Protein AF-A0AA35KB90-F1 (afdb_monomer)

Radius of gyration: 32.26 Å; Cα contacts (8 Å, |Δi|>4): 816; chains: 1; bounding box: 100×78×81 Å

Sequence (528 aa):
MRGRAAVLRSALPVPRGVRSSRAPSLPAPRFAGSSMETAAPAPPGPATAAAAAAPFPPLFPPGLHGIYGECRRLYPEQPNPLQVTAIIKYWLGGPDPLDYVSMYRNLGSPSQNVPEHWHYVSFGLSDLYGDNRVHEFTGSDGPSGFGFELTFRLKRETGESAPPTWPAELMQGLARYVFQSENTFCSGDHVSWHSPLDNSESRIQHMLLTEDPQMQPVQTPFGVVTFLQIVGVCTEELHAAQQWNGQGILELLRTVPVAGGPWLITDMRRGETIFEIDPHLQDRVDKGIETDGSNLSGVSAKCAWDDLSRPPEDDEDSRSICIGTHPRRLSGKDTEQIRETLRRGLEINSKPVLPPINHQRQNGLNNDRAPSVVKQRRLTFTVPRSRKDSLESESSATIIPHELIRTRQLESVHLKFNQESGALIPLCLRGRLLHGRHFTYKSITGDTAITFVSTGVEGAFATEEHPYAAHGPWLQILLTEEFVERMLEDLEDLNSSEEFKLPKEYSWPEKKLKVSILPDAVFDNPLH

Organism: NCBI:txid74358

InterPro domains:
  IPR007768 Suppressor of fused [PTHR10928] (53-528)
  IPR016591 Suppressor of fused, eukaryotic [PIRSF011844] (47-528)
  IPR020941 Suppressor of fused-like domain [PF05076] (94-270)
  IPR024314 Suppressor of fused C-terminal [PF12470] (284-517)
  IPR037181 Suppressor of fused, N-terminal [SSF103359] (60-292)
  IPR038489 Suppressor of fused, C-terminal domain superfamily [G3DSA:3.30.1360.230] (397-528)

Secondary structure (DSSP, 8-state):
------------------------PPPPPPP--------PPPP---------PPPPPPSS-HHHHHHHHHHHHH-TT-SS-EEEE-SS-GGGT-S---SEEEEEEE--BGGGTB--EEEEEEESSS-SSSSSSSSPP--SSSEEEEEEEEEEEEEPPTT--S--SHHHHHHHHHHHHHHHH-PPP-TT-EE---S-TTSSS-S--EEEEEE-SSPPPEEETTEEEEEEEEEEE-HHHHHHHHHS-HHHHHHHHHH-TTTTGGGT-B-TT--S-HHHH-THHHHHHHHHHHHH-----EEEESEEEEETTS-GGGHHHHGGG--SSS-----HHHHHHHHHHHHHHHTTS-PPP------------------------------------------------S---PPEE-S-EEEEE-HHHHTTHHHHHHTTGGGT--EEEEESSSS-EEEEEETT-TT-S--SSS-EEEETTEEEEEE-HHHHHHHHHHTGGGGSSS-PPSPEEEEEGGGTEEEEE--GGGTS-S--

Mean predicted aligned error: 15.85 Å

Foldseek 3Di:
DDDDDDDDDDDDDDDDDDDDDDDDDDDDDDDDDDDDDDDDDDDDDDDDPPPPDDPDQPPFQQQRVQVLVLVCVQCVVCNDADKDAQPQAVLNVGLFQFGMKGKDWDCFDVVQLGHTWIKIKTHGQFARHQPPSQADFDFQEAAGRLNEIEMETAHDDPPDPHDDDLVSVLSSLVSSQCSVVVDHDDQQDWAQQQALSSNDPFQQGIWGKHFQPRGDWTRTRRYIYTYIYIATAGPVLRVLCQLFTSVLSVVLLCVDSQRQHVRRHHYSPDPDHSCRVPVVSVVVSVVRLLPVFGLAQEDAFLKAKDFPQDDPVCCVVVCVPVDDDDDDADDPVNVVVVVVSVCVSCVVHDDDGDDDDDPDDDDDDDDDDDDDDDDDDDDDDDDDDDDDDDDDDDDDDDPDDPDDLDKDQGQAMEMEHALVVLLCLLSQLSRAQLVQHKYKYAYPLGGAMEIEGEPPDPPDPQDPVRQWIDRVRYIYGYDYNVVSVVVCVVCVVSPDPDDDDPWDWDDDVVSNYIYTHHHPVVSNDPPD

pLDDT: mean 76.0, std 27.99, range [21.95, 98.94]

Nearest PDB structures (foldseek):
  4km9-assembly1_A  TM=9.616E-01  e=1.410E-70  Homo sapiens
  4kmd-assembly1_A  TM=7.236E-01  e=6.582E-73  Homo sapiens
  4bld-assembly3_B  TM=7.542E-01  e=4.245E-61  Escherichia coli
  1m1l-assembly1_D  TM=9.980E-01  e=7.900E-47  Homo sapiens
  6lph-assembly1_A  TM=9.699E-01  e=6.930E-32  Drosophila melanogaster

Structure (mmCIF, N/CA/C/O backbone):
data_AF-A0AA35KB90-F1
#
_entry.id   AF-A0AA35KB90-F1
#
loop_
_atom_si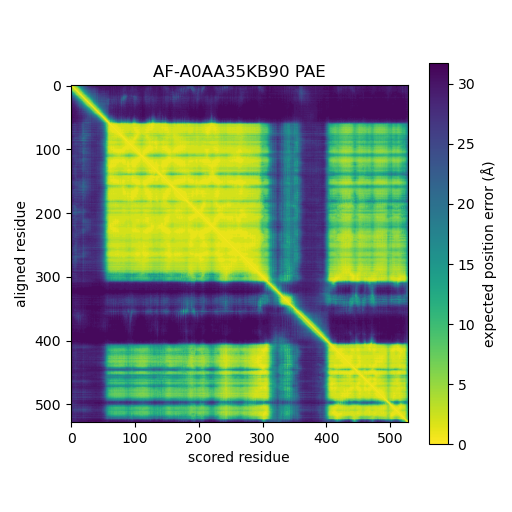te.group_PDB
_atom_site.id
_atom_site.type_symbol
_atom_site.label_atom_id
_atom_site.label_alt_id
_atom_site.label_comp_id
_atom_site.label_asym_id
_atom_site.label_entity_id
_atom_site.label_seq_id
_atom_site.pdbx_PDB_ins_code
_atom_site.Cartn_x
_atom_site.Cartn_y
_atom_site.Cartn_z
_atom_site.occupancy
_atom_site.B_iso_or_equiv
_atom_site.auth_seq_id
_atom_site.auth_comp_id
_atom_site.auth_asym_id
_atom_site.auth_atom_id
_atom_site.pdbx_PDB_model_num
ATOM 1 N N . MET A 1 1 ? -36.901 -23.115 -24.024 1.00 27.47 1 MET A N 1
ATOM 2 C CA . MET A 1 1 ? -36.884 -23.030 -25.503 1.00 27.47 1 MET A CA 1
ATOM 3 C C . MET A 1 1 ? -36.812 -21.561 -25.913 1.00 27.47 1 MET A C 1
ATOM 5 O O . MET A 1 1 ? -37.720 -20.824 -25.579 1.00 27.47 1 MET A O 1
ATOM 9 N N . ARG A 1 2 ? -35.739 -21.201 -26.633 1.00 26.64 2 ARG A N 1
ATOM 10 C CA . ARG A 1 2 ? -35.561 -20.077 -27.582 1.00 26.64 2 ARG A CA 1
ATOM 11 C C . ARG A 1 2 ? -35.824 -18.616 -27.154 1.00 26.64 2 ARG A C 1
ATOM 13 O O . ARG A 1 2 ? -36.961 -18.175 -27.096 1.00 26.64 2 ARG A O 1
ATOM 20 N N . GLY A 1 3 ? -34.732 -17.842 -27.205 1.00 23.08 3 GLY A N 1
ATOM 21 C CA . GLY A 1 3 ? -34.667 -16.503 -27.817 1.00 23.08 3 GLY A CA 1
ATOM 22 C C . GLY A 1 3 ? -33.941 -15.473 -26.944 1.00 23.08 3 GLY A C 1
ATOM 23 O O . GLY A 1 3 ? -34.267 -15.362 -25.779 1.00 23.08 3 GLY A O 1
ATOM 24 N N . ARG A 1 4 ? -32.981 -14.667 -27.406 1.00 24.72 4 ARG A N 1
ATOM 25 C CA . ARG A 1 4 ? -32.299 -14.523 -28.702 1.00 24.72 4 ARG A CA 1
ATOM 26 C C . ARG A 1 4 ? -31.094 -13.597 -28.446 1.00 24.72 4 ARG A C 1
ATOM 28 O O . ARG A 1 4 ? -31.234 -12.603 -27.746 1.00 24.72 4 ARG A O 1
ATOM 35 N N . ALA A 1 5 ? -29.944 -13.936 -29.020 1.00 21.95 5 ALA A N 1
ATOM 36 C CA . ALA A 1 5 ? -28.730 -13.127 -29.017 1.00 21.95 5 ALA A CA 1
ATOM 37 C C . ALA A 1 5 ? -28.871 -11.872 -29.899 1.00 21.95 5 ALA A C 1
ATOM 39 O O . ALA A 1 5 ? -29.528 -11.929 -30.942 1.00 21.95 5 ALA A O 1
ATOM 40 N N . ALA A 1 6 ? -28.180 -10.790 -29.532 1.00 22.48 6 ALA A N 1
ATOM 41 C CA . ALA A 1 6 ? -27.876 -9.673 -30.421 1.00 22.48 6 ALA A CA 1
ATOM 42 C C . ALA A 1 6 ? -26.380 -9.342 -30.325 1.00 22.48 6 ALA A C 1
ATOM 44 O O . ALA A 1 6 ? -25.899 -8.756 -29.362 1.00 22.48 6 ALA A O 1
ATOM 45 N N . VAL A 1 7 ? -25.664 -9.794 -31.351 1.00 23.25 7 VAL A N 1
ATOM 46 C CA . VAL A 1 7 ? -24.280 -9.467 -31.693 1.00 23.25 7 VAL A CA 1
ATOM 47 C C . VAL A 1 7 ? -24.308 -8.183 -32.519 1.00 23.25 7 VAL A C 1
ATOM 49 O O . VAL A 1 7 ? -25.042 -8.126 -33.505 1.00 23.25 7 VAL A O 1
ATOM 52 N N . LEU A 1 8 ? -23.478 -7.194 -32.187 1.00 24.42 8 LEU A N 1
ATOM 53 C CA . LEU A 1 8 ? -23.186 -6.071 -33.079 1.00 24.42 8 LEU A CA 1
ATOM 54 C C . LEU A 1 8 ? -21.714 -6.123 -33.493 1.00 24.42 8 LEU A C 1
ATOM 56 O O . LEU A 1 8 ? -20.807 -5.785 -32.741 1.00 24.42 8 LEU A O 1
ATOM 60 N N . ARG A 1 9 ? -21.513 -6.606 -34.723 1.00 25.06 9 ARG A N 1
ATOM 61 C CA . ARG A 1 9 ? -20.293 -6.446 -35.515 1.00 25.06 9 ARG A CA 1
ATOM 62 C C . ARG A 1 9 ? -20.251 -5.017 -36.055 1.00 25.06 9 ARG A C 1
ATOM 64 O O . ARG A 1 9 ? -21.221 -4.582 -36.671 1.00 25.06 9 ARG A O 1
ATOM 71 N N . SER A 1 10 ? -19.100 -4.365 -35.972 1.00 26.06 10 SER A N 1
ATOM 72 C CA . SER A 1 10 ? -18.693 -3.360 -36.953 1.00 26.06 10 SER A CA 1
ATOM 73 C C . SER A 1 10 ? -17.323 -3.754 -37.498 1.00 26.06 10 SER A C 1
ATOM 75 O O . SER A 1 10 ? -16.433 -4.192 -36.773 1.00 26.06 10 SER A O 1
ATOM 77 N N . ALA A 1 11 ? -17.212 -3.715 -38.819 1.00 25.72 11 ALA A N 1
ATOM 78 C CA . ALA A 1 11 ? -16.062 -4.151 -39.582 1.00 25.72 11 ALA A CA 1
ATOM 79 C C . ALA A 1 11 ? -15.616 -3.015 -40.508 1.00 25.72 11 ALA A C 1
ATOM 81 O O . ALA A 1 11 ? -16.466 -2.294 -41.031 1.00 25.72 11 ALA A O 1
ATOM 82 N N . LEU A 1 12 ? -14.303 -3.023 -40.783 1.00 27.50 12 LEU A N 1
ATOM 83 C CA . LEU A 1 12 ? -13.552 -2.406 -41.893 1.00 27.50 12 LEU A CA 1
ATOM 84 C C . LEU A 1 12 ? -12.998 -0.979 -41.672 1.00 27.50 12 LEU A C 1
ATOM 86 O O . LEU A 1 12 ? -13.668 -0.167 -41.044 1.00 27.50 12 LEU A O 1
ATOM 90 N N . PRO A 1 13 ? -11.870 -0.599 -42.321 1.00 32.81 13 PRO A N 1
ATOM 91 C CA . PRO A 1 13 ? -10.763 -1.407 -42.855 1.00 32.81 13 PRO A CA 1
ATOM 92 C C . PRO A 1 13 ? -9.351 -0.920 -42.438 1.00 32.81 13 PRO A C 1
ATOM 94 O O . PRO A 1 13 ? -9.123 0.209 -42.016 1.00 32.81 13 PRO A O 1
ATOM 97 N N . VAL A 1 14 ? -8.386 -1.819 -42.640 1.00 32.44 14 VAL A N 1
ATOM 98 C CA . VAL A 1 14 ? -6.926 -1.647 -42.537 1.00 32.44 14 VAL A CA 1
ATOM 99 C C . VAL A 1 14 ? -6.379 -0.716 -43.631 1.00 32.44 14 VAL A C 1
ATOM 101 O O . VAL A 1 14 ? -6.761 -0.880 -44.792 1.00 32.44 14 VAL A O 1
ATOM 104 N N . PRO A 1 15 ? -5.343 0.092 -43.338 1.00 31.91 15 PRO A N 1
ATOM 105 C CA . PRO A 1 15 ? -4.309 0.396 -44.315 1.00 31.91 15 PRO A CA 1
ATOM 106 C C . PRO A 1 15 ? -2.955 -0.203 -43.910 1.00 31.91 15 PRO A C 1
ATOM 108 O O . PRO A 1 15 ? -2.429 0.001 -42.818 1.00 31.91 15 PRO A O 1
ATOM 111 N N . ARG A 1 16 ? -2.391 -0.961 -44.854 1.00 32.78 16 ARG A N 1
ATOM 112 C CA . ARG A 1 16 ? -1.008 -1.443 -44.879 1.00 32.78 16 ARG A CA 1
ATOM 113 C C . ARG A 1 16 ? -0.037 -0.261 -44.941 1.00 32.78 16 ARG A C 1
ATOM 115 O O . ARG A 1 16 ? -0.252 0.656 -45.726 1.00 32.78 16 ARG A O 1
ATOM 122 N N . GLY A 1 17 ? 1.086 -0.356 -44.232 1.00 27.77 17 GLY A N 1
ATOM 123 C CA . GLY A 1 17 ? 2.175 0.608 -44.377 1.00 27.77 17 GLY A CA 1
ATOM 124 C C . GLY A 1 17 ? 3.362 0.358 -43.456 1.00 27.77 17 GLY A C 1
ATOM 125 O O . GLY A 1 17 ? 3.717 1.223 -42.670 1.00 27.77 17 GLY A O 1
ATOM 126 N N . VAL A 1 18 ? 3.992 -0.814 -43.554 1.00 29.45 18 VAL A N 1
ATOM 127 C CA . VAL A 1 18 ? 5.323 -1.045 -42.974 1.00 29.45 18 VAL A CA 1
ATOM 128 C C . VAL A 1 18 ? 6.345 -0.241 -43.779 1.00 29.45 18 VAL A C 1
ATOM 130 O O . VAL A 1 18 ? 6.529 -0.496 -44.970 1.00 29.45 18 VAL A O 1
ATOM 133 N N . ARG A 1 19 ? 7.058 0.682 -43.131 1.00 27.34 19 ARG A N 1
ATOM 134 C CA . ARG A 1 19 ? 8.392 1.109 -43.570 1.00 27.34 19 ARG A CA 1
ATOM 135 C C . ARG A 1 19 ? 9.340 1.130 -42.377 1.00 27.34 19 ARG A C 1
ATOM 137 O O . ARG A 1 19 ? 9.367 2.069 -41.595 1.00 27.34 19 ARG A O 1
ATOM 144 N N . SER A 1 20 ? 10.126 0.061 -42.284 1.00 30.50 20 SER A N 1
ATOM 145 C CA . SER A 1 20 ? 11.393 0.024 -41.562 1.00 30.50 20 SER A CA 1
ATOM 146 C C . SER A 1 20 ? 12.375 0.955 -42.276 1.00 30.50 20 SER A C 1
ATOM 148 O O . SER A 1 20 ? 12.700 0.731 -43.443 1.00 30.50 20 SER A O 1
ATOM 150 N N . SER A 1 21 ? 12.830 2.012 -41.606 1.00 30.33 21 SER A N 1
ATOM 151 C CA . SER A 1 21 ? 13.972 2.806 -42.056 1.00 30.33 21 SER A CA 1
ATOM 152 C C . SER A 1 21 ? 15.230 2.310 -41.349 1.00 30.33 21 SER A C 1
ATOM 154 O O . SER A 1 21 ? 15.461 2.591 -40.176 1.00 30.33 21 SER A O 1
ATOM 156 N N . ARG A 1 22 ? 16.035 1.550 -42.091 1.00 31.34 22 ARG A N 1
ATOM 157 C CA . ARG A 1 22 ? 17.412 1.167 -41.769 1.00 31.34 22 ARG A CA 1
ATOM 158 C C . ARG A 1 22 ? 18.345 2.135 -42.501 1.00 31.34 22 ARG A C 1
ATOM 160 O O . ARG A 1 22 ? 18.177 2.259 -43.711 1.00 31.34 22 ARG A O 1
ATOM 167 N N . ALA A 1 23 ? 19.303 2.759 -41.808 1.00 29.23 23 ALA A N 1
ATOM 168 C CA . ALA A 1 23 ? 20.624 3.202 -42.308 1.00 29.23 23 ALA A CA 1
ATOM 169 C C . ALA A 1 23 ? 21.283 4.199 -41.324 1.00 29.23 23 ALA A C 1
ATOM 171 O O . ALA A 1 23 ? 20.556 4.907 -40.633 1.00 29.23 23 ALA A O 1
ATOM 172 N N . PRO A 1 24 ? 22.614 4.413 -41.368 1.00 34.41 24 PRO A N 1
ATOM 173 C CA . PRO A 1 24 ? 23.690 3.456 -41.630 1.00 34.41 24 PRO A CA 1
ATOM 174 C C . PRO A 1 24 ? 24.837 3.551 -40.595 1.00 34.41 24 PRO A C 1
ATOM 176 O O . PRO A 1 24 ? 25.061 4.567 -39.944 1.00 34.41 24 PRO A O 1
ATOM 179 N N . SER A 1 25 ? 25.609 2.472 -40.493 1.00 30.95 25 SER A N 1
ATOM 180 C CA . SER A 1 25 ? 26.893 2.391 -39.793 1.00 30.95 25 SER A CA 1
ATOM 181 C C . SER A 1 25 ? 27.959 3.276 -40.454 1.00 30.95 25 SER A C 1
ATOM 183 O O . SER A 1 25 ? 28.227 3.120 -41.648 1.00 30.95 25 SER A O 1
ATOM 185 N N . LEU A 1 26 ? 28.602 4.152 -39.680 1.00 31.58 26 LEU A N 1
ATOM 186 C CA . LEU A 1 26 ? 29.794 4.903 -40.092 1.00 31.58 26 LEU A CA 1
ATOM 187 C C . LEU A 1 26 ? 31.069 4.056 -39.890 1.00 31.58 26 LEU A C 1
ATOM 189 O O . LEU A 1 26 ? 31.167 3.358 -38.878 1.00 31.58 26 LEU A O 1
ATOM 193 N N . PRO A 1 27 ? 32.047 4.094 -40.816 1.00 32.75 27 PRO A N 1
ATOM 194 C CA . PRO A 1 27 ? 33.276 3.317 -40.706 1.00 32.75 27 PRO A CA 1
ATOM 195 C C . PRO A 1 27 ? 34.347 4.041 -39.874 1.00 32.75 27 PRO A C 1
ATOM 197 O O . PRO A 1 27 ? 34.484 5.262 -39.922 1.00 32.75 27 PRO A O 1
ATOM 200 N N . ALA A 1 28 ? 35.141 3.255 -39.145 1.00 30.03 28 ALA A N 1
ATOM 201 C CA . ALA A 1 28 ? 36.317 3.698 -38.400 1.00 30.03 28 ALA A CA 1
ATOM 202 C C . ALA A 1 28 ? 37.440 4.211 -39.330 1.00 30.03 28 ALA A C 1
ATOM 204 O O . ALA A 1 28 ? 37.661 3.619 -40.394 1.00 30.03 28 ALA A O 1
ATOM 205 N N . PRO A 1 29 ? 38.207 5.249 -38.943 1.00 31.80 29 PRO A N 1
ATOM 206 C CA . PRO A 1 29 ? 39.367 5.668 -39.711 1.00 31.80 29 PRO A CA 1
ATOM 207 C C . PRO A 1 29 ? 40.579 4.776 -39.411 1.00 31.80 29 PRO A C 1
ATOM 209 O O . PRO A 1 29 ? 40.905 4.466 -38.264 1.00 31.80 29 PRO A O 1
ATOM 212 N N . ARG A 1 30 ? 41.247 4.363 -40.491 1.00 29.48 30 ARG A N 1
ATOM 213 C CA . ARG A 1 30 ? 42.518 3.635 -40.496 1.00 29.48 30 ARG A CA 1
ATOM 214 C C . ARG A 1 30 ? 43.672 4.564 -40.114 1.00 29.48 30 ARG A C 1
ATOM 216 O O . ARG A 1 30 ? 43.765 5.680 -40.615 1.00 29.48 30 ARG A O 1
ATOM 223 N N . PHE A 1 31 ? 44.583 4.037 -39.302 1.00 30.44 31 PHE A N 1
ATOM 224 C CA . PHE A 1 31 ? 45.919 4.579 -39.079 1.00 30.44 31 PHE A CA 1
ATOM 225 C C . PHE A 1 31 ? 46.748 4.549 -40.370 1.00 30.44 31 PHE A C 1
ATOM 227 O O . PHE A 1 31 ? 46.848 3.511 -41.025 1.00 30.44 31 PHE A O 1
ATOM 234 N N . ALA A 1 32 ? 47.404 5.664 -40.676 1.00 31.69 32 ALA A N 1
ATOM 235 C CA . ALA A 1 32 ? 48.578 5.721 -41.536 1.00 31.69 32 ALA A CA 1
ATOM 236 C C . ALA A 1 32 ? 49.574 6.685 -40.883 1.00 31.69 32 ALA A C 1
ATOM 238 O O . ALA A 1 32 ? 49.252 7.844 -40.633 1.00 31.69 32 ALA A O 1
ATOM 239 N N . GLY A 1 33 ? 50.753 6.172 -40.538 1.00 27.16 33 GLY A N 1
ATOM 240 C CA . GLY A 1 33 ? 51.862 6.979 -40.048 1.00 27.16 33 GLY A CA 1
ATOM 241 C C . GLY A 1 33 ? 52.715 7.502 -41.198 1.00 27.16 33 GLY A C 1
ATOM 242 O O . GLY A 1 33 ? 52.819 6.842 -42.227 1.00 27.16 33 GLY A O 1
ATOM 243 N N . SER A 1 34 ? 53.377 8.637 -40.980 1.00 30.19 34 SER A N 1
ATOM 244 C CA . SER A 1 34 ? 54.729 8.878 -41.486 1.00 30.19 34 SER A CA 1
ATOM 245 C C . SER A 1 34 ? 55.353 10.121 -40.838 1.00 30.19 34 SER A C 1
ATOM 247 O O . SER A 1 34 ? 54.798 11.210 -40.932 1.00 30.19 34 SER A O 1
ATOM 249 N N . SER A 1 35 ? 56.548 9.900 -40.288 1.00 30.19 35 SER A N 1
ATOM 250 C CA . SER A 1 35 ? 57.748 10.738 -40.426 1.00 30.19 35 SER A CA 1
ATOM 251 C C . SER A 1 35 ? 57.910 12.018 -39.597 1.00 30.19 35 SER A C 1
ATOM 253 O O . SER A 1 35 ? 57.165 12.984 -39.699 1.00 30.19 35 SER A O 1
ATOM 255 N N . MET A 1 36 ? 59.003 11.985 -38.829 1.00 30.86 36 MET A N 1
ATOM 256 C CA . MET A 1 36 ? 59.691 13.091 -38.168 1.00 30.86 36 MET A CA 1
ATOM 257 C C . MET A 1 36 ? 60.170 14.153 -39.163 1.00 30.86 36 MET A C 1
ATOM 259 O O . MET A 1 36 ? 60.836 13.814 -40.138 1.00 30.86 36 MET A O 1
ATOM 263 N N . GLU A 1 37 ? 59.985 15.424 -38.810 1.00 31.56 37 GLU A N 1
ATOM 264 C CA . GLU A 1 37 ? 60.900 16.494 -39.206 1.00 31.56 37 GLU A CA 1
ATOM 265 C C . GLU A 1 37 ? 60.944 17.569 -38.108 1.00 31.56 37 GLU A C 1
ATOM 267 O O . GLU A 1 37 ? 59.921 18.027 -37.599 1.00 31.56 37 GLU A O 1
ATOM 272 N N . THR A 1 38 ? 62.157 17.896 -37.672 1.00 31.69 38 THR A N 1
ATOM 273 C CA . THR A 1 38 ? 62.487 18.831 -36.591 1.00 31.69 38 THR A CA 1
ATOM 274 C C . THR A 1 38 ? 62.639 20.257 -37.121 1.00 31.69 38 THR A C 1
ATOM 276 O O . THR A 1 38 ? 63.434 20.469 -38.034 1.00 31.69 38 THR A O 1
ATOM 279 N N . ALA A 1 39 ? 61.987 21.246 -36.496 1.00 32.50 39 ALA A N 1
ATOM 280 C CA . ALA A 1 39 ? 62.282 22.670 -36.695 1.00 32.50 39 ALA A CA 1
ATOM 281 C C . ALA A 1 39 ? 62.097 23.495 -35.399 1.00 32.50 39 ALA A C 1
ATOM 283 O O . ALA A 1 39 ? 61.281 23.167 -34.544 1.00 32.50 39 ALA A O 1
ATOM 284 N N . ALA A 1 40 ? 62.934 24.529 -35.273 1.00 36.12 40 ALA A N 1
ATOM 285 C CA . ALA A 1 40 ? 63.359 25.301 -34.094 1.00 36.12 40 ALA A CA 1
ATOM 286 C C . ALA A 1 40 ? 62.290 26.219 -33.422 1.00 36.12 40 ALA A C 1
ATOM 288 O O . ALA A 1 40 ? 61.224 26.430 -33.999 1.00 36.12 40 ALA A O 1
ATOM 289 N N . PRO A 1 41 ? 62.552 26.791 -32.218 1.00 34.91 41 PRO A N 1
ATOM 290 C CA . PRO A 1 41 ? 61.529 27.447 -31.399 1.00 34.91 41 PRO A CA 1
ATOM 291 C C . PRO A 1 41 ? 61.308 28.925 -31.768 1.00 34.91 41 PRO A C 1
ATOM 293 O O . PRO A 1 41 ? 62.255 29.667 -32.029 1.00 34.91 41 PRO A O 1
ATOM 296 N N . ALA A 1 42 ? 60.046 29.358 -31.730 1.00 37.03 42 ALA A N 1
ATOM 297 C CA . ALA A 1 42 ? 59.601 30.747 -31.892 1.00 37.03 42 ALA A CA 1
ATOM 298 C C . ALA A 1 42 ? 59.279 31.393 -30.514 1.00 37.03 42 ALA A C 1
ATOM 300 O O . ALA A 1 42 ? 59.014 30.662 -29.557 1.00 37.03 42 ALA A O 1
ATOM 301 N N . PRO A 1 43 ? 59.330 32.737 -30.374 1.00 39.88 43 PRO A N 1
ATOM 302 C CA . PRO A 1 43 ? 59.356 33.439 -29.081 1.00 39.88 43 PRO A CA 1
ATOM 303 C C . PRO A 1 43 ? 57.976 33.500 -28.391 1.00 39.88 43 PRO A C 1
ATOM 305 O O . PRO A 1 43 ? 56.956 33.289 -29.050 1.00 39.88 43 PRO A O 1
ATOM 308 N N . PRO A 1 44 ? 57.901 33.812 -27.077 1.00 39.06 44 PRO A N 1
ATOM 309 C CA . PRO A 1 44 ? 56.639 33.780 -26.346 1.00 39.06 44 PRO A CA 1
ATOM 310 C C . PRO A 1 44 ? 55.780 35.003 -26.700 1.00 39.06 44 PRO A C 1
ATOM 312 O O . PRO A 1 44 ? 56.131 36.142 -26.392 1.00 39.06 44 PRO A O 1
ATOM 315 N N . GLY A 1 45 ? 54.645 34.757 -27.356 1.00 36.91 45 GLY A N 1
ATOM 316 C CA . GLY A 1 45 ? 53.551 35.720 -27.493 1.00 36.91 45 GLY A CA 1
ATOM 317 C C . GLY A 1 45 ? 52.696 35.785 -26.217 1.00 36.91 45 GLY A C 1
ATOM 318 O O . GLY A 1 45 ? 52.714 34.844 -25.421 1.00 36.91 45 GLY A O 1
ATOM 319 N N . PRO A 1 46 ? 51.963 36.888 -25.988 1.00 36.41 46 PRO A N 1
ATOM 320 C CA . PRO A 1 46 ? 51.304 37.158 -24.717 1.00 36.41 46 PRO A CA 1
ATOM 321 C C . PRO A 1 46 ? 50.163 36.171 -24.456 1.00 36.41 46 PRO A C 1
ATOM 323 O O . PRO A 1 46 ? 49.420 35.797 -25.364 1.00 36.41 46 PRO A O 1
ATOM 326 N N . ALA A 1 47 ? 50.030 35.775 -23.189 1.00 36.97 47 ALA A N 1
ATOM 327 C CA . ALA A 1 47 ? 48.977 34.905 -22.691 1.00 36.97 47 ALA A CA 1
ATOM 328 C C . ALA A 1 47 ? 47.593 35.467 -23.053 1.00 36.97 47 ALA A C 1
ATOM 330 O O . ALA A 1 47 ? 47.116 36.433 -22.459 1.00 36.97 47 ALA A O 1
ATOM 331 N N . THR A 1 48 ? 46.942 34.844 -24.031 1.00 34.66 48 THR A N 1
ATOM 332 C CA . THR A 1 48 ? 45.498 34.960 -24.199 1.00 34.66 48 THR A CA 1
ATOM 333 C C . THR A 1 48 ? 44.877 33.950 -23.250 1.00 34.66 48 THR A C 1
ATOM 335 O O . THR A 1 48 ? 45.129 32.750 -23.342 1.00 34.66 48 THR A O 1
ATOM 338 N N . ALA A 1 49 ? 44.125 34.454 -22.272 1.00 35.09 49 ALA A N 1
ATOM 339 C CA . ALA A 1 49 ? 43.305 33.630 -21.404 1.00 35.09 49 ALA A CA 1
ATOM 340 C C . ALA A 1 49 ? 42.409 32.760 -22.292 1.00 35.09 49 ALA A C 1
ATOM 342 O O . ALA A 1 49 ? 41.527 33.271 -22.983 1.00 35.09 49 ALA A O 1
ATOM 343 N N . ALA A 1 50 ? 42.677 31.454 -22.310 1.00 33.94 50 ALA A N 1
ATOM 344 C CA . ALA A 1 50 ? 41.781 30.487 -22.906 1.00 33.94 50 ALA A CA 1
ATOM 345 C C . ALA A 1 50 ? 40.457 30.603 -22.149 1.00 33.94 50 ALA A C 1
ATOM 347 O O . ALA A 1 50 ? 40.364 30.217 -20.983 1.00 33.94 50 ALA A O 1
ATOM 348 N N . ALA A 1 51 ? 39.450 31.194 -22.793 1.00 36.53 51 ALA A N 1
ATOM 349 C CA . ALA A 1 51 ? 38.082 31.079 -22.331 1.00 36.53 51 ALA A CA 1
ATOM 350 C C . ALA A 1 51 ? 37.797 29.577 -22.293 1.00 36.53 51 ALA A C 1
ATOM 352 O O . ALA A 1 51 ? 37.813 28.920 -23.336 1.00 36.53 51 ALA A O 1
ATOM 353 N N . ALA A 1 52 ? 37.660 29.023 -21.087 1.00 36.91 52 ALA A N 1
ATOM 354 C CA . ALA A 1 52 ? 37.319 27.627 -20.901 1.00 36.91 52 ALA A CA 1
ATOM 355 C C . ALA A 1 52 ? 36.043 27.369 -21.703 1.00 36.91 52 ALA A C 1
ATOM 357 O O . ALA A 1 52 ? 34.991 27.937 -21.406 1.00 36.91 52 ALA A O 1
ATOM 358 N N . ALA A 1 53 ? 36.163 26.578 -22.769 1.00 39.22 53 ALA A N 1
ATOM 359 C CA . ALA A 1 53 ? 35.007 26.086 -23.487 1.00 39.22 53 ALA A CA 1
ATOM 360 C C . ALA A 1 53 ? 34.127 25.383 -22.452 1.00 39.22 53 ALA A C 1
ATOM 362 O O . ALA A 1 53 ? 34.593 24.468 -21.769 1.00 39.22 53 ALA A O 1
ATOM 363 N N . ALA A 1 54 ? 32.890 25.859 -22.296 1.00 41.22 54 ALA A N 1
ATOM 364 C CA . ALA A 1 54 ? 31.904 25.170 -21.483 1.00 41.22 54 ALA A CA 1
ATOM 365 C C . ALA A 1 54 ? 31.875 23.701 -21.940 1.00 41.22 54 ALA A C 1
ATOM 367 O O . ALA A 1 54 ? 31.837 23.462 -23.154 1.00 41.22 54 ALA A O 1
ATOM 368 N N . PRO A 1 55 ? 31.966 22.722 -21.022 1.00 45.31 55 PRO A N 1
ATOM 369 C CA . PRO A 1 55 ? 31.919 21.325 -21.412 1.00 45.31 55 PRO A CA 1
ATOM 370 C C . PRO A 1 55 ? 30.626 21.105 -22.195 1.00 45.31 55 PRO A C 1
ATOM 372 O O . PRO A 1 55 ? 29.551 21.523 -21.761 1.00 45.31 55 PRO A O 1
ATOM 375 N N . PHE A 1 56 ? 30.740 20.500 -23.380 1.00 42.91 56 PHE A N 1
ATOM 376 C CA . PHE A 1 56 ? 29.566 20.037 -24.108 1.00 42.91 56 PHE A CA 1
ATOM 377 C C . PHE A 1 56 ? 28.711 19.211 -23.139 1.00 42.91 56 PHE A C 1
ATOM 379 O O . PHE A 1 56 ? 29.284 18.388 -22.413 1.00 42.91 56 PHE A O 1
ATOM 386 N N . PRO A 1 57 ? 27.381 19.418 -23.094 1.00 52.59 57 PRO A N 1
ATOM 387 C CA . PRO A 1 57 ? 26.528 18.577 -22.273 1.00 52.59 57 PRO A CA 1
ATOM 388 C C . PRO A 1 57 ? 26.817 17.120 -22.646 1.00 52.59 57 PRO A C 1
ATOM 390 O O . PRO A 1 57 ? 26.971 16.824 -23.840 1.00 52.59 57 PRO A O 1
ATOM 393 N N . PRO A 1 58 ? 26.975 16.223 -21.659 1.00 54.94 58 PRO A N 1
ATOM 394 C CA . PRO A 1 58 ? 27.271 14.834 -21.951 1.00 54.94 58 PRO A CA 1
ATOM 395 C C . PRO A 1 58 ? 26.211 14.318 -22.929 1.00 54.94 58 PRO A C 1
ATOM 397 O O . PRO A 1 58 ? 25.016 14.531 -22.730 1.00 54.94 58 PRO A O 1
ATOM 400 N N . LEU A 1 59 ? 26.651 13.653 -24.005 1.00 70.25 59 LEU A N 1
ATOM 401 C CA . LEU A 1 59 ? 25.764 13.091 -25.040 1.00 70.25 59 LEU A CA 1
ATOM 402 C C . LEU A 1 59 ? 24.721 12.120 -24.455 1.00 70.25 59 LEU A C 1
ATOM 404 O O . LEU A 1 59 ? 23.758 11.767 -25.131 1.00 70.25 59 LEU A O 1
ATOM 408 N N . PHE A 1 60 ? 24.922 11.696 -23.206 1.00 84.50 60 PHE A N 1
ATOM 409 C CA . PHE A 1 60 ? 24.057 10.819 -22.448 1.00 84.50 60 PHE A CA 1
ATOM 410 C C . PHE A 1 60 ? 23.848 11.373 -21.024 1.00 84.50 60 PHE A C 1
ATOM 412 O O . PHE A 1 60 ? 24.845 11.609 -20.336 1.00 84.50 60 PHE A O 1
ATOM 419 N N . PRO A 1 61 ? 22.601 11.580 -20.558 1.00 93.06 61 PRO A N 1
ATOM 420 C CA . PRO A 1 61 ? 22.335 12.100 -19.217 1.00 93.06 61 PRO A CA 1
ATOM 421 C C . PRO A 1 61 ? 22.942 11.198 -18.119 1.00 93.06 61 PRO A C 1
ATOM 423 O O . PRO A 1 61 ? 22.730 9.981 -18.165 1.00 93.06 61 PRO A O 1
ATOM 426 N N . PRO A 1 62 ? 23.706 11.734 -17.144 1.00 94.19 62 PRO A N 1
ATOM 427 C CA . PRO A 1 62 ? 24.413 10.910 -16.159 1.00 94.19 62 PRO A CA 1
ATOM 428 C C . PRO A 1 62 ? 23.508 10.064 -15.254 1.00 94.19 62 PRO A C 1
ATOM 430 O O . PRO A 1 62 ? 23.851 8.912 -14.984 1.00 94.19 62 PRO A O 1
ATOM 433 N N . GLY A 1 63 ? 22.352 10.590 -14.830 1.00 96.19 63 GLY A N 1
ATOM 434 C CA . GLY A 1 63 ? 21.381 9.843 -14.021 1.00 96.19 63 GLY A CA 1
ATOM 435 C C . GLY A 1 63 ? 20.806 8.660 -14.802 1.00 96.19 63 GLY A C 1
ATOM 436 O O . GLY A 1 63 ? 20.856 7.515 -14.350 1.00 96.19 63 GLY A O 1
ATOM 437 N N . LEU A 1 64 ? 20.412 8.910 -16.058 1.00 96.50 64 LEU A N 1
ATOM 438 C CA . LEU A 1 64 ? 19.975 7.869 -16.994 1.00 96.50 64 LEU A CA 1
ATOM 439 C C . LEU A 1 64 ? 21.056 6.796 -17.219 1.00 96.50 64 LEU A C 1
ATOM 441 O O . LEU A 1 64 ? 20.761 5.600 -17.237 1.00 96.50 64 LEU A O 1
ATOM 445 N N . HIS A 1 65 ? 22.322 7.203 -17.368 1.00 96.25 65 HIS A N 1
ATOM 446 C CA . HIS A 1 65 ? 23.440 6.270 -17.523 1.00 96.25 65 HIS A CA 1
ATOM 447 C C . HIS A 1 65 ? 23.642 5.383 -16.285 1.00 96.25 65 HIS A C 1
ATOM 449 O O . HIS A 1 65 ? 23.933 4.195 -16.444 1.00 96.25 65 HIS A O 1
ATOM 455 N N . GLY A 1 66 ? 23.477 5.936 -15.079 1.00 96.69 66 GLY A N 1
ATOM 456 C CA . GLY A 1 66 ? 23.548 5.186 -13.824 1.00 96.69 66 GLY A CA 1
ATOM 457 C C . GLY A 1 66 ? 22.534 4.045 -13.791 1.00 96.69 66 GLY A C 1
ATOM 458 O O . GLY A 1 66 ? 22.914 2.882 -13.642 1.00 96.69 66 GLY A O 1
ATOM 459 N N . ILE A 1 67 ? 21.261 4.356 -14.045 1.00 98.31 67 ILE A N 1
ATOM 460 C CA . ILE A 1 67 ? 20.173 3.366 -14.031 1.00 98.31 67 ILE A CA 1
ATOM 461 C C . ILE A 1 67 ? 20.348 2.328 -15.154 1.00 98.31 67 ILE A C 1
ATOM 463 O O . ILE A 1 67 ? 20.174 1.128 -14.932 1.00 98.31 67 ILE A O 1
ATOM 467 N N . TYR A 1 68 ? 20.771 2.735 -16.358 1.00 98.06 68 TYR A N 1
ATOM 468 C CA . TYR A 1 68 ? 21.109 1.774 -17.418 1.00 98.06 68 TYR A CA 1
ATOM 469 C C . TYR A 1 68 ? 22.333 0.914 -17.097 1.00 98.06 68 TYR A C 1
ATOM 471 O O . TYR A 1 68 ? 22.464 -0.181 -17.646 1.00 98.06 68 TYR A O 1
ATOM 479 N N . GLY A 1 69 ? 23.258 1.386 -16.261 1.00 97.94 69 GLY A N 1
ATOM 480 C CA . GLY A 1 69 ? 24.339 0.563 -15.720 1.00 97.94 69 GLY A CA 1
ATOM 481 C C . GLY A 1 69 ? 23.785 -0.625 -14.939 1.00 97.94 69 GLY A C 1
ATOM 482 O O . GLY A 1 69 ? 24.152 -1.766 -15.218 1.00 97.94 69 GLY A O 1
ATOM 483 N N . GLU A 1 70 ? 22.832 -0.360 -14.050 1.00 98.56 70 GLU A N 1
ATOM 484 C CA . GLU A 1 70 ? 22.187 -1.392 -13.240 1.00 98.56 70 GLU A CA 1
ATOM 485 C C . GLU A 1 70 ? 21.319 -2.342 -14.076 1.00 98.56 70 GLU A C 1
ATOM 487 O O . GLU A 1 70 ? 21.405 -3.564 -13.938 1.00 98.56 70 GLU A O 1
ATOM 492 N N . CYS A 1 71 ? 20.584 -1.810 -15.055 1.00 98.44 71 CYS A N 1
ATOM 493 C CA . CYS A 1 71 ? 19.846 -2.650 -15.996 1.00 98.44 71 CYS A CA 1
ATOM 494 C C . CYS A 1 71 ? 20.773 -3.593 -16.785 1.00 98.44 71 CYS A C 1
ATOM 496 O O . CYS A 1 71 ? 20.452 -4.766 -16.959 1.00 98.44 71 CYS A O 1
ATOM 498 N N . ARG A 1 72 ? 21.942 -3.116 -17.241 1.00 98.25 72 ARG A N 1
ATOM 499 C CA . ARG A 1 72 ? 22.935 -3.945 -17.953 1.00 98.25 72 ARG A CA 1
ATOM 500 C C . ARG A 1 72 ? 23.571 -5.004 -17.059 1.00 98.25 72 ARG A C 1
ATOM 502 O O . ARG A 1 72 ? 23.919 -6.068 -17.561 1.00 98.25 72 ARG A O 1
ATOM 509 N N . ARG A 1 73 ? 23.723 -4.728 -15.759 1.00 98.31 73 ARG A N 1
ATOM 510 C CA . ARG A 1 73 ? 24.210 -5.711 -14.782 1.00 98.31 73 ARG A CA 1
ATOM 511 C C . ARG A 1 73 ? 23.260 -6.907 -14.691 1.00 98.31 73 ARG A C 1
ATOM 513 O O . ARG A 1 73 ? 23.730 -8.041 -14.650 1.00 98.31 73 ARG A O 1
ATOM 520 N N . LEU A 1 74 ? 21.948 -6.660 -14.680 1.00 97.94 74 LEU A N 1
ATOM 521 C CA . LEU A 1 74 ? 20.928 -7.715 -14.628 1.00 97.94 74 LEU A CA 1
ATOM 522 C C . LEU A 1 74 ? 20.643 -8.364 -15.989 1.00 97.94 74 LEU A C 1
ATOM 524 O O . LEU A 1 74 ? 20.405 -9.569 -16.050 1.00 97.94 74 LEU A O 1
ATOM 528 N N . TYR A 1 75 ? 20.679 -7.591 -17.075 1.00 98.25 75 TYR A N 1
ATOM 529 C CA . TYR A 1 75 ? 20.290 -8.036 -18.415 1.00 98.25 75 TYR A CA 1
ATOM 530 C C . TYR A 1 75 ? 21.396 -7.801 -19.462 1.00 98.25 75 TYR A C 1
ATOM 532 O O . TYR A 1 75 ? 21.165 -7.103 -20.455 1.00 98.25 75 TYR A O 1
ATOM 540 N N . PRO A 1 76 ? 22.596 -8.397 -19.304 1.00 97.88 76 PRO A N 1
ATOM 541 C CA . PRO A 1 76 ? 23.720 -8.166 -20.218 1.00 97.88 76 PRO A CA 1
ATOM 542 C C . PRO A 1 76 ? 23.423 -8.611 -21.660 1.00 97.88 76 PRO A C 1
ATOM 544 O O . PRO A 1 76 ? 23.900 -7.999 -22.612 1.00 97.88 76 PRO A O 1
ATOM 547 N N . GLU A 1 77 ? 22.575 -9.629 -21.822 1.00 97.31 77 GLU A N 1
ATOM 548 C CA . GLU A 1 77 ? 22.170 -10.186 -23.120 1.00 97.31 77 GLU A CA 1
ATOM 549 C C . GLU A 1 77 ? 21.077 -9.365 -23.836 1.00 97.31 77 GLU A C 1
ATOM 551 O O . GLU A 1 77 ? 20.712 -9.670 -24.971 1.00 97.31 77 GLU A O 1
ATOM 556 N N . GLN A 1 78 ? 20.522 -8.331 -23.191 1.00 97.69 78 GLN A N 1
ATOM 557 C CA . GLN A 1 78 ? 19.433 -7.501 -23.727 1.00 97.69 78 GLN A CA 1
ATOM 558 C C . GLN A 1 78 ? 19.844 -6.018 -23.789 1.00 97.69 78 GLN A C 1
ATOM 560 O O . GLN A 1 78 ? 19.247 -5.185 -23.111 1.00 97.69 78 GLN A O 1
ATOM 565 N N . PRO A 1 79 ? 20.842 -5.641 -24.615 1.00 93.88 79 PRO A N 1
ATOM 566 C CA . PRO A 1 79 ? 21.362 -4.269 -24.667 1.00 93.88 79 PRO A CA 1
ATOM 567 C C . PRO A 1 79 ? 20.383 -3.248 -25.269 1.00 93.88 79 PRO A C 1
ATOM 569 O O . PRO A 1 79 ? 20.613 -2.047 -25.166 1.00 93.88 79 PRO A O 1
ATOM 572 N N . ASN A 1 80 ? 19.320 -3.716 -25.930 1.00 94.12 80 ASN A N 1
ATOM 573 C CA . ASN A 1 80 ? 18.293 -2.887 -26.555 1.00 94.12 80 ASN A CA 1
ATOM 574 C C . ASN A 1 80 ? 16.899 -3.462 -26.237 1.00 94.12 80 ASN A C 1
ATOM 576 O O . ASN A 1 80 ? 16.297 -4.101 -27.109 1.00 94.12 80 ASN A O 1
ATOM 580 N N . PRO A 1 81 ? 16.420 -3.324 -24.985 1.00 95.62 81 PRO A N 1
ATOM 581 C CA . PRO A 1 81 ? 15.077 -3.757 -24.605 1.00 95.62 81 PRO A CA 1
ATOM 582 C C . PRO A 1 81 ? 14.016 -2.960 -25.372 1.00 95.62 81 PRO A C 1
ATOM 584 O O . PRO A 1 81 ? 14.290 -1.879 -25.901 1.00 95.62 81 PRO A O 1
ATOM 587 N N . LEU A 1 82 ? 12.777 -3.460 -25.398 1.00 96.25 82 LEU A N 1
ATOM 588 C CA . LEU A 1 82 ? 11.668 -2.607 -25.817 1.00 96.25 82 LEU A CA 1
ATOM 589 C C . LEU A 1 82 ? 11.562 -1.445 -24.824 1.00 96.25 82 LEU A C 1
ATOM 591 O O . LEU A 1 82 ? 11.638 -1.649 -23.614 1.00 96.25 82 LEU A O 1
ATOM 595 N N . GLN A 1 83 ? 11.395 -0.232 -25.336 1.00 96.38 83 GLN A N 1
ATOM 596 C CA . GLN A 1 83 ? 11.289 0.959 -24.511 1.00 96.38 83 GLN A CA 1
ATOM 597 C C . GLN A 1 83 ? 10.170 1.850 -25.032 1.00 96.38 83 GLN A C 1
ATOM 599 O O . GLN A 1 83 ? 10.121 2.182 -26.218 1.00 96.38 83 GLN A O 1
ATOM 604 N N . VAL A 1 84 ? 9.275 2.240 -24.131 1.00 96.19 84 VAL A N 1
ATOM 605 C CA . VAL A 1 84 ? 8.287 3.291 -24.384 1.00 96.19 84 VAL A CA 1
ATOM 606 C C . VAL A 1 84 ? 8.895 4.621 -23.964 1.00 96.19 84 VAL A C 1
ATOM 608 O O . VAL A 1 84 ? 9.606 4.684 -22.963 1.00 96.19 84 VAL A O 1
ATOM 611 N N . THR A 1 85 ? 8.625 5.681 -24.726 1.00 96.38 85 THR A N 1
ATOM 612 C CA . THR A 1 85 ? 9.054 7.041 -24.390 1.00 96.38 85 THR A CA 1
ATOM 613 C C . THR A 1 85 ? 7.901 8.025 -24.519 1.00 96.38 85 THR A C 1
ATOM 615 O O . THR A 1 85 ? 7.117 7.945 -25.468 1.00 96.38 85 THR A O 1
ATOM 618 N N . ALA A 1 86 ? 7.820 8.977 -23.590 1.00 94.06 86 ALA A N 1
ATOM 619 C CA . ALA A 1 86 ? 6.908 10.106 -23.706 1.00 94.06 86 ALA A CA 1
ATOM 620 C C . ALA A 1 86 ? 7.304 10.956 -24.925 1.00 94.06 86 ALA A C 1
ATOM 622 O O . ALA A 1 86 ? 8.421 11.481 -24.992 1.00 94.06 86 ALA A O 1
ATOM 623 N N . ILE A 1 87 ? 6.409 11.079 -25.912 1.00 94.44 87 ILE A N 1
ATOM 624 C CA . ILE A 1 87 ? 6.683 11.828 -27.154 1.00 94.44 87 ILE A CA 1
ATOM 625 C C . ILE A 1 87 ? 6.916 13.307 -26.836 1.00 94.44 87 ILE A C 1
ATOM 627 O O . ILE A 1 87 ? 7.887 13.902 -27.305 1.00 94.44 87 ILE A O 1
ATOM 631 N N . ILE A 1 88 ? 6.040 13.886 -26.013 1.00 95.62 88 ILE A N 1
ATOM 632 C CA . ILE A 1 88 ? 6.202 15.231 -25.468 1.00 95.62 88 ILE A CA 1
ATOM 633 C C . ILE A 1 88 ? 6.748 15.066 -24.056 1.00 95.62 88 ILE A C 1
ATOM 635 O O . ILE A 1 88 ? 6.066 14.527 -23.190 1.00 95.62 88 ILE A O 1
ATOM 639 N N . LYS A 1 89 ? 7.992 15.497 -23.846 1.00 97.44 89 LYS A N 1
ATOM 640 C CA . LYS A 1 89 ? 8.669 15.387 -22.551 1.00 97.44 89 LYS A CA 1
ATOM 641 C C . LYS A 1 89 ? 7.995 16.264 -21.497 1.00 97.44 89 LYS A C 1
ATOM 643 O O . LYS A 1 89 ? 7.458 17.323 -21.827 1.00 97.44 89 LYS A O 1
ATOM 648 N N . TYR A 1 90 ? 8.062 15.848 -20.236 1.00 97.75 90 TYR A N 1
ATOM 649 C CA . TYR A 1 90 ? 7.361 16.520 -19.140 1.00 97.75 90 TYR A CA 1
ATOM 650 C C . TYR A 1 90 ? 7.790 17.985 -18.968 1.00 97.75 90 TYR A C 1
ATOM 652 O O . TYR A 1 90 ? 6.947 18.878 -18.933 1.00 97.75 90 TYR A O 1
ATOM 660 N N . TRP A 1 91 ? 9.098 18.273 -19.023 1.00 97.44 91 TRP A N 1
ATOM 661 C CA . TRP A 1 91 ? 9.620 19.653 -18.980 1.00 97.44 91 TRP A CA 1
ATOM 662 C C . TRP A 1 91 ? 9.237 20.516 -20.195 1.00 97.44 91 TRP A C 1
ATOM 664 O O . TRP A 1 91 ? 9.499 21.715 -20.210 1.00 97.44 91 TRP A O 1
ATOM 674 N N . LEU A 1 92 ? 8.632 19.925 -21.232 1.00 97.50 92 LEU A N 1
ATOM 675 C CA . LEU A 1 92 ? 8.060 20.630 -22.384 1.00 97.50 92 LEU A CA 1
ATOM 676 C C . LEU A 1 92 ? 6.528 20.753 -22.292 1.00 97.50 92 LEU A C 1
ATOM 678 O O . LEU A 1 92 ? 5.883 21.074 -23.289 1.00 97.50 92 LEU A O 1
ATOM 682 N N . GLY A 1 93 ? 5.940 20.493 -21.121 1.00 96.25 93 GLY A N 1
ATOM 683 C CA . GLY A 1 93 ? 4.494 20.541 -20.892 1.00 96.25 93 GLY A CA 1
ATOM 684 C C . GLY A 1 93 ? 3.748 19.269 -21.305 1.00 96.25 93 GLY A C 1
ATOM 685 O O . GLY A 1 93 ? 2.531 19.310 -21.479 1.00 96.25 93 GLY A O 1
ATOM 686 N N . GLY A 1 94 ? 4.456 18.152 -21.499 1.00 97.62 94 GLY A N 1
ATOM 687 C CA . GLY A 1 94 ? 3.833 16.844 -21.700 1.00 97.62 94 GLY A CA 1
ATOM 688 C C . GLY A 1 94 ? 3.097 16.355 -20.443 1.00 97.62 94 GLY A C 1
ATOM 689 O O . GLY A 1 94 ? 3.458 16.749 -19.337 1.00 97.62 94 GLY A O 1
ATOM 690 N N . PRO A 1 95 ? 2.076 15.491 -20.583 1.00 95.12 95 PRO A N 1
ATOM 691 C CA . PRO A 1 95 ? 1.303 14.993 -19.441 1.00 95.12 95 PRO A CA 1
ATOM 692 C C . PRO A 1 95 ? 2.005 13.871 -18.662 1.00 95.12 95 PRO A C 1
ATOM 694 O O . PRO A 1 95 ? 1.591 13.562 -17.548 1.00 95.12 95 PRO A O 1
ATOM 697 N N . ASP A 1 96 ? 3.029 13.259 -19.256 1.00 98.00 96 ASP A N 1
ATOM 698 C CA . ASP A 1 96 ? 3.649 12.012 -18.815 1.00 98.00 96 ASP A CA 1
ATOM 699 C C . ASP A 1 96 ? 5.010 12.292 -18.153 1.00 98.00 96 ASP A C 1
ATOM 701 O O . ASP A 1 96 ? 5.948 12.672 -18.864 1.00 98.00 96 ASP A O 1
ATOM 705 N N . PRO A 1 97 ? 5.142 12.138 -16.819 1.00 98.00 97 PRO A N 1
ATOM 706 C CA . PRO A 1 97 ? 6.376 12.469 -16.105 1.00 98.00 97 PRO A CA 1
ATOM 707 C C . PRO A 1 97 ? 7.526 11.486 -16.337 1.00 98.00 97 PRO A C 1
ATOM 709 O O . PRO A 1 97 ? 8.686 11.864 -16.192 1.00 98.00 97 PRO A O 1
ATOM 712 N N . LEU A 1 98 ? 7.233 10.229 -16.686 1.00 98.69 98 LEU A N 1
ATOM 713 C CA . LEU A 1 98 ? 8.272 9.249 -16.998 1.00 98.69 98 LEU A CA 1
ATOM 714 C C . LEU A 1 98 ? 8.712 9.424 -18.451 1.00 98.69 98 LEU A C 1
ATOM 716 O O . LEU A 1 98 ? 7.942 9.198 -19.389 1.00 98.69 98 LEU A O 1
ATOM 720 N N . ASP A 1 99 ? 9.976 9.775 -18.645 1.00 98.31 99 ASP A N 1
ATOM 721 C CA . ASP A 1 99 ? 10.567 9.935 -19.968 1.00 98.31 99 ASP A CA 1
ATOM 722 C C . ASP A 1 99 ? 10.654 8.618 -20.726 1.00 98.31 99 ASP A C 1
ATOM 724 O O . ASP A 1 99 ? 10.451 8.587 -21.949 1.00 98.31 99 ASP A O 1
ATOM 728 N N . TYR A 1 100 ? 10.997 7.556 -19.994 1.00 98.44 100 TYR A N 1
ATOM 729 C CA . TYR A 1 100 ? 11.205 6.220 -20.525 1.00 98.44 100 TYR A CA 1
ATOM 730 C C . TYR A 1 100 ? 10.636 5.162 -19.580 1.00 98.44 100 TYR A C 1
ATOM 732 O O . TYR A 1 100 ? 10.678 5.301 -18.358 1.00 98.44 100 TYR A O 1
ATOM 740 N N . VAL A 1 101 ? 10.168 4.061 -20.163 1.00 98.81 101 VAL A N 1
ATOM 741 C CA . VAL A 1 101 ? 9.893 2.806 -19.457 1.00 98.81 101 VAL A CA 1
ATOM 742 C C . VAL A 1 101 ? 10.523 1.679 -20.265 1.00 98.81 101 VAL A C 1
ATOM 744 O O . VAL A 1 101 ? 10.094 1.402 -21.389 1.00 98.81 101 VAL A O 1
ATOM 747 N N . SER A 1 102 ? 11.571 1.063 -19.721 1.00 98.75 102 SER A N 1
ATOM 748 C CA . SER A 1 102 ? 12.260 -0.073 -20.349 1.00 98.75 102 SER A CA 1
ATOM 749 C C . SER A 1 102 ? 11.596 -1.383 -19.953 1.00 98.75 102 SER A C 1
ATOM 751 O O . SER A 1 102 ? 11.201 -1.542 -18.803 1.00 98.75 102 SER A O 1
ATOM 753 N N . MET A 1 103 ? 11.500 -2.324 -20.891 1.00 98.81 103 MET A N 1
ATOM 754 C CA . MET A 1 103 ? 10.771 -3.581 -20.731 1.00 98.81 103 MET A CA 1
ATOM 755 C C . MET A 1 103 ? 11.690 -4.761 -21.055 1.00 98.81 103 MET A C 1
ATOM 757 O O . MET A 1 103 ? 12.041 -4.999 -22.215 1.00 98.81 103 MET A O 1
ATOM 761 N N . TYR A 1 104 ? 12.085 -5.501 -20.023 1.00 98.81 104 TYR A N 1
ATOM 762 C CA . TYR A 1 104 ? 13.011 -6.626 -20.116 1.00 98.81 104 TYR A CA 1
ATOM 763 C C . TYR A 1 104 ? 12.281 -7.960 -20.032 1.00 98.81 104 TYR A C 1
ATOM 765 O O . TYR A 1 104 ? 11.304 -8.110 -19.298 1.00 98.81 104 TYR A O 1
ATOM 773 N N . ARG A 1 105 ? 12.799 -8.963 -20.742 1.00 98.69 105 ARG A N 1
ATOM 774 C CA . ARG A 1 105 ? 12.416 -10.358 -20.531 1.00 98.69 105 ARG A CA 1
ATOM 775 C C . ARG A 1 105 ? 13.259 -10.926 -19.399 1.00 98.69 105 ARG A C 1
ATOM 777 O O . ARG A 1 105 ? 14.483 -10.968 -19.508 1.00 98.69 105 ARG A O 1
ATOM 784 N N . ASN A 1 106 ? 12.628 -11.404 -18.340 1.00 98.56 106 ASN A N 1
ATOM 785 C CA . ASN A 1 106 ? 13.314 -12.066 -17.244 1.00 98.56 106 ASN A CA 1
ATOM 786 C C . ASN A 1 106 ? 12.911 -13.541 -17.216 1.00 98.56 106 ASN A C 1
ATOM 788 O O . ASN A 1 106 ? 11.737 -13.868 -17.067 1.00 98.56 106 ASN A O 1
ATOM 792 N N . LEU A 1 107 ? 13.888 -14.437 -17.375 1.00 97.75 107 LEU A N 1
ATOM 793 C CA . LEU A 1 107 ? 13.650 -15.885 -17.428 1.00 97.75 107 LEU A CA 1
ATOM 794 C C . LEU A 1 107 ? 13.248 -16.482 -16.069 1.00 97.75 107 LEU A C 1
ATOM 796 O O . LEU A 1 107 ? 12.885 -17.655 -16.008 1.00 97.75 107 LEU A O 1
ATOM 800 N N . GLY A 1 108 ? 13.294 -15.683 -15.000 1.00 96.25 108 GLY A N 1
ATOM 801 C CA . GLY A 1 108 ? 13.038 -16.131 -13.644 1.00 96.25 108 GLY A CA 1
ATOM 802 C C . GLY A 1 108 ? 14.137 -17.063 -13.141 1.00 96.25 108 GLY A C 1
ATOM 803 O O . GLY A 1 108 ? 15.289 -17.016 -13.575 1.00 96.25 108 GLY A O 1
ATOM 804 N N . SER A 1 109 ? 13.768 -17.916 -12.196 1.00 95.56 109 SER A N 1
ATOM 805 C CA . SER A 1 109 ? 14.654 -18.894 -11.577 1.00 95.56 109 SER A CA 1
ATOM 806 C C . SER A 1 109 ? 13.830 -20.114 -11.167 1.00 95.56 109 SER A C 1
ATOM 808 O O . SER A 1 109 ? 13.225 -20.114 -10.091 1.00 95.56 109 SER A O 1
ATOM 810 N N . PRO A 1 110 ? 13.787 -21.173 -11.999 1.00 92.31 110 PRO A N 1
ATOM 811 C CA . PRO A 1 110 ? 13.025 -22.380 -11.682 1.00 92.31 110 PRO A CA 1
ATOM 812 C C . PRO A 1 110 ? 13.443 -23.029 -10.356 1.00 92.31 110 PRO A C 1
ATOM 814 O O . PRO A 1 110 ? 12.601 -23.575 -9.652 1.00 92.31 110 PRO A O 1
ATOM 817 N N . SER A 1 111 ? 14.723 -22.927 -9.974 1.00 94.50 111 SER A N 1
ATOM 818 C CA . SER A 1 111 ? 15.233 -23.451 -8.699 1.00 94.50 111 SER A CA 1
ATOM 819 C C . SER A 1 111 ? 14.719 -22.691 -7.474 1.00 94.50 111 SER A C 1
ATOM 821 O O . SER A 1 111 ? 14.685 -23.258 -6.387 1.00 94.50 111 SER A O 1
ATOM 823 N N . GLN A 1 112 ? 14.301 -21.435 -7.644 1.00 93.00 112 GLN A N 1
ATOM 824 C CA . GLN A 1 112 ? 13.675 -20.612 -6.604 1.00 93.00 112 GLN A CA 1
ATOM 825 C C . GLN A 1 112 ? 12.155 -20.500 -6.796 1.00 93.00 112 GLN A C 1
ATOM 827 O O . GLN A 1 112 ? 11.517 -19.675 -6.151 1.00 93.00 112 GLN A O 1
ATOM 832 N N . ASN A 1 113 ? 11.572 -21.306 -7.693 1.00 94.31 113 ASN A N 1
ATOM 833 C CA . ASN A 1 113 ? 10.161 -21.236 -8.070 1.00 94.31 113 ASN A CA 1
ATOM 834 C C . ASN A 1 113 ? 9.720 -19.835 -8.545 1.00 94.31 113 ASN A C 1
ATOM 836 O O . ASN A 1 113 ? 8.607 -19.384 -8.280 1.00 94.31 113 ASN A O 1
ATOM 840 N N . VAL A 1 114 ? 10.613 -19.132 -9.242 1.00 98.06 114 VAL A N 1
ATOM 841 C CA . VAL A 1 114 ? 10.346 -17.816 -9.824 1.00 98.06 114 VAL A CA 1
ATOM 842 C C . VAL A 1 114 ? 9.996 -18.003 -11.304 1.00 98.06 114 VAL A C 1
ATOM 844 O O . VAL A 1 114 ? 10.874 -18.414 -12.072 1.00 98.06 114 VAL A O 1
ATOM 847 N N . PRO A 1 115 ? 8.753 -17.712 -11.731 1.00 97.62 115 PRO A N 1
ATOM 848 C CA . PRO A 1 115 ? 8.343 -17.859 -13.122 1.00 97.62 115 PRO A CA 1
ATOM 849 C C . PRO A 1 115 ? 9.007 -16.835 -14.048 1.00 97.62 115 PRO A C 1
ATOM 851 O O . PRO A 1 115 ? 9.483 -15.774 -13.636 1.00 97.62 115 PRO A O 1
ATOM 854 N N . GLU A 1 116 ? 8.984 -17.149 -15.340 1.00 98.44 116 GLU A N 1
ATOM 855 C CA . GLU A 1 116 ? 9.322 -16.192 -16.386 1.00 98.44 116 GLU A CA 1
ATOM 856 C C . GLU A 1 116 ? 8.335 -15.011 -16.386 1.00 98.44 116 GLU A C 1
ATOM 858 O O . GLU A 1 116 ? 7.120 -15.185 -16.253 1.00 98.44 116 GLU A O 1
ATOM 863 N N . HIS A 1 117 ? 8.858 -13.798 -16.542 1.00 98.88 117 HIS A N 1
ATOM 864 C CA . HIS A 1 117 ? 8.082 -12.566 -16.445 1.00 98.88 117 HIS A CA 1
ATOM 865 C C . HIS A 1 117 ? 8.703 -11.426 -17.259 1.00 98.88 117 HIS A C 1
ATOM 867 O O . HIS A 1 117 ? 9.857 -11.475 -17.691 1.00 98.88 117 HIS A O 1
ATOM 873 N N . TRP A 1 118 ? 7.917 -10.376 -17.457 1.00 98.88 118 TRP A N 1
ATOM 874 C CA . TRP A 1 118 ? 8.359 -9.089 -17.974 1.00 98.88 118 TRP A CA 1
ATOM 875 C C . TRP A 1 118 ? 8.724 -8.171 -16.808 1.00 98.88 118 TRP A C 1
ATOM 877 O O . TRP A 1 118 ? 7.956 -8.062 -15.852 1.00 98.88 118 TRP A O 1
ATOM 887 N N . HIS A 1 119 ? 9.882 -7.519 -16.883 1.00 98.94 119 HIS A N 1
ATOM 888 C CA . HIS A 1 119 ? 10.360 -6.574 -15.877 1.00 98.94 119 HIS A CA 1
ATOM 889 C C . HIS A 1 119 ? 10.410 -5.159 -16.458 1.00 98.94 119 HIS A C 1
ATOM 891 O O . HIS A 1 119 ? 11.148 -4.900 -17.412 1.00 98.94 119 HIS A O 1
ATOM 897 N N . TYR A 1 120 ? 9.617 -4.259 -15.887 1.00 98.94 120 TYR A N 1
ATOM 898 C CA . TYR A 1 120 ? 9.500 -2.863 -16.298 1.00 98.94 120 TYR A CA 1
ATOM 899 C C . TYR A 1 120 ? 10.333 -1.996 -15.363 1.00 98.94 120 TYR A C 1
ATOM 901 O O . TYR A 1 120 ? 10.286 -2.202 -14.155 1.00 98.94 120 TYR A O 1
ATOM 909 N N . VAL A 1 121 ? 11.070 -1.032 -15.911 1.00 98.94 121 VAL A N 1
ATOM 910 C CA . VAL A 1 121 ? 11.877 -0.066 -15.146 1.00 98.94 121 VAL A CA 1
ATOM 911 C C . VAL A 1 121 ? 11.571 1.331 -15.671 1.00 98.94 121 VAL A C 1
ATOM 913 O O . VAL A 1 121 ? 11.698 1.560 -16.880 1.00 98.94 121 VAL A O 1
ATOM 916 N N . SER A 1 122 ? 11.142 2.243 -14.798 1.00 98.88 122 SER A N 1
ATOM 917 C CA . SER A 1 122 ? 10.886 3.638 -15.165 1.00 98.88 122 SER A CA 1
ATOM 918 C C . SER A 1 122 ? 12.140 4.502 -15.132 1.00 98.88 122 SER A C 1
ATOM 920 O O . SER A 1 122 ? 13.159 4.147 -14.542 1.00 98.88 122 SER A O 1
ATOM 922 N N . PHE A 1 123 ? 12.041 5.646 -15.806 1.00 98.81 123 PHE A N 1
ATOM 923 C CA . PHE A 1 123 ? 13.039 6.702 -15.817 1.00 98.81 123 PHE A CA 1
ATOM 924 C C . PHE A 1 123 ? 12.303 8.042 -15.841 1.00 98.81 123 PHE A C 1
ATOM 926 O O . PHE A 1 123 ? 11.658 8.368 -16.841 1.00 98.81 123 PHE A O 1
ATOM 933 N N . GLY A 1 124 ? 12.403 8.821 -14.769 1.00 98.44 124 GLY A N 1
ATOM 934 C CA . GLY A 1 124 ? 11.861 10.182 -14.693 1.00 98.44 124 GLY A CA 1
ATOM 935 C C . GLY A 1 124 ? 11.482 10.637 -13.285 1.00 98.44 124 GLY A C 1
ATOM 936 O O . GLY A 1 124 ? 11.380 11.840 -13.056 1.00 98.44 124 GLY A O 1
ATOM 937 N N . LEU A 1 125 ? 11.297 9.710 -12.337 1.00 98.56 125 LEU A N 1
ATOM 938 C CA . LEU A 1 125 ? 11.092 10.051 -10.922 1.00 98.56 125 LEU A CA 1
ATOM 939 C C . LEU A 1 125 ? 12.399 10.482 -10.249 1.00 98.56 125 LEU A C 1
ATOM 941 O O . LEU A 1 125 ? 12.392 11.376 -9.404 1.00 98.56 125 LEU A O 1
ATOM 945 N N . SER A 1 126 ? 13.514 9.887 -10.661 1.00 98.50 126 SER A N 1
ATOM 946 C CA . SER A 1 126 ? 14.849 10.353 -10.303 1.00 98.50 126 SER A CA 1
ATOM 947 C C . SER A 1 126 ? 15.298 11.525 -11.174 1.00 98.50 126 SER A C 1
ATOM 949 O O . SER A 1 126 ? 14.771 11.756 -12.270 1.00 98.50 126 SER A O 1
ATOM 951 N N . ASP A 1 127 ? 16.306 12.267 -10.712 1.00 98.38 127 ASP A N 1
ATOM 952 C CA . ASP A 1 127 ? 16.920 13.291 -11.546 1.00 98.38 127 ASP A CA 1
ATOM 953 C C . ASP A 1 127 ? 17.797 12.633 -12.616 1.00 98.38 127 ASP A C 1
ATOM 955 O O . ASP A 1 127 ? 18.893 12.140 -12.360 1.00 98.38 127 ASP A O 1
ATOM 959 N N . LEU A 1 128 ? 17.300 12.612 -13.851 1.00 98.12 128 LEU A N 1
ATOM 960 C CA . LEU A 1 128 ? 18.027 12.030 -14.975 1.00 98.12 128 LEU A CA 1
ATOM 961 C C . LEU A 1 128 ? 19.116 12.967 -15.516 1.00 98.12 128 LEU A C 1
ATOM 963 O O . LEU A 1 128 ? 20.085 12.484 -16.116 1.00 98.12 128 LEU A O 1
ATOM 967 N N . TYR A 1 129 ? 18.948 14.285 -15.349 1.00 97.31 129 TYR A N 1
ATOM 968 C CA . TYR A 1 129 ? 19.640 15.307 -16.140 1.00 97.31 129 TYR A CA 1
ATOM 969 C C . TYR A 1 129 ? 20.560 16.218 -15.326 1.00 97.31 129 TYR A C 1
ATOM 971 O O . TYR A 1 129 ? 21.604 16.600 -15.857 1.00 97.31 129 TYR A O 1
ATOM 979 N N . GLY A 1 130 ? 20.213 16.553 -14.081 1.00 96.31 130 GLY A N 1
ATOM 980 C CA . GLY A 1 130 ? 21.045 17.391 -13.213 1.00 96.31 130 GLY A CA 1
ATOM 981 C C . GLY A 1 130 ? 21.049 18.879 -13.553 1.00 96.31 130 GLY A C 1
ATOM 982 O O . GLY A 1 130 ? 21.996 19.575 -13.196 1.00 96.31 130 GLY A O 1
ATOM 983 N N . ASP A 1 131 ? 20.057 19.370 -14.300 1.00 96.38 131 ASP A N 1
ATOM 984 C CA . ASP A 1 131 ? 20.047 20.734 -14.850 1.00 96.38 131 ASP A CA 1
ATOM 985 C C . ASP A 1 131 ? 18.774 21.534 -14.537 1.00 96.38 131 ASP A C 1
ATOM 987 O O . ASP A 1 131 ? 18.469 22.512 -15.221 1.00 96.38 131 ASP A O 1
ATOM 991 N N . ASN A 1 132 ? 18.040 21.140 -13.494 1.00 96.62 132 ASN A N 1
ATOM 992 C CA . ASN A 1 132 ? 16.834 21.819 -13.011 1.00 96.62 132 ASN A CA 1
ATOM 993 C C . ASN A 1 132 ? 15.664 21.872 -14.005 1.00 96.62 132 ASN A C 1
ATOM 995 O O . ASN A 1 132 ? 14.723 22.641 -13.809 1.00 96.62 132 ASN A O 1
ATOM 999 N N . ARG A 1 133 ? 15.680 21.066 -15.078 1.00 96.69 133 ARG A N 1
ATOM 1000 C CA . ARG A 1 133 ? 14.580 21.056 -16.058 1.00 96.69 133 ARG A CA 1
ATOM 1001 C C . ARG A 1 133 ? 13.283 20.433 -15.529 1.00 96.69 133 ARG A C 1
ATOM 1003 O O . ARG A 1 133 ? 12.214 20.750 -16.039 1.00 96.69 133 ARG A O 1
ATOM 1010 N N . VAL A 1 134 ? 13.390 19.524 -14.558 1.00 97.38 134 VAL A N 1
ATOM 1011 C CA . VAL A 1 134 ? 12.257 18.873 -13.876 1.00 97.38 134 VAL A CA 1
ATOM 1012 C C . VAL A 1 134 ? 12.487 18.894 -12.370 1.00 97.38 134 VAL A C 1
ATOM 1014 O O . VAL A 1 134 ? 11.677 19.456 -11.644 1.00 97.38 134 VAL A O 1
ATOM 1017 N N . HIS A 1 135 ? 13.598 18.306 -11.922 1.00 97.62 135 HIS A N 1
ATOM 1018 C CA . HIS A 1 135 ? 13.946 18.164 -10.508 1.00 97.62 135 HIS A CA 1
ATOM 1019 C C . HIS A 1 135 ? 14.955 19.224 -10.086 1.00 97.62 135 HIS A C 1
ATOM 1021 O O . HIS A 1 135 ? 15.862 19.531 -10.856 1.00 97.62 135 HIS A O 1
ATOM 1027 N N . GLU A 1 136 ? 14.818 19.763 -8.876 1.00 96.38 136 GLU A N 1
ATOM 1028 C CA . GLU A 1 136 ? 15.839 20.626 -8.278 1.00 96.38 136 GLU A CA 1
ATOM 1029 C C . GLU A 1 136 ? 17.101 19.811 -7.959 1.00 96.38 136 GLU A C 1
ATOM 1031 O O . GLU A 1 136 ? 17.032 18.753 -7.337 1.00 96.38 136 GLU A O 1
ATOM 1036 N N . PHE A 1 137 ? 18.263 20.305 -8.383 1.00 95.50 137 PHE A N 1
ATOM 1037 C CA . PHE A 1 137 ? 19.549 19.671 -8.122 1.00 95.50 137 PHE A CA 1
ATOM 1038 C C . PHE A 1 137 ? 19.938 19.791 -6.642 1.00 95.50 137 PHE A C 1
ATOM 1040 O O . PHE A 1 137 ? 20.141 20.893 -6.128 1.00 95.50 137 PHE A O 1
ATOM 1047 N N . THR A 1 138 ? 20.134 18.650 -5.985 1.00 92.69 138 THR A N 1
ATOM 1048 C CA . THR A 1 138 ? 20.467 18.550 -4.551 1.00 92.69 138 THR A CA 1
ATOM 1049 C C . THR A 1 138 ? 21.913 18.119 -4.276 1.00 92.69 138 THR A C 1
ATOM 1051 O O . THR A 1 138 ? 22.367 18.189 -3.135 1.00 92.69 138 THR A O 1
ATOM 1054 N N . GLY A 1 139 ? 22.680 17.750 -5.309 1.00 92.56 139 GLY A N 1
ATOM 1055 C CA . GLY A 1 139 ? 24.049 17.237 -5.178 1.00 92.56 139 GLY A CA 1
ATOM 1056 C C . GLY A 1 139 ? 24.126 15.711 -5.225 1.00 92.56 139 GLY A C 1
ATOM 1057 O O . GLY A 1 139 ? 23.175 15.044 -5.608 1.00 92.56 139 GLY A O 1
ATOM 1058 N N . SER A 1 140 ? 25.284 15.144 -4.877 1.00 92.19 140 SER A N 1
ATOM 1059 C CA . SER A 1 140 ? 25.494 13.686 -4.859 1.00 92.19 140 SER A CA 1
ATOM 1060 C C . SER A 1 140 ? 24.962 13.005 -3.600 1.00 92.19 140 SER A C 1
ATOM 1062 O O . SER A 1 140 ? 24.751 11.792 -3.602 1.00 92.19 140 SER A O 1
ATOM 1064 N N . ASP A 1 141 ? 24.794 13.772 -2.527 1.00 92.31 141 ASP A N 1
ATOM 1065 C CA . ASP A 1 141 ? 24.421 13.268 -1.213 1.00 92.31 141 ASP A CA 1
ATOM 1066 C C . ASP A 1 141 ? 22.900 13.364 -1.053 1.00 92.31 141 ASP A C 1
ATOM 1068 O O . ASP A 1 141 ? 22.304 14.403 -1.326 1.00 92.31 141 ASP A O 1
ATOM 1072 N N . GLY A 1 142 ? 22.263 12.284 -0.594 1.00 94.19 142 GLY A N 1
ATOM 1073 C CA . GLY A 1 142 ? 20.803 12.215 -0.471 1.00 94.19 142 GLY A CA 1
ATOM 1074 C C . GLY A 1 142 ? 20.100 11.689 -1.733 1.00 94.19 142 GLY A C 1
ATOM 1075 O O . GLY A 1 142 ? 20.741 11.050 -2.571 1.00 94.19 142 GLY A O 1
ATOM 1076 N N . PRO A 1 143 ? 18.771 11.867 -1.846 1.00 96.88 143 PRO A N 1
ATOM 1077 C CA . PRO A 1 143 ? 17.977 11.312 -2.942 1.00 96.88 143 PRO A CA 1
ATOM 1078 C C . PRO A 1 143 ? 18.158 12.093 -4.249 1.00 96.88 143 PRO A C 1
ATOM 1080 O O . PRO A 1 143 ? 18.211 13.322 -4.247 1.00 96.88 143 PRO A O 1
ATOM 1083 N N . SER A 1 144 ? 18.192 11.371 -5.373 1.00 98.38 144 SER A N 1
ATOM 1084 C CA . SER A 1 144 ? 18.120 11.968 -6.711 1.00 98.38 144 SER A CA 1
ATOM 1085 C C . SER A 1 144 ? 16.672 12.151 -7.146 1.00 98.38 144 SER A C 1
ATOM 1087 O O . SER A 1 144 ? 15.957 11.161 -7.291 1.00 98.38 144 SER A O 1
ATOM 1089 N N . GLY A 1 145 ? 16.232 13.393 -7.374 1.00 97.69 145 GLY A N 1
ATOM 1090 C CA . GLY A 1 145 ? 14.814 13.693 -7.610 1.00 97.69 145 GLY A CA 1
ATOM 1091 C C . GLY A 1 145 ? 13.964 13.199 -6.436 1.00 97.69 145 GLY A C 1
ATOM 1092 O O . GLY A 1 145 ? 14.263 13.503 -5.283 1.00 97.69 145 GLY A O 1
ATOM 1093 N N . PHE A 1 146 ? 12.961 12.359 -6.705 1.00 96.06 146 PHE A N 1
ATOM 1094 C CA . PHE A 1 146 ? 12.188 11.686 -5.650 1.00 96.06 146 PHE A CA 1
ATOM 1095 C C . PHE A 1 146 ? 12.948 10.553 -4.932 1.00 96.06 146 PHE A C 1
ATOM 1097 O O . PHE A 1 146 ? 12.439 9.994 -3.964 1.00 96.06 146 PHE A O 1
ATOM 1104 N N . GLY A 1 147 ? 14.159 10.203 -5.375 1.00 97.62 147 GLY A N 1
ATOM 1105 C CA . GLY A 1 147 ? 15.042 9.224 -4.730 1.00 97.62 147 GLY A CA 1
ATOM 1106 C C . GLY A 1 147 ? 14.824 7.771 -5.147 1.00 97.62 147 GLY A C 1
ATOM 1107 O O . GLY A 1 147 ? 15.561 6.896 -4.692 1.00 97.62 147 GLY A O 1
ATOM 1108 N N . PHE A 1 148 ? 13.855 7.499 -6.021 1.00 98.62 148 PHE A N 1
ATOM 1109 C CA . PHE A 1 148 ? 13.552 6.154 -6.500 1.00 98.62 148 PHE A CA 1
ATOM 1110 C C . PHE A 1 148 ? 13.053 6.147 -7.947 1.00 98.62 148 PHE A C 1
ATOM 1112 O O . PHE A 1 148 ? 12.609 7.163 -8.478 1.00 98.62 148 PHE A O 1
ATOM 1119 N N . GLU A 1 149 ? 13.085 4.971 -8.566 1.00 98.88 149 GLU A N 1
ATOM 1120 C CA . GLU A 1 149 ? 12.327 4.646 -9.774 1.00 98.88 149 GLU A CA 1
ATOM 1121 C C . GLU A 1 149 ? 11.348 3.504 -9.493 1.00 98.88 149 GLU A C 1
ATOM 1123 O O . GLU A 1 149 ? 11.577 2.663 -8.619 1.00 98.88 149 GLU A O 1
ATOM 1128 N N . LEU A 1 150 ? 10.252 3.463 -10.246 1.00 98.88 150 LEU A N 1
ATOM 1129 C CA . LEU A 1 150 ? 9.293 2.370 -10.190 1.00 98.88 150 LEU A CA 1
ATOM 1130 C C . LEU A 1 150 ? 9.800 1.180 -11.008 1.00 98.88 150 LEU A C 1
ATOM 1132 O O . LEU A 1 150 ? 10.300 1.331 -12.130 1.00 98.88 150 LEU A O 1
ATOM 1136 N N . THR A 1 151 ? 9.580 -0.020 -10.483 1.00 98.94 151 THR A N 1
ATOM 1137 C CA . THR A 1 151 ? 9.674 -1.265 -11.246 1.00 98.94 151 THR A CA 1
ATOM 1138 C C . THR A 1 151 ? 8.360 -2.035 -11.194 1.00 98.94 151 THR A C 1
ATOM 1140 O O . THR A 1 151 ? 7.502 -1.794 -10.347 1.00 98.94 151 THR A O 1
ATOM 1143 N N . PHE A 1 152 ? 8.150 -2.946 -12.138 1.00 98.94 152 PHE A N 1
ATOM 1144 C CA . PHE A 1 152 ? 6.997 -3.848 -12.126 1.00 98.94 152 PHE A CA 1
ATOM 1145 C C . PHE A 1 152 ? 7.393 -5.201 -12.699 1.00 98.94 152 PHE A C 1
ATOM 1147 O O . PHE A 1 152 ? 8.162 -5.271 -13.660 1.00 98.94 152 PHE A O 1
ATOM 1154 N N . ARG A 1 153 ? 6.859 -6.284 -12.133 1.00 98.94 153 ARG A N 1
ATOM 1155 C CA . ARG A 1 153 ? 7.072 -7.646 -12.632 1.00 98.94 153 ARG A CA 1
ATOM 1156 C C . ARG A 1 153 ? 5.739 -8.266 -13.001 1.00 98.94 153 ARG A C 1
ATOM 1158 O O . ARG A 1 153 ? 4.948 -8.590 -12.123 1.00 98.94 153 ARG A O 1
ATOM 1165 N N . LEU A 1 154 ? 5.519 -8.459 -14.297 1.00 98.88 154 LEU A N 1
ATOM 1166 C CA . LEU A 1 154 ? 4.304 -9.060 -14.840 1.00 98.88 154 LEU A CA 1
ATOM 1167 C C . LEU A 1 154 ? 4.603 -10.469 -15.328 1.00 98.88 154 LEU A C 1
ATOM 1169 O O . LEU A 1 154 ? 5.421 -10.636 -16.235 1.00 98.88 154 LEU A O 1
ATOM 1173 N N . LYS A 1 155 ? 3.937 -11.477 -14.767 1.00 98.75 155 LYS A N 1
ATOM 1174 C CA . LYS A 1 155 ? 4.067 -12.862 -15.232 1.00 98.75 155 LYS A CA 1
ATOM 1175 C C . LYS A 1 155 ? 3.821 -12.941 -16.741 1.00 98.75 155 LYS A C 1
ATOM 1177 O O . LYS A 1 155 ? 2.844 -12.393 -17.242 1.00 98.75 155 LYS A O 1
ATOM 1182 N N . ARG A 1 156 ? 4.712 -13.622 -17.466 1.00 98.44 156 ARG A N 1
ATOM 1183 C CA . ARG A 1 156 ? 4.591 -13.782 -18.919 1.00 98.44 156 ARG A CA 1
ATOM 1184 C C . ARG A 1 156 ? 3.500 -14.804 -19.234 1.00 98.44 156 ARG A C 1
ATOM 1186 O O . ARG A 1 156 ? 3.542 -15.925 -18.724 1.00 98.44 156 ARG A O 1
ATOM 1193 N N . GLU A 1 157 ? 2.566 -14.455 -20.113 1.00 97.00 157 GLU A N 1
ATOM 1194 C CA . GLU A 1 157 ? 1.548 -15.395 -20.584 1.00 97.00 157 GLU A CA 1
ATOM 1195 C C . GLU A 1 157 ? 2.079 -16.306 -21.704 1.00 97.00 157 GLU A C 1
ATOM 1197 O O . GLU A 1 157 ? 3.016 -15.990 -22.449 1.00 97.00 157 GLU A O 1
ATOM 1202 N N . THR A 1 158 ? 1.464 -17.485 -21.844 1.00 95.12 158 THR A N 1
ATOM 1203 C CA . THR A 1 158 ? 1.857 -18.444 -22.884 1.00 95.12 158 THR A CA 1
ATOM 1204 C C . THR A 1 158 ? 1.566 -17.863 -24.266 1.00 95.12 158 THR A C 1
ATOM 1206 O O . THR A 1 158 ? 0.433 -17.513 -24.576 1.00 95.12 158 THR A O 1
ATOM 1209 N N . GLY A 1 159 ? 2.587 -17.809 -25.121 1.00 94.25 159 GLY A N 1
ATOM 1210 C CA . GLY A 1 159 ? 2.469 -17.286 -26.485 1.00 94.25 159 GLY A CA 1
ATOM 1211 C C . GLY A 1 159 ? 2.843 -15.810 -26.640 1.00 94.25 159 GLY A C 1
ATOM 1212 O O . GLY A 1 159 ? 2.948 -15.344 -27.773 1.00 94.25 159 GLY A O 1
ATOM 1213 N N . GLU A 1 160 ? 3.134 -15.086 -25.555 1.00 95.75 160 GLU A N 1
ATOM 1214 C CA . GLU A 1 160 ? 3.615 -13.705 -25.651 1.00 95.75 160 GLU A CA 1
ATOM 1215 C C . GLU A 1 160 ? 5.047 -13.647 -26.192 1.00 95.75 160 GLU A C 1
ATOM 1217 O O . GLU A 1 160 ? 5.987 -14.175 -25.590 1.00 95.75 160 GLU A O 1
ATOM 1222 N N . SER A 1 161 ? 5.234 -12.983 -27.332 1.00 94.94 161 SER A N 1
ATOM 1223 C CA . SER A 1 161 ? 6.552 -12.770 -27.944 1.00 94.94 161 SER A CA 1
ATOM 1224 C C . SER A 1 161 ? 7.227 -11.462 -27.523 1.00 94.94 161 SER A C 1
ATOM 1226 O O . SER A 1 161 ? 8.425 -11.305 -27.743 1.00 94.94 161 SER A O 1
ATOM 1228 N N . ALA A 1 162 ? 6.470 -10.522 -26.959 1.00 96.94 162 ALA A N 1
ATOM 1229 C CA . ALA A 1 162 ? 6.926 -9.197 -26.547 1.00 96.94 162 ALA A CA 1
ATOM 1230 C C . ALA A 1 162 ? 6.163 -8.755 -25.284 1.00 96.94 162 ALA A C 1
ATOM 1232 O O . ALA A 1 162 ? 5.036 -9.219 -25.096 1.00 96.94 162 ALA A O 1
ATOM 1233 N N . PRO A 1 163 ? 6.746 -7.876 -24.447 1.00 98.00 163 PRO A N 1
ATOM 1234 C CA . PRO A 1 163 ? 6.066 -7.372 -23.261 1.00 98.00 163 PRO A CA 1
ATOM 1235 C C . PRO A 1 163 ? 4.857 -6.507 -23.649 1.00 98.00 163 PRO A C 1
ATOM 1237 O O . PRO A 1 163 ? 4.972 -5.688 -24.571 1.00 98.00 163 PRO A O 1
ATOM 1240 N N . PRO A 1 164 ? 3.705 -6.651 -22.970 1.00 98.19 164 PRO A N 1
ATOM 1241 C CA . PRO A 1 164 ? 2.589 -5.731 -23.142 1.00 98.19 164 PRO A CA 1
ATOM 1242 C C . PRO A 1 164 ? 2.956 -4.322 -22.653 1.00 98.19 164 PRO A C 1
ATOM 1244 O O . PRO A 1 164 ? 3.743 -4.147 -21.729 1.00 98.19 164 PRO A O 1
ATOM 1247 N N . THR A 1 165 ? 2.377 -3.287 -23.264 1.00 98.25 165 THR A N 1
ATOM 1248 C CA . THR A 1 165 ? 2.754 -1.892 -22.973 1.00 98.25 165 THR A CA 1
ATOM 1249 C C . THR A 1 165 ? 1.888 -1.211 -21.915 1.00 98.25 165 THR A C 1
ATOM 1251 O O . THR A 1 165 ? 2.269 -0.144 -21.442 1.00 98.25 165 THR A O 1
ATOM 1254 N N . TRP A 1 166 ? 0.748 -1.797 -21.527 1.00 98.50 166 TRP A N 1
ATOM 1255 C CA . TRP A 1 166 ? -0.168 -1.211 -20.537 1.00 98.50 166 TRP A CA 1
ATOM 1256 C C . TRP A 1 166 ? 0.488 -0.903 -19.174 1.00 98.50 166 TRP A C 1
ATOM 1258 O O . TRP A 1 166 ? 0.114 0.111 -18.583 1.00 98.50 166 TRP A O 1
ATOM 1268 N N . PRO A 1 167 ? 1.511 -1.645 -18.680 1.00 98.81 167 PRO A N 1
ATOM 1269 C CA . PRO A 1 167 ? 2.140 -1.286 -17.410 1.00 98.81 167 PRO A CA 1
ATOM 1270 C C . PRO A 1 167 ? 2.861 0.060 -17.457 1.00 98.81 167 PRO A C 1
ATOM 1272 O O . PRO A 1 167 ? 2.961 0.730 -16.435 1.00 98.81 167 PRO A O 1
ATOM 1275 N N . ALA A 1 168 ? 3.315 0.507 -18.635 1.00 98.50 168 ALA A N 1
ATOM 1276 C CA . ALA A 1 168 ? 3.879 1.845 -18.769 1.00 98.50 168 ALA A CA 1
ATOM 1277 C C . ALA A 1 168 ? 2.828 2.922 -18.453 1.00 98.50 168 ALA A C 1
ATOM 1279 O O . ALA A 1 168 ? 3.148 3.892 -17.778 1.00 98.50 168 ALA A O 1
ATOM 1280 N N . GLU A 1 169 ? 1.572 2.741 -18.874 1.00 98.12 169 GLU A N 1
ATOM 1281 C CA . GLU A 1 169 ? 0.477 3.673 -18.570 1.00 98.12 169 GLU A CA 1
ATOM 1282 C C . GLU A 1 169 ? 0.128 3.682 -17.073 1.00 98.12 169 GLU A C 1
ATOM 1284 O O . GLU A 1 169 ? -0.042 4.756 -16.491 1.00 98.12 169 GLU A O 1
ATOM 1289 N N . LEU A 1 170 ? 0.113 2.509 -16.426 1.00 98.00 170 LEU A N 1
ATOM 1290 C CA . LEU A 1 170 ? -0.038 2.395 -14.970 1.00 98.00 170 LEU A CA 1
ATOM 1291 C C . LEU A 1 170 ? 1.066 3.175 -14.235 1.00 98.00 170 LEU A C 1
ATOM 1293 O O . LEU A 1 170 ? 0.780 3.991 -13.357 1.00 98.00 170 LEU A O 1
ATOM 1297 N N . MET A 1 171 ? 2.327 2.964 -14.626 1.00 98.75 171 MET A N 1
ATOM 1298 C CA . MET A 1 171 ? 3.484 3.637 -14.028 1.00 98.75 171 MET A CA 1
ATOM 1299 C C . MET A 1 171 ? 3.442 5.155 -14.255 1.00 98.75 171 MET A C 1
ATOM 1301 O O . MET A 1 171 ? 3.759 5.907 -13.336 1.00 98.75 171 MET A O 1
ATOM 1305 N N . GLN A 1 172 ? 2.983 5.627 -15.424 1.00 97.62 172 GLN A N 1
ATOM 1306 C CA . GLN A 1 172 ? 2.729 7.059 -15.648 1.00 97.62 172 GLN A CA 1
ATOM 1307 C C . GLN A 1 172 ? 1.644 7.593 -14.705 1.00 97.62 172 GLN A C 1
ATOM 1309 O O . GLN A 1 172 ? 1.759 8.708 -14.201 1.00 97.62 172 GLN A O 1
ATOM 1314 N N . GLY A 1 173 ? 0.595 6.808 -14.444 1.00 92.62 173 GLY A N 1
ATOM 1315 C CA . GLY A 1 173 ? -0.451 7.134 -13.475 1.00 92.62 173 GLY A CA 1
ATOM 1316 C C . GLY A 1 173 ? 0.089 7.377 -12.068 1.00 92.62 173 GLY A C 1
ATOM 1317 O O . GLY A 1 173 ? -0.197 8.417 -11.473 1.00 92.62 173 GLY A O 1
ATOM 1318 N N . LEU A 1 174 ? 0.917 6.456 -11.574 1.00 92.81 174 LEU A N 1
ATOM 1319 C CA . LEU A 1 174 ? 1.587 6.590 -10.279 1.00 92.81 174 LEU A CA 1
ATOM 1320 C C . LEU A 1 174 ? 2.570 7.762 -10.256 1.00 92.81 174 LEU A C 1
ATOM 1322 O O . LEU A 1 174 ? 2.561 8.546 -9.310 1.00 92.81 174 LEU A O 1
ATOM 1326 N N . ALA A 1 175 ? 3.371 7.934 -11.309 1.00 95.38 175 ALA A N 1
ATOM 1327 C CA . ALA A 1 175 ? 4.303 9.050 -11.397 1.00 95.38 175 ALA A CA 1
ATOM 1328 C C . ALA A 1 175 ? 3.567 10.397 -11.365 1.00 95.38 175 ALA A C 1
ATOM 1330 O O . ALA A 1 175 ? 3.943 11.281 -10.602 1.00 95.38 175 ALA A O 1
ATOM 1331 N N . ARG A 1 176 ? 2.459 10.544 -12.106 1.00 93.69 176 ARG A N 1
ATOM 1332 C CA . ARG A 1 176 ? 1.613 11.749 -12.045 1.00 93.69 176 ARG A CA 1
ATOM 1333 C C . ARG A 1 176 ? 1.150 12.048 -10.621 1.00 93.69 176 ARG A C 1
ATOM 1335 O O . ARG A 1 176 ? 1.180 13.208 -10.223 1.00 93.69 176 ARG A O 1
ATOM 1342 N N . TYR A 1 177 ? 0.758 11.032 -9.854 1.00 80.94 177 TYR A N 1
ATOM 1343 C CA . TYR A 1 177 ? 0.384 11.218 -8.453 1.00 80.94 177 TYR A CA 1
ATOM 1344 C C . TYR A 1 177 ? 1.556 11.725 -7.596 1.00 80.94 177 TYR A C 1
ATOM 1346 O O . TYR A 1 177 ? 1.379 12.689 -6.848 1.00 80.94 177 TYR A O 1
ATOM 1354 N N . VAL A 1 178 ? 2.747 11.136 -7.731 1.00 87.62 178 VAL A N 1
ATOM 1355 C CA . VAL A 1 178 ? 3.949 11.563 -6.987 1.00 87.62 178 VAL A CA 1
ATOM 1356 C C . VAL A 1 178 ? 4.291 13.020 -7.310 1.00 87.62 178 VAL A C 1
ATOM 1358 O O . VAL A 1 178 ? 4.414 13.840 -6.407 1.00 87.62 178 VAL A O 1
ATOM 1361 N N . PHE A 1 179 ? 4.321 13.384 -8.595 1.00 88.69 179 PHE A N 1
ATOM 1362 C CA . PHE A 1 179 ? 4.601 14.755 -9.033 1.00 88.69 179 PHE A CA 1
ATOM 1363 C C . PHE A 1 179 ? 3.543 15.779 -8.593 1.00 88.69 179 PHE A C 1
ATOM 1365 O O . PHE A 1 179 ? 3.879 16.934 -8.358 1.00 88.69 179 PHE A O 1
ATOM 1372 N N . GLN A 1 180 ? 2.266 15.395 -8.506 1.00 81.44 180 GLN A N 1
ATOM 1373 C CA . GLN A 1 180 ? 1.183 16.307 -8.110 1.00 81.44 180 GLN A CA 1
ATOM 1374 C C . GLN A 1 180 ? 1.059 16.482 -6.597 1.00 81.44 180 GLN A C 1
ATOM 1376 O O . GLN A 1 180 ? 0.615 17.532 -6.137 1.00 81.44 180 GLN A O 1
ATOM 1381 N N . SER A 1 181 ? 1.362 15.430 -5.837 1.00 71.06 181 SER A N 1
ATOM 1382 C CA . SER A 1 181 ? 1.205 15.424 -4.382 1.00 71.06 181 SER A CA 1
ATOM 1383 C C . SER A 1 181 ? 2.485 15.775 -3.634 1.00 71.06 181 SER A C 1
ATOM 1385 O O . SER A 1 181 ? 2.392 16.121 -2.459 1.00 71.06 181 SER A O 1
ATOM 1387 N N . GLU A 1 182 ? 3.640 15.658 -4.300 1.00 80.62 182 GLU A N 1
ATOM 1388 C CA . GLU A 1 18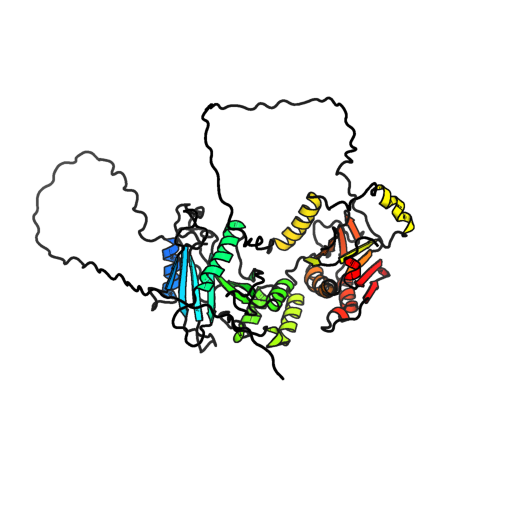2 ? 4.988 15.740 -3.722 1.00 80.62 182 GLU A CA 1
ATOM 1389 C C . GLU A 1 182 ? 5.248 14.697 -2.617 1.00 80.62 182 GLU A C 1
ATOM 1391 O O . GLU A 1 182 ? 6.252 14.760 -1.911 1.00 80.62 182 GLU A O 1
ATOM 1396 N N . ASN A 1 183 ? 4.369 13.698 -2.483 1.00 73.06 183 AS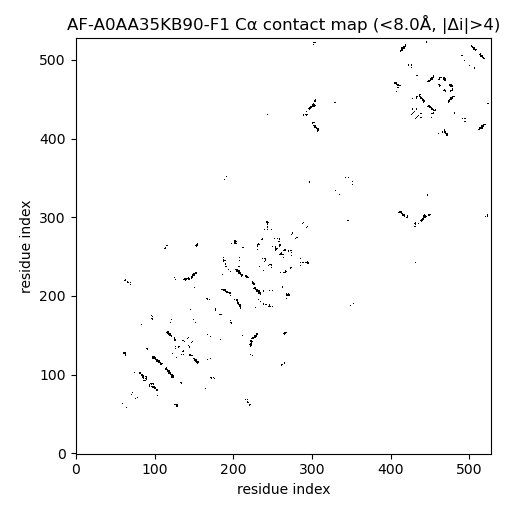N A N 1
ATOM 1397 C CA . ASN A 1 183 ? 4.547 12.603 -1.540 1.00 73.06 183 ASN A CA 1
ATOM 1398 C C . ASN A 1 183 ? 5.410 11.515 -2.183 1.00 73.06 183 ASN A C 1
ATOM 1400 O O . ASN A 1 183 ? 5.070 10.992 -3.248 1.00 73.06 183 ASN A O 1
ATOM 1404 N N . THR A 1 184 ? 6.501 11.150 -1.516 1.00 82.62 184 THR A N 1
ATOM 1405 C CA . THR A 1 184 ? 7.325 10.005 -1.902 1.00 82.62 184 THR A CA 1
ATOM 1406 C C . THR A 1 184 ? 6.673 8.699 -1.460 1.00 82.62 184 THR A C 1
ATOM 1408 O O . THR A 1 184 ? 5.830 8.681 -0.564 1.00 82.62 184 THR A O 1
ATOM 1411 N N . PHE A 1 185 ? 7.074 7.605 -2.103 1.00 87.44 185 PHE A N 1
ATOM 1412 C CA . PHE A 1 185 ? 6.704 6.261 -1.684 1.00 87.44 185 PHE A CA 1
ATOM 1413 C C . PHE A 1 185 ? 7.840 5.589 -0.918 1.00 87.44 185 PHE A C 1
ATOM 1415 O O . PHE A 1 185 ? 9.019 5.839 -1.178 1.00 87.44 185 PHE A O 1
ATOM 1422 N N . CYS A 1 186 ? 7.460 4.680 -0.031 1.00 87.88 186 CYS A N 1
ATOM 1423 C CA . CYS A 1 186 ? 8.325 3.817 0.753 1.00 87.88 186 CYS A CA 1
ATOM 1424 C C . CYS A 1 186 ? 7.943 2.341 0.565 1.00 87.88 186 CYS A C 1
ATOM 1426 O O . CYS A 1 186 ? 6.834 1.986 0.159 1.00 87.88 186 CYS A O 1
ATOM 1428 N N . SER A 1 187 ? 8.879 1.445 0.880 1.00 93.81 187 SER A N 1
ATOM 1429 C CA . SER A 1 187 ? 8.597 0.007 0.924 1.00 93.81 187 SER A CA 1
ATOM 1430 C C . SER A 1 187 ? 7.570 -0.290 2.021 1.00 93.81 187 SER A C 1
ATOM 1432 O O . SER A 1 187 ? 7.761 0.081 3.180 1.00 93.81 187 SER A O 1
ATOM 1434 N N . GLY A 1 188 ? 6.505 -1.010 1.675 1.00 88.00 188 GLY A N 1
ATOM 1435 C CA . GLY A 1 188 ? 5.365 -1.302 2.545 1.00 88.00 188 GLY A CA 1
ATOM 1436 C C . GLY A 1 188 ? 4.173 -0.366 2.335 1.00 88.00 188 GLY A C 1
ATOM 1437 O O . GLY A 1 188 ? 3.109 -0.618 2.903 1.00 88.00 188 GLY A O 1
ATOM 1438 N N . ASP A 1 189 ? 4.315 0.672 1.510 1.00 85.88 189 ASP A N 1
ATOM 1439 C CA . ASP A 1 189 ? 3.199 1.537 1.144 1.00 85.88 189 ASP A CA 1
ATOM 1440 C C . ASP A 1 189 ? 2.182 0.792 0.278 1.00 85.88 189 ASP A C 1
ATOM 1442 O O . ASP A 1 189 ? 2.493 -0.172 -0.428 1.00 85.88 189 ASP A O 1
ATOM 1446 N N . HIS A 1 190 ? 0.948 1.282 0.307 1.00 88.50 190 HIS A N 1
ATOM 1447 C CA . HIS A 1 190 ? -0.149 0.767 -0.494 1.00 88.50 190 HIS A CA 1
ATOM 1448 C C . HIS A 1 190 ? -0.773 1.876 -1.339 1.00 88.50 190 HIS A C 1
ATOM 1450 O O . HIS A 1 190 ? -0.813 3.042 -0.944 1.00 88.50 190 HIS A O 1
ATOM 1456 N N . VAL A 1 191 ? -1.305 1.500 -2.500 1.00 84.38 191 VAL A N 1
ATOM 1457 C CA . VAL A 1 191 ? -2.037 2.395 -3.394 1.00 84.38 191 VAL A CA 1
ATOM 1458 C C . VAL A 1 191 ? -3.387 1.774 -3.727 1.00 84.38 191 VAL A C 1
ATOM 1460 O O . VAL A 1 191 ? -3.489 0.768 -4.437 1.00 84.38 191 VAL A O 1
ATOM 1463 N N . SER A 1 192 ? -4.444 2.408 -3.225 1.00 85.12 192 SER A N 1
ATOM 1464 C CA . SER A 1 192 ? -5.822 2.047 -3.541 1.00 85.12 192 SER A CA 1
ATOM 1465 C C . SER A 1 192 ? -6.172 2.520 -4.952 1.00 85.12 192 SER A C 1
ATOM 1467 O O . SER A 1 192 ? -6.265 3.721 -5.194 1.00 85.12 192 SER A O 1
ATOM 1469 N N . TRP A 1 193 ? -6.347 1.581 -5.887 1.00 87.88 193 TRP A N 1
ATOM 1470 C CA . TRP A 1 193 ? -6.580 1.900 -7.300 1.00 87.88 193 TRP A CA 1
ATOM 1471 C C . TRP A 1 193 ? -8.027 1.659 -7.759 1.00 87.88 193 TRP A C 1
ATOM 1473 O O . TRP A 1 193 ? -8.528 2.410 -8.592 1.00 87.88 193 TRP A O 1
ATOM 1483 N N . HIS A 1 194 ? -8.732 0.688 -7.161 1.00 84.25 194 HIS A N 1
ATOM 1484 C CA . HIS A 1 194 ? -10.169 0.424 -7.373 1.00 84.25 194 HIS A CA 1
ATOM 1485 C C . HIS A 1 194 ? -10.557 0.126 -8.832 1.00 84.25 194 HIS A C 1
ATOM 1487 O O . HIS A 1 194 ? -11.688 0.368 -9.252 1.00 84.25 194 HIS A O 1
ATOM 1493 N N . SER A 1 195 ? -9.614 -0.395 -9.614 1.00 88.19 195 SER A N 1
ATOM 1494 C CA . SER A 1 195 ? -9.828 -0.817 -10.997 1.00 88.19 195 SER A CA 1
ATOM 1495 C C . SER A 1 195 ? -8.816 -1.901 -11.354 1.00 88.19 195 SER A C 1
ATOM 1497 O O . SER A 1 195 ? -7.682 -1.829 -10.881 1.00 88.19 195 SER A O 1
ATOM 1499 N N . PRO A 1 196 ? -9.158 -2.878 -12.209 1.00 97.00 196 PRO A N 1
ATOM 1500 C CA . PRO A 1 196 ? -8.186 -3.833 -12.729 1.00 97.00 196 PRO A CA 1
ATOM 1501 C C . PRO A 1 196 ? -6.994 -3.106 -13.362 1.00 97.00 196 PRO A C 1
ATOM 1503 O O . PRO A 1 196 ? -7.189 -2.208 -14.186 1.00 97.00 196 PRO A O 1
ATOM 1506 N N . LEU A 1 197 ? -5.766 -3.458 -12.961 1.00 97.12 197 LEU A N 1
ATOM 1507 C CA . LEU A 1 197 ? -4.567 -2.681 -13.328 1.00 97.12 197 LEU A CA 1
ATOM 1508 C C . LEU A 1 197 ? -4.313 -2.639 -14.846 1.00 97.12 197 LEU A C 1
ATOM 1510 O O . LEU A 1 197 ? -3.729 -1.681 -15.347 1.00 97.12 197 LEU A O 1
ATOM 1514 N N . ASP A 1 198 ? -4.765 -3.665 -15.568 1.00 97.31 198 ASP A N 1
ATOM 1515 C CA . ASP A 1 198 ? -4.619 -3.837 -17.015 1.00 97.31 198 ASP A CA 1
ATOM 1516 C C . ASP A 1 198 ? -5.885 -3.471 -17.810 1.00 97.31 198 ASP A C 1
ATOM 1518 O O . ASP A 1 198 ? -5.969 -3.765 -19.004 1.00 97.31 198 ASP A O 1
ATOM 1522 N N . ASN A 1 199 ? -6.876 -2.843 -17.162 1.00 94.62 199 ASN A N 1
ATOM 1523 C CA . ASN A 1 199 ? -8.205 -2.558 -17.718 1.00 94.62 199 ASN A CA 1
ATOM 1524 C C . ASN A 1 199 ? -8.966 -3.809 -18.209 1.00 94.62 199 ASN A C 1
ATOM 1526 O O . ASN A 1 199 ? -9.835 -3.706 -19.078 1.00 94.62 199 ASN A O 1
ATOM 1530 N N . SER A 1 200 ? -8.628 -4.994 -17.691 1.00 96.62 200 SER A N 1
ATOM 1531 C CA . SER A 1 200 ? -9.397 -6.224 -17.906 1.00 96.62 200 SER A CA 1
ATOM 1532 C C . SER A 1 200 ? -10.489 -6.397 -16.839 1.00 96.62 200 SER A C 1
ATOM 1534 O O . SER A 1 200 ? -10.878 -5.439 -16.184 1.00 96.62 200 SER A O 1
ATOM 1536 N N . GLU A 1 201 ? -10.965 -7.628 -16.642 1.00 96.38 201 GLU A N 1
ATOM 1537 C CA . GLU A 1 201 ? -11.856 -8.027 -15.541 1.00 96.38 201 GLU A CA 1
ATOM 1538 C C . GLU A 1 201 ? -11.071 -8.721 -14.405 1.00 96.38 201 GLU A C 1
ATOM 1540 O O . GLU A 1 201 ? -11.602 -9.566 -13.684 1.00 96.38 201 GLU A O 1
ATOM 1545 N N . SER A 1 202 ? -9.764 -8.451 -14.294 1.00 97.81 202 SER A N 1
ATOM 1546 C CA . SER A 1 202 ? -8.907 -9.047 -13.266 1.00 97.81 202 SER A CA 1
ATOM 1547 C C . SER A 1 202 ? -9.363 -8.678 -11.850 1.00 97.81 202 SER A C 1
ATOM 1549 O O . SER A 1 202 ? -9.809 -7.561 -11.583 1.00 97.81 202 SER A O 1
ATOM 1551 N N . ARG A 1 203 ? -9.170 -9.603 -10.905 1.00 98.44 203 ARG A N 1
ATOM 1552 C CA . ARG A 1 203 ? -9.361 -9.340 -9.469 1.00 98.44 203 ARG A CA 1
ATOM 1553 C C . ARG A 1 203 ? -8.226 -8.499 -8.866 1.00 98.44 203 ARG A C 1
ATOM 1555 O O . ARG A 1 203 ? -8.367 -7.972 -7.767 1.00 98.44 203 ARG A O 1
ATOM 1562 N N . ILE A 1 204 ? -7.112 -8.341 -9.582 1.00 98.69 204 ILE A N 1
ATOM 1563 C CA . ILE A 1 204 ? -5.980 -7.511 -9.165 1.00 98.69 204 ILE A CA 1
ATOM 1564 C C . ILE A 1 204 ? -6.303 -6.040 -9.430 1.00 98.69 204 ILE A C 1
ATOM 1566 O O . ILE A 1 204 ? -6.233 -5.577 -10.570 1.00 98.69 204 ILE A O 1
ATOM 1570 N N . GLN A 1 205 ? -6.666 -5.315 -8.372 1.00 95.62 205 GLN A N 1
ATOM 1571 C CA . GLN A 1 205 ? -7.254 -3.972 -8.471 1.00 95.62 205 GLN A CA 1
ATOM 1572 C C . GLN A 1 205 ? -6.540 -2.905 -7.643 1.00 95.62 205 GLN A C 1
ATOM 1574 O O . GLN A 1 205 ? -6.982 -1.758 -7.608 1.00 95.62 205 GLN A O 1
ATOM 1579 N N . HIS A 1 206 ? -5.470 -3.275 -6.941 1.00 96.62 206 HIS A N 1
ATOM 1580 C CA . HIS A 1 206 ? -4.724 -2.396 -6.045 1.00 96.62 206 HIS A CA 1
ATOM 1581 C C . HIS A 1 206 ? -3.239 -2.743 -6.082 1.00 96.62 206 HIS A C 1
ATOM 1583 O O . HIS A 1 206 ? -2.838 -3.720 -6.719 1.00 96.62 206 HIS A O 1
ATOM 1589 N N . MET A 1 207 ? -2.416 -1.936 -5.415 1.00 98.25 207 MET A N 1
ATOM 1590 C CA . MET A 1 207 ? -0.968 -2.113 -5.421 1.00 98.25 207 MET A CA 1
ATOM 1591 C C . MET A 1 207 ? -0.383 -2.013 -4.013 1.00 98.25 207 MET A C 1
ATOM 1593 O O . MET A 1 207 ? -0.807 -1.178 -3.216 1.00 98.25 207 MET A O 1
ATOM 1597 N N . LEU A 1 208 ? 0.632 -2.828 -3.748 1.00 98.00 208 LEU A N 1
ATOM 1598 C CA . LEU A 1 208 ? 1.623 -2.616 -2.697 1.00 98.00 208 LEU A CA 1
ATOM 1599 C C . LEU A 1 208 ? 2.958 -2.231 -3.337 1.00 98.00 208 LEU A C 1
ATOM 1601 O O . LEU A 1 208 ? 3.220 -2.579 -4.491 1.00 98.00 208 LEU A O 1
ATOM 1605 N N . LEU A 1 209 ? 3.799 -1.527 -2.587 1.00 98.12 209 LEU A N 1
ATOM 1606 C CA . LEU A 1 209 ? 5.138 -1.129 -3.011 1.00 98.12 209 LEU A CA 1
ATOM 1607 C C . LEU A 1 209 ? 6.185 -1.813 -2.140 1.00 98.12 209 LEU A C 1
ATOM 1609 O O . LEU A 1 209 ? 6.045 -1.894 -0.923 1.00 98.12 209 LEU A O 1
ATOM 1613 N N . THR A 1 210 ? 7.249 -2.317 -2.751 1.00 98.75 210 THR A N 1
ATOM 1614 C CA . THR A 1 210 ? 8.343 -2.987 -2.039 1.00 98.75 210 THR A CA 1
ATOM 1615 C C . THR A 1 210 ? 9.670 -2.743 -2.738 1.00 98.75 210 THR A C 1
ATOM 1617 O O . THR A 1 210 ? 9.695 -2.265 -3.864 1.00 98.75 210 THR A O 1
ATOM 1620 N N . GLU A 1 211 ? 10.784 -3.055 -2.092 1.00 98.50 211 GLU A N 1
ATOM 1621 C CA . GLU A 1 211 ? 12.096 -2.987 -2.737 1.00 98.50 211 GLU A CA 1
ATOM 1622 C C . GLU A 1 211 ? 12.193 -4.032 -3.854 1.00 98.50 211 GLU A C 1
ATOM 1624 O O . GLU A 1 211 ? 11.781 -5.184 -3.684 1.00 98.50 211 GLU A O 1
ATOM 1629 N N . ASP A 1 212 ? 12.738 -3.641 -5.006 1.00 98.75 212 ASP A N 1
ATOM 1630 C CA . ASP A 1 212 ? 12.971 -4.589 -6.091 1.00 98.75 212 ASP A CA 1
ATOM 1631 C C . ASP A 1 212 ? 13.964 -5.685 -5.645 1.00 98.75 212 ASP A C 1
ATOM 1633 O O . ASP A 1 212 ? 15.062 -5.375 -5.180 1.00 98.75 212 ASP A O 1
ATOM 1637 N N . PRO A 1 213 ? 13.633 -6.980 -5.812 1.00 98.19 213 PRO A N 1
ATOM 1638 C CA . PRO A 1 213 ? 14.439 -8.077 -5.277 1.00 98.19 213 PRO A CA 1
ATOM 1639 C C . PRO A 1 213 ? 15.779 -8.276 -6.003 1.00 98.19 213 PRO A C 1
ATOM 1641 O O . PRO A 1 213 ? 16.599 -9.085 -5.566 1.00 98.19 213 PRO A O 1
ATOM 1644 N N . GLN A 1 214 ? 16.004 -7.613 -7.142 1.00 98.38 214 GLN A N 1
ATOM 1645 C CA . GLN A 1 214 ? 17.209 -7.787 -7.954 1.00 98.38 214 GLN A CA 1
ATOM 1646 C C . GLN A 1 214 ? 17.990 -6.492 -8.175 1.00 98.38 214 GLN A C 1
ATOM 1648 O O . GLN A 1 214 ? 19.225 -6.548 -8.222 1.00 98.38 214 GLN A O 1
ATOM 1653 N N . MET A 1 215 ? 17.299 -5.366 -8.362 1.00 98.44 215 MET A N 1
ATOM 1654 C CA . MET A 1 215 ? 17.922 -4.067 -8.616 1.00 98.44 215 MET A CA 1
ATOM 1655 C C . MET A 1 215 ? 18.557 -3.530 -7.330 1.00 98.44 215 MET A C 1
ATOM 1657 O O . MET A 1 215 ? 17.933 -3.495 -6.276 1.00 98.44 215 MET A O 1
ATOM 1661 N N . GLN A 1 216 ? 19.810 -3.106 -7.415 1.00 98.19 216 GLN A N 1
ATOM 1662 C CA . GLN A 1 216 ? 20.537 -2.493 -6.309 1.00 98.19 216 GLN A CA 1
ATOM 1663 C C . GLN A 1 216 ? 20.441 -0.967 -6.391 1.00 98.19 216 GLN A C 1
ATOM 1665 O O . GLN A 1 216 ? 20.416 -0.434 -7.503 1.00 98.19 216 GLN A O 1
ATOM 1670 N N . PRO A 1 217 ? 20.437 -0.244 -5.253 1.00 98.38 217 PRO A N 1
ATOM 1671 C CA . PRO A 1 217 ? 20.511 1.210 -5.263 1.00 98.38 217 PRO A CA 1
ATOM 1672 C C . PRO A 1 217 ? 21.719 1.713 -6.056 1.00 98.38 21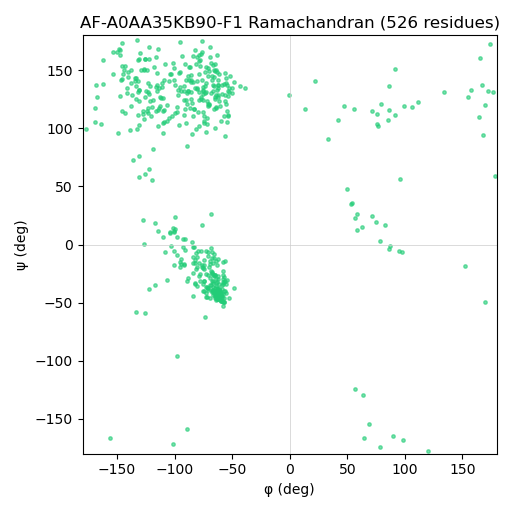7 PRO A C 1
ATOM 1674 O O . PRO A 1 217 ? 22.830 1.191 -5.931 1.00 98.38 217 PRO A O 1
ATOM 1677 N N . VAL A 1 218 ? 21.508 2.749 -6.863 1.00 98.06 218 VAL A N 1
ATOM 1678 C CA . VAL A 1 218 ? 22.536 3.331 -7.725 1.00 98.06 218 VAL A CA 1
ATOM 1679 C C . VAL A 1 218 ? 22.922 4.705 -7.206 1.00 98.06 218 VAL A C 1
ATOM 1681 O O . VAL A 1 218 ? 22.081 5.591 -7.070 1.00 98.06 218 VAL A O 1
ATOM 1684 N N . GLN A 1 219 ? 24.218 4.906 -6.981 1.00 98.06 219 GLN A N 1
ATOM 1685 C CA . GLN A 1 219 ? 24.771 6.237 -6.772 1.00 98.06 219 GLN A CA 1
ATOM 1686 C C . GLN A 1 219 ? 24.927 6.947 -8.121 1.00 98.06 219 GLN A C 1
ATOM 1688 O O . GLN A 1 219 ? 25.624 6.461 -9.015 1.00 98.06 219 GLN A O 1
ATOM 1693 N N . THR A 1 220 ? 24.325 8.125 -8.250 1.00 97.31 220 THR A N 1
ATOM 1694 C CA . THR A 1 220 ? 24.495 9.016 -9.404 1.00 97.31 220 THR A CA 1
ATOM 1695 C C . THR A 1 220 ? 25.195 10.311 -8.971 1.00 97.31 220 THR A C 1
ATOM 1697 O O . THR A 1 220 ? 25.309 10.578 -7.770 1.00 97.31 220 THR A O 1
ATOM 1700 N N . PRO A 1 221 ? 25.652 11.160 -9.913 1.00 97.12 221 PRO A N 1
ATOM 1701 C CA . PRO A 1 221 ? 26.125 12.505 -9.577 1.00 97.12 221 PRO A CA 1
ATOM 1702 C C . PRO A 1 221 ? 25.050 13.411 -8.953 1.00 97.12 221 PRO A C 1
ATOM 1704 O O . PRO A 1 221 ? 25.390 14.481 -8.458 1.00 97.12 221 PRO A O 1
ATOM 1707 N N . PHE A 1 222 ? 23.779 13.000 -9.011 1.00 97.56 222 PHE A N 1
ATOM 1708 C CA . PHE A 1 222 ? 22.602 13.781 -8.627 1.00 97.56 222 PHE A CA 1
ATOM 1709 C C . PHE A 1 222 ? 21.882 13.194 -7.409 1.00 97.56 222 PHE A C 1
ATOM 1711 O O . PHE A 1 222 ? 20.744 13.563 -7.154 1.00 97.56 222 PHE A O 1
ATOM 1718 N N . GLY A 1 223 ? 22.504 12.234 -6.718 1.00 97.81 223 GLY A N 1
ATOM 1719 C CA . GLY A 1 223 ? 21.938 11.545 -5.561 1.00 97.81 223 GLY A CA 1
ATOM 1720 C C . GLY A 1 223 ? 21.814 10.035 -5.761 1.00 97.81 223 GLY A C 1
ATOM 1721 O O . GLY A 1 223 ? 22.204 9.475 -6.793 1.00 97.81 223 GLY A O 1
ATOM 1722 N N . VAL A 1 224 ? 21.257 9.374 -4.753 1.00 98.31 224 VAL A N 1
ATOM 1723 C CA . VAL A 1 224 ? 20.963 7.939 -4.731 1.00 98.31 224 VAL A CA 1
ATOM 1724 C C . VAL A 1 224 ? 19.602 7.674 -5.371 1.00 98.31 224 VAL A C 1
ATOM 1726 O O . VAL A 1 224 ? 18.646 8.416 -5.143 1.00 98.31 224 VAL A O 1
ATOM 1729 N N . VAL A 1 225 ? 19.523 6.599 -6.155 1.00 98.69 225 VAL A N 1
ATOM 1730 C CA . VAL A 1 225 ? 18.285 6.080 -6.746 1.00 98.69 225 VAL A CA 1
ATOM 1731 C C . VAL A 1 225 ? 18.054 4.659 -6.245 1.00 98.69 225 VAL A C 1
ATOM 1733 O O . VAL A 1 225 ? 18.872 3.775 -6.503 1.00 98.69 225 VAL A O 1
ATOM 1736 N N . THR A 1 226 ? 16.951 4.431 -5.537 1.00 98.56 226 THR A N 1
ATOM 1737 C CA . THR A 1 226 ? 16.452 3.088 -5.200 1.00 98.56 226 THR A CA 1
ATOM 1738 C C . THR A 1 226 ? 15.397 2.625 -6.211 1.00 98.56 226 THR A C 1
ATOM 1740 O O . THR A 1 226 ? 15.011 3.369 -7.114 1.00 98.56 226 THR A O 1
ATOM 1743 N N . PHE A 1 227 ? 14.937 1.379 -6.094 1.00 98.88 227 PHE A N 1
ATOM 1744 C CA . PHE A 1 227 ? 13.955 0.798 -7.010 1.00 98.88 227 PHE A CA 1
ATOM 1745 C C . PHE A 1 227 ? 12.782 0.227 -6.219 1.00 98.88 227 PHE A C 1
ATOM 1747 O O . PHE A 1 227 ? 12.959 -0.717 -5.447 1.00 98.88 227 PHE A O 1
ATOM 1754 N N . LEU A 1 228 ? 11.599 0.813 -6.410 1.00 98.69 228 LEU A N 1
ATOM 1755 C CA . LEU A 1 228 ? 10.361 0.375 -5.773 1.00 98.69 228 LEU A CA 1
ATOM 1756 C C . LEU A 1 228 ? 9.511 -0.422 -6.758 1.00 98.69 228 LEU A C 1
ATOM 1758 O O . LEU A 1 228 ? 8.945 0.120 -7.708 1.00 98.69 228 LEU A O 1
ATOM 1762 N N . GLN A 1 229 ? 9.408 -1.717 -6.500 1.00 98.94 229 GLN A N 1
ATOM 1763 C CA . GLN A 1 229 ? 8.570 -2.636 -7.238 1.00 98.94 229 GLN A CA 1
ATOM 1764 C C . GLN A 1 229 ? 7.102 -2.489 -6.844 1.00 98.94 229 GLN A C 1
ATOM 1766 O O . GLN A 1 229 ? 6.726 -2.618 -5.679 1.00 98.94 229 GLN A O 1
ATOM 1771 N N . ILE A 1 230 ? 6.267 -2.303 -7.860 1.00 98.94 230 ILE A N 1
ATOM 1772 C CA . ILE A 1 230 ? 4.815 -2.407 -7.785 1.00 98.94 230 ILE A CA 1
ATOM 1773 C C . ILE A 1 230 ? 4.428 -3.889 -7.711 1.00 98.94 230 ILE A C 1
ATOM 1775 O O . ILE A 1 230 ? 4.885 -4.705 -8.517 1.00 98.94 230 ILE A O 1
ATOM 1779 N N . VAL A 1 231 ? 3.547 -4.229 -6.773 1.00 98.94 231 VAL A N 1
ATOM 1780 C CA . VAL A 1 231 ? 2.980 -5.570 -6.594 1.00 98.94 231 VAL A CA 1
ATOM 1781 C C . VAL A 1 231 ? 1.463 -5.460 -6.645 1.00 98.94 231 VAL A C 1
ATOM 1783 O O . VAL A 1 231 ? 0.861 -4.819 -5.788 1.00 98.94 231 VAL A O 1
ATOM 1786 N N . GLY A 1 232 ? 0.837 -6.057 -7.657 1.00 98.75 232 GLY A N 1
ATOM 1787 C CA . GLY A 1 232 ? -0.615 -6.061 -7.789 1.00 98.75 232 GLY A CA 1
ATOM 1788 C C . GLY A 1 232 ? -1.273 -6.989 -6.768 1.00 98.75 232 GLY A C 1
ATOM 1789 O O . GLY A 1 232 ? -0.885 -8.150 -6.649 1.00 98.75 232 GLY A O 1
ATOM 1790 N N . VAL A 1 233 ? -2.289 -6.487 -6.066 1.00 98.75 233 VAL A N 1
ATOM 1791 C CA . VAL A 1 233 ? -3.020 -7.216 -5.018 1.00 98.75 233 VAL A CA 1
ATOM 1792 C C . VAL A 1 233 ? -4.540 -7.135 -5.201 1.00 98.75 233 VAL A C 1
ATOM 1794 O O . VAL A 1 233 ? -5.061 -6.251 -5.893 1.00 98.75 233 VAL A O 1
ATOM 1797 N N . CYS A 1 234 ? -5.251 -8.083 -4.589 1.00 98.56 234 CYS A N 1
ATOM 1798 C CA . CYS A 1 234 ? -6.713 -8.069 -4.491 1.00 98.56 234 CYS A CA 1
ATOM 1799 C C . CYS A 1 234 ? -7.179 -7.052 -3.434 1.00 98.56 234 CYS A C 1
ATOM 1801 O O . CYS A 1 234 ? -6.393 -6.586 -2.607 1.00 98.56 234 CYS A O 1
ATOM 1803 N N . THR A 1 235 ? -8.469 -6.717 -3.434 1.00 94.12 235 THR A N 1
ATOM 1804 C CA . THR A 1 235 ? -9.058 -5.778 -2.463 1.00 94.12 235 THR A CA 1
ATOM 1805 C C . THR A 1 235 ? -8.916 -6.267 -1.022 1.00 94.12 235 THR A C 1
ATOM 1807 O O . THR A 1 235 ? -8.562 -5.494 -0.139 1.00 94.12 235 THR A O 1
ATOM 1810 N N . GLU A 1 236 ? -9.107 -7.560 -0.782 1.00 96.62 236 GLU A N 1
ATOM 1811 C CA . GLU A 1 236 ? -9.009 -8.179 0.542 1.00 96.62 236 GLU A CA 1
ATOM 1812 C C . GLU A 1 236 ? -7.574 -8.137 1.088 1.00 96.62 236 GLU A C 1
ATOM 1814 O O . GLU A 1 236 ? -7.347 -7.894 2.269 1.00 96.62 236 GLU A O 1
ATOM 1819 N N . GLU A 1 237 ? -6.586 -8.305 0.211 1.00 98.38 237 GLU A N 1
ATOM 1820 C CA . GLU A 1 237 ? -5.163 -8.217 0.556 1.00 98.38 237 GLU A CA 1
ATOM 1821 C C . GLU A 1 237 ? -4.740 -6.774 0.850 1.00 98.38 237 GLU A C 1
ATOM 1823 O O . GLU A 1 237 ? -3.963 -6.536 1.776 1.00 98.38 237 GLU A O 1
ATOM 1828 N N . LEU A 1 238 ? -5.286 -5.800 0.109 1.00 95.44 238 LEU A N 1
ATOM 1829 C CA . LEU A 1 238 ? -5.132 -4.384 0.438 1.00 95.44 238 LEU A CA 1
ATOM 1830 C C . LEU A 1 238 ? -5.728 -4.079 1.818 1.00 95.44 238 LEU A C 1
ATOM 1832 O O . LEU A 1 238 ? -5.075 -3.422 2.627 1.00 95.44 238 LEU A O 1
ATOM 1836 N N . HIS A 1 239 ? -6.945 -4.551 2.097 1.00 89.56 239 HIS A N 1
ATOM 1837 C CA . HIS A 1 239 ? -7.585 -4.341 3.395 1.00 89.56 239 HIS A CA 1
ATOM 1838 C C . HIS A 1 239 ? -6.747 -4.940 4.527 1.00 89.56 239 HIS A C 1
ATOM 1840 O O . HIS A 1 239 ? -6.506 -4.265 5.525 1.00 89.56 239 HIS A O 1
ATOM 1846 N N . ALA A 1 240 ? -6.214 -6.150 4.350 1.00 95.25 240 ALA A N 1
ATOM 1847 C CA . ALA A 1 240 ? -5.319 -6.759 5.328 1.00 95.25 240 ALA A CA 1
ATOM 1848 C C . ALA A 1 240 ? -4.034 -5.932 5.540 1.00 95.25 240 ALA A C 1
ATOM 1850 O O . ALA A 1 240 ? -3.580 -5.779 6.672 1.00 95.25 240 ALA A O 1
ATOM 1851 N N . ALA A 1 241 ? -3.478 -5.325 4.484 1.00 91.81 241 ALA A N 1
ATOM 1852 C CA . ALA A 1 241 ? -2.304 -4.451 4.591 1.00 91.81 241 ALA A CA 1
ATOM 1853 C C . ALA A 1 241 ? -2.609 -3.142 5.332 1.00 91.81 241 ALA A C 1
ATOM 1855 O O . ALA A 1 241 ? -1.758 -2.629 6.059 1.00 91.81 241 ALA A O 1
ATOM 1856 N N . GLN A 1 242 ? -3.819 -2.606 5.160 1.00 85.75 242 GLN A N 1
ATOM 1857 C CA . GLN A 1 242 ? -4.294 -1.422 5.875 1.00 85.75 242 GLN A CA 1
ATOM 1858 C C . GLN A 1 242 ? -4.559 -1.722 7.353 1.00 85.75 242 GLN A C 1
ATOM 1860 O O . GLN A 1 242 ? -4.232 -0.899 8.206 1.00 85.75 242 GLN A O 1
ATOM 1865 N N . GLN A 1 243 ? -5.120 -2.894 7.661 1.00 89.81 243 GLN A N 1
ATOM 1866 C CA . GLN A 1 243 ? -5.425 -3.317 9.028 1.00 89.81 243 GLN A CA 1
ATOM 1867 C C . GLN A 1 243 ? -4.178 -3.741 9.807 1.00 89.81 243 GLN A C 1
ATOM 1869 O O . GLN A 1 243 ? -4.062 -3.391 10.976 1.00 89.81 243 GLN A O 1
ATOM 1874 N N . TRP A 1 244 ? -3.231 -4.441 9.190 1.00 95.00 244 TRP A N 1
ATOM 1875 C CA . TRP A 1 244 ? -1.967 -4.819 9.821 1.00 95.00 244 TRP A CA 1
ATOM 1876 C C . TRP A 1 244 ? -0.854 -3.849 9.420 1.00 95.00 244 TRP A C 1
ATOM 1878 O O . TRP A 1 244 ? -0.719 -2.776 10.013 1.00 95.00 244 TRP A O 1
ATOM 1888 N N . ASN A 1 245 ? -0.071 -4.216 8.407 1.00 91.12 245 ASN A N 1
ATOM 1889 C CA . ASN A 1 245 ? 0.894 -3.369 7.722 1.00 91.12 245 ASN A CA 1
ATOM 1890 C C . ASN A 1 245 ? 1.274 -3.996 6.365 1.00 91.12 245 ASN A C 1
ATOM 1892 O O . ASN A 1 245 ? 1.125 -5.202 6.152 1.00 91.12 245 ASN A O 1
ATOM 1896 N N . GLY A 1 246 ? 1.791 -3.185 5.436 1.00 91.38 246 GLY A N 1
ATOM 1897 C CA . GLY A 1 246 ? 2.139 -3.664 4.095 1.00 91.38 246 GLY A CA 1
ATOM 1898 C C . GLY A 1 246 ? 3.301 -4.660 4.067 1.00 91.38 246 GLY A C 1
ATOM 1899 O O . GLY A 1 246 ? 3.274 -5.581 3.258 1.00 91.38 246 GLY A O 1
ATOM 1900 N N . GLN A 1 247 ? 4.287 -4.537 4.965 1.00 94.88 247 GLN A N 1
ATOM 1901 C CA . GLN A 1 247 ? 5.433 -5.459 5.018 1.00 94.88 247 GLN A CA 1
ATOM 1902 C C . GLN A 1 247 ? 5.009 -6.888 5.365 1.00 94.88 247 GLN A C 1
ATOM 1904 O O . GLN A 1 247 ? 5.445 -7.838 4.715 1.00 94.88 247 GLN A O 1
ATOM 1909 N N . GLY A 1 248 ? 4.110 -7.032 6.336 1.00 97.44 248 GLY A N 1
ATOM 1910 C CA . GLY A 1 248 ? 3.529 -8.306 6.722 1.00 97.44 248 GLY A CA 1
ATOM 1911 C C . GLY A 1 248 ? 2.829 -8.985 5.549 1.00 97.44 248 GLY A C 1
ATOM 1912 O O . GLY A 1 248 ? 3.130 -10.136 5.237 1.00 97.44 248 GLY A O 1
ATOM 1913 N N . ILE A 1 249 ? 1.971 -8.258 4.826 1.00 98.56 249 ILE A N 1
ATOM 1914 C CA . ILE A 1 249 ? 1.270 -8.803 3.652 1.00 98.56 249 ILE A CA 1
ATOM 1915 C C . ILE A 1 249 ? 2.224 -9.131 2.504 1.00 98.56 249 ILE A C 1
ATOM 1917 O O . ILE A 1 249 ? 2.075 -10.183 1.882 1.00 98.56 249 ILE A O 1
ATOM 1921 N N . LEU A 1 250 ? 3.235 -8.297 2.246 1.00 98.62 250 LEU A N 1
ATOM 1922 C CA . LEU A 1 250 ? 4.284 -8.603 1.270 1.00 98.62 250 LEU A CA 1
ATOM 1923 C C . LEU A 1 250 ? 4.982 -9.926 1.605 1.00 98.62 250 LEU A C 1
ATOM 1925 O O . LEU A 1 250 ? 5.227 -10.726 0.706 1.00 98.62 250 LEU A O 1
ATOM 1929 N N . GLU A 1 251 ? 5.244 -10.204 2.883 1.00 98.31 251 GLU A N 1
ATOM 1930 C CA . GLU A 1 251 ? 5.834 -11.477 3.297 1.00 98.31 251 GLU A CA 1
ATOM 1931 C C . GLU A 1 251 ? 4.886 -12.663 3.086 1.00 98.31 251 GLU A C 1
ATOM 1933 O O . GLU A 1 251 ? 5.313 -13.709 2.599 1.00 98.31 251 GLU A O 1
ATOM 1938 N N . LEU A 1 252 ? 3.586 -12.507 3.355 1.00 98.62 252 LEU A N 1
ATOM 1939 C CA . LEU A 1 252 ? 2.605 -13.553 3.045 1.00 98.62 252 LEU A CA 1
ATOM 1940 C C . LEU A 1 252 ? 2.542 -13.830 1.533 1.00 98.62 252 LEU A C 1
ATOM 1942 O O . LEU A 1 252 ? 2.601 -14.990 1.120 1.00 98.62 252 LEU A O 1
ATOM 1946 N N . LEU A 1 253 ? 2.526 -12.784 0.699 1.00 98.69 253 LEU A N 1
ATOM 1947 C CA . LEU A 1 253 ? 2.567 -12.898 -0.765 1.00 98.69 253 LEU A CA 1
ATOM 1948 C C . LEU A 1 253 ? 3.831 -13.628 -1.257 1.00 98.69 253 LEU A C 1
ATOM 1950 O O . LEU A 1 253 ? 3.753 -14.403 -2.214 1.00 98.69 253 LEU A O 1
ATOM 1954 N N . ARG A 1 254 ? 4.985 -13.452 -0.588 1.00 98.50 254 ARG A N 1
ATOM 1955 C CA . ARG A 1 254 ? 6.221 -14.191 -0.917 1.00 98.50 254 ARG A CA 1
ATOM 1956 C C . ARG A 1 254 ? 6.085 -15.694 -0.704 1.00 98.50 254 ARG A C 1
ATOM 1958 O O . ARG A 1 254 ? 6.689 -16.466 -1.451 1.00 98.50 254 ARG A O 1
ATOM 1965 N N . THR A 1 255 ? 5.289 -16.115 0.280 1.00 98.06 255 THR A N 1
ATOM 1966 C CA . THR A 1 255 ? 5.073 -17.541 0.575 1.00 98.06 255 THR A CA 1
ATOM 1967 C C . THR A 1 255 ? 4.138 -18.241 -0.411 1.00 98.06 255 THR A C 1
ATOM 1969 O O . THR A 1 255 ? 4.201 -19.463 -0.533 1.00 98.06 255 THR A O 1
ATOM 1972 N N . VAL A 1 256 ? 3.316 -17.490 -1.156 1.00 98.00 256 VAL A N 1
ATOM 1973 C CA . VAL A 1 256 ? 2.311 -18.032 -2.081 1.00 98.00 256 VAL A CA 1
ATOM 1974 C C . VAL A 1 256 ? 2.768 -17.832 -3.537 1.00 98.00 256 VAL A C 1
ATOM 1976 O O . VAL A 1 256 ? 2.696 -16.720 -4.063 1.00 98.00 256 VAL A O 1
ATOM 1979 N N . PRO A 1 257 ? 3.208 -18.890 -4.252 1.00 95.88 257 PRO A N 1
ATOM 1980 C CA . PRO A 1 257 ? 3.827 -18.742 -5.574 1.00 95.88 257 PRO A CA 1
ATOM 1981 C C . PRO A 1 257 ? 2.949 -18.060 -6.629 1.00 95.88 257 PRO A C 1
ATOM 1983 O O . PRO A 1 257 ? 3.449 -17.280 -7.434 1.00 95.88 257 PRO A O 1
ATOM 1986 N N . VAL A 1 258 ? 1.642 -18.341 -6.632 1.00 96.31 258 VAL A N 1
ATOM 1987 C CA . VAL A 1 258 ? 0.688 -17.755 -7.594 1.00 96.31 258 VAL A CA 1
ATOM 1988 C C . VAL A 1 258 ? 0.326 -16.301 -7.281 1.00 96.31 258 VAL A C 1
ATOM 1990 O O . VAL A 1 258 ? -0.179 -15.606 -8.156 1.00 96.31 258 VAL A O 1
ATOM 1993 N N . ALA A 1 259 ? 0.585 -15.847 -6.054 1.00 97.88 259 ALA A N 1
ATOM 1994 C CA . ALA A 1 259 ? 0.307 -14.491 -5.587 1.00 97.88 259 ALA A CA 1
ATOM 1995 C C . ALA A 1 259 ? 1.488 -13.533 -5.769 1.00 97.88 259 ALA A C 1
ATOM 1997 O O . ALA A 1 259 ? 1.318 -12.318 -5.716 1.00 97.88 259 ALA A O 1
ATOM 1998 N N . GLY A 1 260 ? 2.685 -14.080 -5.963 1.00 97.31 260 GLY A N 1
ATOM 1999 C CA . GLY A 1 260 ? 3.904 -13.301 -6.094 1.00 97.31 260 GLY A CA 1
ATOM 2000 C C . GLY A 1 260 ? 5.148 -14.172 -6.056 1.00 97.31 260 GLY A C 1
ATOM 2001 O O . GLY A 1 260 ? 6.023 -14.061 -6.922 1.00 97.31 260 GLY A O 1
ATOM 2002 N N . GLY A 1 261 ? 5.222 -15.046 -5.049 1.00 98.00 261 GLY A N 1
ATOM 2003 C CA . GLY A 1 261 ? 6.423 -15.820 -4.758 1.00 98.00 261 GLY A CA 1
ATOM 2004 C C . GLY A 1 261 ? 7.605 -14.932 -4.336 1.00 98.00 261 GLY A C 1
ATOM 2005 O O . GLY A 1 261 ? 7.431 -13.738 -4.082 1.00 98.00 261 GLY A O 1
ATOM 2006 N N . PRO A 1 262 ? 8.837 -15.471 -4.298 1.00 98.06 262 PRO A N 1
ATOM 2007 C CA . PRO A 1 262 ? 9.994 -14.764 -3.741 1.00 98.06 262 PRO A CA 1
ATOM 2008 C C . PRO A 1 262 ? 10.304 -13.410 -4.393 1.00 98.06 262 PRO A C 1
ATOM 2010 O O . PRO A 1 262 ? 10.878 -12.539 -3.747 1.00 98.06 262 PRO A O 1
ATOM 2013 N N . TRP A 1 263 ? 9.945 -13.230 -5.669 1.00 98.69 263 TRP A N 1
ATOM 2014 C CA . TRP A 1 263 ? 10.160 -11.978 -6.409 1.00 98.69 263 TRP A CA 1
ATOM 2015 C C . TRP A 1 263 ? 8.888 -11.146 -6.590 1.00 98.69 263 TRP A C 1
ATOM 2017 O O . TRP A 1 263 ? 8.909 -10.178 -7.347 1.00 98.69 263 TRP A O 1
ATOM 2027 N N . LEU A 1 264 ? 7.791 -11.511 -5.917 1.00 98.81 264 LEU A N 1
ATOM 2028 C CA . LEU A 1 264 ? 6.526 -10.771 -5.904 1.00 98.81 264 LEU A CA 1
ATOM 2029 C C . LEU A 1 264 ? 6.023 -10.406 -7.311 1.00 98.81 264 LEU A C 1
ATOM 2031 O O . LEU A 1 264 ? 5.676 -9.262 -7.609 1.00 98.81 264 LEU A O 1
ATOM 2035 N N . ILE A 1 265 ? 6.028 -11.402 -8.197 1.00 98.94 265 ILE A N 1
ATOM 2036 C CA . ILE A 1 265 ? 5.595 -11.263 -9.587 1.00 98.94 265 ILE A CA 1
ATOM 2037 C C . ILE A 1 265 ? 4.070 -11.193 -9.632 1.00 98.94 265 ILE A C 1
ATOM 2039 O O . ILE A 1 265 ? 3.381 -12.110 -9.198 1.00 98.94 265 ILE A O 1
ATOM 2043 N N . THR A 1 266 ? 3.539 -10.134 -10.231 1.00 98.94 266 THR A N 1
ATOM 2044 C CA . THR A 1 266 ? 2.095 -9.955 -10.383 1.00 98.94 266 THR A CA 1
ATOM 2045 C C . THR A 1 266 ? 1.566 -10.835 -11.514 1.00 98.94 266 THR A C 1
ATOM 2047 O O . THR A 1 266 ? 2.037 -10.759 -12.653 1.00 98.94 266 THR A O 1
ATOM 2050 N N . ASP A 1 267 ? 0.563 -11.656 -11.206 1.00 98.69 267 ASP A N 1
ATOM 2051 C CA . ASP A 1 267 ? -0.209 -12.435 -12.174 1.00 98.69 267 ASP A CA 1
ATOM 2052 C C . ASP A 1 267 ? -1.623 -11.853 -12.294 1.00 98.69 267 ASP A C 1
ATOM 2054 O O . ASP A 1 267 ? -2.470 -12.059 -11.425 1.00 98.69 267 ASP A O 1
ATOM 2058 N N . MET A 1 268 ? -1.901 -11.155 -13.400 1.00 98.62 268 MET A N 1
ATOM 2059 C CA . MET A 1 268 ? -3.223 -10.565 -13.655 1.00 98.62 268 MET A CA 1
ATOM 2060 C C . MET A 1 268 ? -4.325 -11.619 -13.846 1.00 98.62 268 MET A C 1
ATOM 2062 O O . MET A 1 268 ? -5.507 -11.275 -13.843 1.00 98.62 268 MET A O 1
ATOM 2066 N N . ARG A 1 269 ? -3.980 -12.904 -13.999 1.00 98.06 269 ARG A N 1
ATOM 2067 C CA . ARG A 1 269 ? -4.940 -14.014 -14.104 1.00 98.06 269 ARG A CA 1
ATOM 2068 C C . ARG A 1 269 ? -5.262 -14.671 -12.768 1.00 98.06 269 ARG A C 1
ATOM 2070 O O . ARG A 1 269 ? -6.088 -15.583 -12.746 1.00 98.06 269 ARG A O 1
ATOM 2077 N N . ARG A 1 270 ? -4.649 -14.234 -11.665 1.00 98.25 270 ARG A N 1
ATOM 2078 C CA . ARG A 1 270 ? -4.956 -14.767 -10.335 1.00 98.25 270 ARG A CA 1
ATOM 2079 C C . ARG A 1 270 ? -6.409 -14.440 -9.962 1.00 98.25 270 ARG A C 1
ATOM 2081 O O . ARG A 1 270 ? -6.782 -13.274 -9.862 1.00 98.25 270 ARG A O 1
ATOM 2088 N N . GLY A 1 271 ? -7.216 -15.485 -9.772 1.00 97.62 271 GLY A N 1
ATOM 2089 C CA . GLY A 1 271 ? -8.635 -15.374 -9.410 1.00 97.62 271 GLY A CA 1
ATOM 2090 C C . GLY A 1 271 ? -8.915 -15.456 -7.908 1.00 97.62 271 GLY A C 1
ATOM 2091 O O . GLY A 1 271 ? -9.991 -15.049 -7.474 1.00 97.62 271 GLY A O 1
ATOM 2092 N N . GLU A 1 272 ? -7.953 -15.942 -7.125 1.00 98.38 272 GLU A N 1
ATOM 2093 C CA . GLU A 1 272 ? -8.094 -16.196 -5.688 1.00 98.38 272 GLU A CA 1
ATOM 2094 C C . GLU A 1 272 ? -7.164 -15.292 -4.869 1.00 98.38 272 GLU A C 1
ATOM 2096 O O . GLU A 1 272 ? -6.075 -14.927 -5.320 1.00 98.38 272 GLU A O 1
ATOM 2101 N N . THR A 1 273 ? -7.593 -14.916 -3.667 1.00 98.62 273 THR A N 1
ATOM 2102 C CA . THR A 1 273 ? -6.747 -14.194 -2.701 1.00 98.62 273 THR A CA 1
ATOM 2103 C C . THR A 1 273 ? -5.794 -15.159 -1.991 1.00 98.62 273 THR A C 1
ATOM 2105 O O . THR A 1 273 ? -6.031 -16.367 -1.962 1.00 98.62 273 THR A O 1
ATOM 2108 N N . ILE A 1 274 ? -4.736 -14.650 -1.350 1.00 98.56 274 ILE A N 1
ATOM 2109 C CA . ILE A 1 274 ? -3.882 -15.500 -0.498 1.00 98.56 274 ILE A CA 1
ATOM 2110 C C . ILE A 1 274 ? -4.656 -16.192 0.634 1.00 98.56 274 ILE A C 1
ATOM 2112 O O . ILE A 1 274 ? -4.290 -17.299 1.010 1.00 98.56 274 ILE A O 1
ATOM 2116 N N . PHE A 1 275 ? -5.736 -15.586 1.131 1.00 98.12 275 PHE A N 1
ATOM 2117 C CA . PHE A 1 275 ? -6.556 -16.133 2.216 1.00 98.12 275 PHE A CA 1
ATOM 2118 C C . PHE A 1 275 ? -7.497 -17.244 1.740 1.00 98.12 275 PHE A C 1
ATOM 2120 O O . PHE A 1 275 ? -7.785 -18.174 2.484 1.00 98.12 275 PHE A O 1
ATOM 2127 N N . GLU A 1 276 ? -7.959 -17.177 0.491 1.00 98.00 276 GLU A N 1
ATOM 2128 C CA . GLU A 1 276 ? -8.730 -18.262 -0.129 1.00 98.00 276 GLU A CA 1
ATOM 2129 C C . GLU A 1 276 ? -7.831 -19.462 -0.456 1.00 98.00 276 GLU A C 1
ATOM 2131 O O . GLU A 1 276 ? -8.247 -20.608 -0.299 1.00 98.00 276 GLU A O 1
ATOM 2136 N N . ILE A 1 277 ? -6.586 -19.196 -0.872 1.00 97.81 277 ILE A N 1
ATOM 2137 C CA . ILE A 1 277 ? -5.589 -20.229 -1.177 1.00 97.81 277 ILE A CA 1
ATOM 2138 C C . ILE A 1 277 ? -5.126 -20.940 0.101 1.00 97.81 277 ILE A C 1
ATOM 2140 O O . ILE A 1 277 ? -5.022 -22.167 0.120 1.00 97.81 277 ILE A O 1
ATOM 2144 N N . ASP A 1 278 ? -4.827 -20.181 1.157 1.00 97.56 278 ASP A N 1
ATOM 2145 C CA . ASP A 1 278 ? -4.450 -20.712 2.465 1.00 97.56 278 ASP A CA 1
ATOM 2146 C C . ASP A 1 278 ? -5.113 -19.903 3.596 1.00 97.56 278 ASP A C 1
ATOM 2148 O O . ASP A 1 278 ? -4.598 -18.854 4.003 1.00 97.56 278 ASP A O 1
ATOM 2152 N N . PRO A 1 279 ? -6.233 -20.404 4.153 1.00 96.31 279 PRO A N 1
ATOM 2153 C CA . PRO A 1 279 ? -6.948 -19.738 5.240 1.00 96.31 279 PRO A CA 1
ATOM 2154 C C . PRO A 1 279 ? -6.107 -19.485 6.498 1.00 96.31 279 PRO A C 1
ATOM 2156 O O . PRO A 1 279 ? -6.366 -18.518 7.210 1.00 96.31 279 PRO A O 1
ATOM 2159 N N . HIS A 1 280 ? -5.057 -20.277 6.760 1.00 96.31 280 HIS A N 1
ATOM 2160 C CA . HIS A 1 280 ? -4.183 -20.068 7.926 1.00 96.31 280 HIS A CA 1
ATOM 2161 C C . HIS A 1 280 ? -3.373 -18.768 7.833 1.00 96.31 280 HIS A C 1
ATOM 2163 O O . HIS A 1 280 ? -2.805 -18.308 8.827 1.00 96.31 280 HIS A O 1
ATOM 2169 N N . LEU A 1 281 ? -3.282 -18.161 6.645 1.00 96.94 281 LEU A N 1
ATOM 2170 C CA . LEU A 1 281 ? -2.647 -16.857 6.490 1.00 96.94 281 LEU A CA 1
ATOM 2171 C C . LEU A 1 281 ? -3.454 -15.747 7.169 1.00 96.94 281 LEU A C 1
ATOM 2173 O O . LEU A 1 281 ? -2.842 -14.771 7.597 1.00 96.94 281 LEU A O 1
ATOM 2177 N N . GLN A 1 282 ? -4.770 -15.908 7.344 1.00 94.69 282 GLN A N 1
ATOM 2178 C CA . GLN A 1 282 ? -5.576 -14.969 8.128 1.00 94.69 282 GLN A CA 1
ATOM 2179 C C . GLN A 1 282 ? -5.148 -14.982 9.603 1.00 94.69 282 GLN A C 1
ATOM 2181 O O . GLN A 1 282 ? -4.836 -13.929 10.152 1.00 94.69 282 GLN A O 1
ATOM 2186 N N . ASP A 1 283 ? -4.966 -16.166 10.199 1.00 93.94 283 ASP A N 1
ATOM 2187 C CA . ASP A 1 283 ? -4.470 -16.293 11.579 1.00 93.94 283 ASP A CA 1
ATOM 2188 C C . ASP A 1 283 ? -3.092 -15.632 11.764 1.00 93.94 283 ASP A C 1
ATOM 2190 O O . ASP A 1 283 ? -2.751 -15.144 12.844 1.00 93.94 283 ASP A O 1
ATOM 2194 N N . ARG A 1 284 ? -2.255 -15.636 10.715 1.00 96.31 284 ARG A N 1
ATOM 2195 C CA . ARG A 1 284 ? -0.954 -14.950 10.734 1.00 96.31 284 ARG A CA 1
ATOM 2196 C C . ARG A 1 284 ? -1.107 -13.433 10.715 1.00 96.31 284 ARG A C 1
ATOM 2198 O O . ARG A 1 284 ? -0.318 -12.773 11.385 1.00 96.31 284 ARG A O 1
ATOM 2205 N N . VAL A 1 285 ? -2.082 -12.899 9.978 1.00 95.50 285 VAL A N 1
ATOM 2206 C CA . VAL A 1 285 ? -2.416 -11.467 10.013 1.00 95.50 285 VAL A CA 1
ATOM 2207 C C . VAL A 1 285 ? -2.888 -11.087 11.412 1.00 95.50 285 VAL A C 1
ATOM 2209 O O . VAL A 1 285 ? -2.361 -10.137 11.983 1.00 95.50 285 VAL A O 1
ATOM 2212 N N . ASP A 1 286 ? -3.789 -11.867 12.004 1.00 92.19 286 ASP A N 1
ATOM 2213 C CA . ASP A 1 286 ? -4.354 -11.569 13.324 1.00 92.19 286 ASP A CA 1
ATOM 2214 C C . ASP A 1 286 ? -3.277 -11.575 14.422 1.00 92.19 286 ASP A C 1
ATOM 2216 O O . ASP A 1 286 ? -3.187 -10.636 15.216 1.00 92.19 286 ASP A O 1
ATOM 2220 N N . LYS A 1 287 ? -2.382 -12.574 14.413 1.00 94.75 287 LYS A N 1
ATOM 2221 C CA . LYS A 1 287 ? -1.209 -12.620 15.312 1.00 94.75 287 LYS A CA 1
ATOM 2222 C C . LYS A 1 287 ? -0.221 -11.487 15.053 1.00 94.75 287 LYS A C 1
ATOM 2224 O O . LYS A 1 287 ? 0.403 -10.977 15.985 1.00 94.75 287 LYS A O 1
ATOM 2229 N N . GLY A 1 288 ? -0.058 -11.105 13.790 1.00 94.88 288 GLY A N 1
ATOM 2230 C CA . GLY A 1 288 ? 0.763 -9.969 13.397 1.00 94.88 288 GLY A CA 1
ATOM 2231 C C . GLY A 1 288 ? 0.222 -8.663 13.973 1.00 94.88 288 GLY A C 1
ATOM 2232 O O . GLY A 1 288 ? 0.979 -7.891 14.549 1.00 94.88 288 GLY A O 1
ATOM 2233 N N . ILE A 1 289 ? -1.091 -8.440 13.896 1.00 94.19 289 ILE A N 1
ATOM 2234 C CA . ILE A 1 289 ? -1.760 -7.272 14.487 1.00 94.19 289 ILE A CA 1
ATOM 2235 C C . ILE A 1 289 ? -1.611 -7.270 16.008 1.00 94.19 289 ILE A C 1
ATOM 2237 O O . ILE A 1 289 ? -1.369 -6.220 16.596 1.00 94.19 289 ILE A O 1
ATOM 2241 N N . GLU A 1 290 ? -1.741 -8.429 16.651 1.00 93.31 290 GLU A N 1
ATOM 2242 C CA . GLU A 1 290 ? -1.539 -8.558 18.095 1.00 93.31 290 GLU A CA 1
ATOM 2243 C C . GLU A 1 290 ? -0.113 -8.155 18.506 1.00 93.31 290 GLU A C 1
ATOM 2245 O O . GLU A 1 290 ? 0.062 -7.412 19.470 1.00 93.31 290 GLU A O 1
ATOM 2250 N N . THR A 1 291 ? 0.893 -8.570 17.729 1.00 94.31 291 THR A N 1
ATOM 2251 C CA . THR A 1 291 ? 2.318 -8.373 18.053 1.00 94.31 291 THR A CA 1
ATOM 2252 C C . THR A 1 291 ? 2.860 -7.002 17.635 1.00 94.31 291 THR A C 1
ATOM 2254 O O . THR A 1 291 ? 3.571 -6.361 18.405 1.00 94.31 291 THR A O 1
ATOM 2257 N N . ASP A 1 292 ? 2.531 -6.535 16.429 1.00 92.38 292 ASP A N 1
ATOM 2258 C CA . ASP A 1 292 ? 3.105 -5.325 15.813 1.00 92.38 292 ASP A CA 1
ATOM 2259 C C . ASP A 1 292 ? 2.174 -4.103 15.928 1.00 92.38 292 ASP A C 1
ATOM 2261 O O . ASP A 1 292 ? 2.573 -2.942 15.730 1.00 92.38 292 ASP A O 1
ATOM 2265 N N . GLY A 1 293 ? 0.897 -4.365 16.202 1.00 93.81 293 GLY A N 1
ATOM 2266 C CA . GLY A 1 293 ? -0.175 -3.392 16.119 1.00 93.81 293 GLY A CA 1
ATOM 2267 C C . GLY A 1 293 ? -0.641 -3.146 14.684 1.00 93.81 293 GLY A C 1
ATOM 2268 O O . GLY A 1 293 ? -0.220 -3.778 13.715 1.00 93.81 293 GLY A O 1
ATOM 2269 N N . SER A 1 294 ? -1.530 -2.170 14.558 1.00 91.88 294 SER A N 1
ATOM 2270 C CA . SER A 1 294 ? -2.194 -1.762 13.326 1.00 91.88 294 SER A CA 1
ATOM 2271 C C . SER A 1 294 ? -1.721 -0.386 12.860 1.00 91.88 294 SER A C 1
ATOM 2273 O O . SER A 1 294 ? -1.589 0.560 13.659 1.00 91.88 294 SER A O 1
ATOM 2275 N N . ASN A 1 295 ? -1.532 -0.255 11.547 1.00 86.94 295 ASN A N 1
ATOM 2276 C CA . ASN A 1 295 ? -1.301 1.027 10.884 1.00 86.94 295 ASN A CA 1
ATOM 2277 C C . ASN A 1 295 ? -2.593 1.824 10.630 1.00 86.94 295 ASN A C 1
ATOM 2279 O O . ASN A 1 295 ? -2.516 3.013 10.320 1.00 86.94 295 ASN A O 1
ATOM 2283 N N . LEU A 1 296 ? -3.776 1.228 10.807 1.00 86.31 296 LEU A N 1
ATOM 2284 C CA . LEU A 1 296 ? -5.048 1.914 10.597 1.00 86.31 296 LEU A CA 1
ATOM 2285 C C . LEU A 1 296 ? -5.331 2.888 11.748 1.00 86.31 296 LEU A C 1
ATOM 2287 O O . LEU A 1 296 ? -5.678 2.482 12.853 1.00 86.31 296 LEU A O 1
ATOM 2291 N N . SER A 1 297 ? -5.193 4.192 11.507 1.00 86.94 297 SER A N 1
ATOM 2292 C CA . SER A 1 297 ? -5.434 5.235 12.520 1.00 86.94 297 SER A CA 1
ATOM 2293 C C . SER A 1 297 ? -6.903 5.638 12.662 1.00 86.94 297 SER A C 1
ATOM 2295 O O . SER A 1 297 ? -7.294 6.251 13.659 1.00 86.94 297 SER A O 1
ATOM 2297 N N . GLY A 1 298 ? -7.737 5.283 11.688 1.00 85.81 298 GLY A N 1
ATOM 2298 C CA . GLY A 1 298 ? -9.163 5.545 11.725 1.00 85.81 298 GLY A CA 1
ATOM 2299 C C . GLY A 1 298 ? -9.874 5.171 10.434 1.00 85.81 298 GLY A C 1
ATOM 2300 O O . GLY A 1 298 ? -9.245 4.847 9.428 1.00 85.81 298 GLY A O 1
ATOM 2301 N N . VAL A 1 299 ? -11.202 5.241 10.468 1.00 85.31 299 VAL A N 1
ATOM 2302 C CA . VAL A 1 299 ? -12.084 4.907 9.346 1.00 85.31 299 VAL A CA 1
ATOM 2303 C C . VAL A 1 299 ? -13.216 5.917 9.213 1.00 85.31 299 VAL A C 1
ATOM 2305 O O . VAL A 1 299 ? -13.672 6.503 10.196 1.00 85.31 299 VAL A O 1
ATOM 2308 N N . SER A 1 300 ? -13.686 6.114 7.980 1.00 81.69 300 SER A N 1
ATOM 2309 C CA . SER A 1 300 ? -14.972 6.771 7.736 1.00 81.69 300 SER A CA 1
ATOM 2310 C C . SER A 1 300 ? -16.059 5.701 7.713 1.00 81.69 300 SER A C 1
ATOM 2312 O O . SER A 1 300 ? -15.972 4.767 6.925 1.00 81.69 300 SER A O 1
ATOM 2314 N N . ALA A 1 301 ? -17.045 5.815 8.595 1.00 85.38 301 ALA A N 1
ATOM 2315 C CA . ALA A 1 301 ? -18.003 4.758 8.897 1.00 85.38 301 ALA A CA 1
ATOM 2316 C C . ALA A 1 301 ? -19.384 5.315 9.276 1.00 85.38 301 ALA A C 1
ATOM 2318 O O . ALA A 1 301 ? -19.538 6.503 9.552 1.00 85.38 301 ALA A O 1
ATOM 2319 N N . LYS A 1 302 ? -20.403 4.452 9.341 1.00 87.12 302 LYS A N 1
ATOM 2320 C CA . LYS A 1 302 ? -21.682 4.782 9.987 1.00 87.12 302 LYS A CA 1
ATOM 2321 C C . LYS A 1 302 ? -21.551 4.589 11.500 1.00 87.12 302 LYS A C 1
ATOM 2323 O O . LYS A 1 302 ? -21.630 3.471 12.001 1.00 87.12 302 LYS A O 1
ATOM 2328 N N . CYS A 1 303 ? -21.333 5.689 12.214 1.00 92.88 303 CYS A N 1
ATOM 2329 C CA . CYS A 1 303 ? -21.222 5.707 13.670 1.00 92.88 303 CYS A CA 1
ATOM 2330 C C . CYS A 1 303 ? -21.857 6.968 14.273 1.00 92.88 303 CYS A C 1
ATOM 2332 O O . CYS A 1 303 ? -21.920 8.020 13.629 1.00 92.88 303 CYS A O 1
ATOM 2334 N N . ALA A 1 304 ? -22.296 6.865 15.525 1.00 94.81 304 ALA A N 1
ATOM 2335 C CA . ALA A 1 304 ? -22.863 7.952 16.317 1.00 94.81 304 ALA A CA 1
ATOM 2336 C C . ALA A 1 304 ? -22.583 7.728 17.812 1.00 94.81 304 ALA A C 1
ATOM 2338 O O . ALA A 1 304 ? -22.209 6.628 18.220 1.00 94.81 304 ALA A O 1
ATOM 2339 N N . TRP A 1 305 ? -22.764 8.760 18.631 1.00 95.75 305 TRP A N 1
ATOM 2340 C CA . TRP A 1 305 ? -22.679 8.644 20.083 1.00 95.75 305 TRP A CA 1
ATOM 2341 C C . TRP A 1 305 ? -23.706 9.550 20.760 1.00 95.75 305 TRP A C 1
ATOM 2343 O O . TRP A 1 305 ? -24.021 10.609 20.220 1.00 95.75 305 TRP A O 1
ATOM 2353 N N . ASP A 1 306 ? -24.171 9.148 21.942 1.00 93.44 306 ASP A N 1
ATOM 2354 C CA . ASP A 1 306 ? -25.067 9.938 22.789 1.00 93.44 306 ASP A CA 1
ATOM 2355 C C . ASP A 1 306 ? -24.509 10.088 24.206 1.00 93.44 306 ASP A C 1
ATOM 2357 O O . ASP A 1 306 ? -23.815 9.207 24.726 1.00 93.44 306 ASP A O 1
ATOM 2361 N N . ASP A 1 307 ? -24.846 11.212 24.834 1.00 90.00 307 ASP A N 1
ATOM 2362 C CA . ASP A 1 307 ? -24.620 11.468 26.254 1.00 90.00 307 ASP A CA 1
ATOM 2363 C C . ASP A 1 307 ? -25.777 10.861 27.059 1.00 90.00 307 ASP A C 1
ATOM 2365 O O . ASP A 1 307 ? -26.907 11.342 26.988 1.00 90.00 307 ASP A O 1
ATOM 2369 N N . LEU A 1 308 ? -25.507 9.800 27.823 1.00 81.31 308 LEU A N 1
ATOM 2370 C CA . LEU A 1 308 ? -26.522 9.153 28.662 1.00 81.31 308 LEU A CA 1
ATOM 2371 C C . LEU A 1 308 ? -26.686 9.845 30.026 1.00 81.31 308 LEU A C 1
ATOM 2373 O O . LEU A 1 308 ? -27.481 9.384 30.847 1.00 81.31 308 LEU A O 1
ATOM 2377 N N . SER A 1 309 ? -25.904 10.889 30.324 1.00 71.25 309 SER A N 1
ATOM 2378 C CA . SER A 1 309 ? -25.898 11.531 31.645 1.00 71.25 309 SER A CA 1
ATOM 2379 C C . SER A 1 309 ? -27.031 12.541 31.814 1.00 71.25 309 SER A C 1
ATOM 2381 O O . SER A 1 309 ? -27.337 12.943 32.937 1.00 71.25 309 SER A O 1
ATOM 2383 N N . ARG A 1 310 ? -27.697 12.916 30.714 1.00 60.81 310 ARG A N 1
ATOM 2384 C CA . ARG A 1 310 ? -28.818 13.857 30.699 1.00 60.81 310 ARG A CA 1
ATOM 2385 C C . ARG A 1 310 ? -30.133 13.150 30.356 1.00 60.81 310 ARG A C 1
ATOM 2387 O O . ARG A 1 310 ? -30.163 12.353 29.418 1.00 60.81 310 ARG A O 1
ATOM 2394 N N . PRO A 1 311 ? -31.237 13.434 31.069 1.00 52.03 311 PRO A N 1
ATOM 2395 C CA . PRO A 1 311 ? -32.567 13.043 30.622 1.00 52.03 311 PRO A CA 1
ATOM 2396 C C . PRO A 1 311 ? -32.918 13.766 29.305 1.00 52.03 311 PRO A C 1
ATOM 2398 O O . PRO A 1 311 ? -32.521 14.919 29.138 1.00 52.03 311 PRO A O 1
ATOM 2401 N N . PRO A 1 312 ? -33.742 13.170 28.420 1.00 51.47 312 PRO A N 1
ATOM 2402 C CA . PRO A 1 312 ? -34.193 13.808 27.172 1.00 51.47 312 PRO A CA 1
ATOM 2403 C C . PRO A 1 312 ? -34.927 15.151 27.362 1.00 51.47 312 PRO A C 1
ATOM 2405 O O . PRO A 1 312 ? -35.154 15.883 26.404 1.00 51.47 312 PRO A O 1
ATOM 2408 N N . GLU A 1 313 ? -35.354 15.471 28.588 1.00 44.47 313 GLU A N 1
ATOM 2409 C CA . GLU A 1 313 ? -36.093 16.699 28.903 1.00 44.47 313 GLU A CA 1
ATOM 2410 C C . GLU A 1 313 ? -35.188 17.938 29.058 1.00 44.47 313 GLU A C 1
ATOM 2412 O O . GLU A 1 313 ? -35.669 19.054 28.871 1.00 44.47 313 GLU A O 1
ATOM 2417 N N . ASP A 1 314 ? -33.877 17.765 29.285 1.00 45.28 314 ASP A N 1
ATOM 2418 C CA . ASP A 1 314 ? -32.902 18.872 29.360 1.00 45.28 314 ASP A CA 1
ATOM 2419 C C . ASP A 1 314 ? -32.360 19.297 27.976 1.00 45.28 314 ASP A C 1
ATOM 2421 O O . ASP A 1 314 ? -31.544 20.218 27.861 1.00 45.28 314 ASP A O 1
ATOM 2425 N N . ASP A 1 315 ? -32.836 18.675 26.890 1.00 45.88 315 ASP A N 1
ATOM 2426 C CA . ASP A 1 315 ? -32.476 19.052 25.516 1.00 45.88 315 ASP A CA 1
ATOM 2427 C C . ASP A 1 315 ? -33.014 20.431 25.098 1.00 45.88 315 ASP A C 1
ATOM 2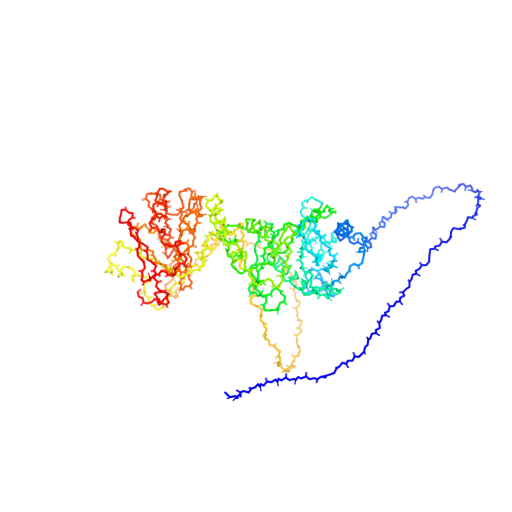429 O O . ASP A 1 315 ? -32.567 20.990 24.094 1.00 45.88 315 ASP A O 1
ATOM 2433 N N . GLU A 1 316 ? -33.923 21.035 25.870 1.00 40.06 316 GLU A N 1
ATOM 2434 C CA . GLU A 1 316 ? -34.327 22.437 25.685 1.00 40.06 316 GLU A CA 1
ATOM 2435 C C . GLU A 1 316 ? -33.162 23.419 25.929 1.00 40.06 316 GLU A C 1
ATOM 2437 O O . GLU A 1 316 ? -33.074 24.433 25.235 1.00 40.06 316 GLU A O 1
ATOM 2442 N N . ASP A 1 317 ? -32.191 23.094 26.791 1.00 39.84 317 ASP A N 1
ATOM 2443 C CA . ASP A 1 317 ? -30.990 23.930 26.961 1.00 39.84 317 ASP A CA 1
ATOM 2444 C C . ASP A 1 317 ? -29.979 23.723 25.818 1.00 39.84 317 ASP A C 1
ATOM 2446 O O . ASP A 1 317 ? -29.255 24.651 25.439 1.00 39.84 317 ASP A O 1
ATOM 2450 N N . SER A 1 318 ? -30.000 22.552 25.171 1.00 45.25 318 SER A N 1
ATOM 2451 C CA . SER A 1 318 ? -29.304 22.302 23.898 1.00 45.25 318 SER A CA 1
ATOM 2452 C C . SER A 1 318 ? -30.021 22.959 22.705 1.00 45.25 318 SER A C 1
ATOM 2454 O O . SER A 1 318 ? -29.387 23.260 21.690 1.00 45.25 318 SER A O 1
ATOM 2456 N N . ARG A 1 319 ? -31.320 23.279 22.826 1.00 38.69 319 ARG A N 1
ATOM 2457 C CA . ARG A 1 319 ? -32.060 24.108 21.856 1.00 38.69 319 ARG A CA 1
ATOM 2458 C C . ARG A 1 319 ? -31.772 25.601 21.970 1.00 38.69 319 ARG A C 1
ATOM 2460 O O . ARG A 1 319 ? -32.139 26.339 21.054 1.00 38.69 319 ARG A O 1
ATOM 2467 N N . SER A 1 320 ? -31.007 26.059 22.963 1.00 35.59 320 SER A N 1
ATOM 2468 C CA . SER A 1 320 ? -30.502 27.441 22.967 1.00 35.59 320 SER A CA 1
ATOM 2469 C C . SER A 1 320 ? -29.472 27.727 21.852 1.00 35.59 320 SER A C 1
ATOM 2471 O O . SER A 1 320 ? -29.147 28.887 21.598 1.00 35.59 320 SER A O 1
ATOM 2473 N N . ILE A 1 321 ? -29.035 26.704 21.095 1.00 40.53 321 ILE A N 1
ATOM 2474 C CA . ILE A 1 321 ? -28.251 26.851 19.849 1.00 40.53 321 ILE A CA 1
ATOM 2475 C C . ILE A 1 321 ? -29.022 26.300 18.623 1.00 40.53 321 ILE A C 1
ATOM 2477 O O . ILE A 1 321 ? -28.464 26.092 17.549 1.00 40.53 321 ILE A O 1
ATOM 2481 N N . CYS A 1 322 ? -30.344 26.141 18.725 1.00 34.19 322 CYS A N 1
ATOM 2482 C CA . CYS A 1 322 ? -31.212 25.716 17.623 1.00 34.19 322 CYS A CA 1
ATOM 2483 C C . CYS A 1 322 ? -32.266 26.784 17.303 1.00 34.19 322 CYS A C 1
ATOM 2485 O O . CYS A 1 322 ? -33.460 26.500 17.267 1.00 34.19 322 CYS A O 1
ATOM 2487 N N . ILE A 1 323 ? -31.841 28.019 17.016 1.00 32.09 323 ILE A N 1
ATOM 2488 C CA . ILE A 1 323 ? -32.707 28.959 16.291 1.00 32.09 323 ILE A CA 1
ATOM 2489 C C . ILE A 1 323 ? -32.443 28.796 14.792 1.00 32.09 323 ILE A C 1
ATOM 2491 O O . ILE A 1 323 ? -31.441 29.281 14.271 1.00 32.09 323 ILE A O 1
ATOM 2495 N N . GLY A 1 324 ? -33.387 28.128 14.123 1.00 29.59 324 GLY A N 1
ATOM 2496 C CA . GLY A 1 324 ? -33.654 28.256 12.691 1.00 29.59 324 GLY A CA 1
ATOM 2497 C C . GLY A 1 324 ? -32.807 27.381 11.767 1.00 29.59 324 GLY A C 1
ATOM 2498 O O . GLY A 1 324 ? -31.647 27.676 11.518 1.00 29.59 324 GLY A O 1
ATOM 2499 N N . THR A 1 325 ? -33.446 26.346 11.206 1.00 34.25 325 THR A N 1
ATOM 2500 C CA . THR A 1 325 ? -33.182 25.760 9.876 1.00 34.25 325 THR A CA 1
ATOM 2501 C C . THR A 1 325 ? -31.718 25.792 9.414 1.00 34.25 325 THR A C 1
ATOM 2503 O O . THR A 1 325 ? -31.327 26.765 8.777 1.00 34.25 325 THR A O 1
ATOM 2506 N N . HIS A 1 326 ? -30.946 24.742 9.719 1.00 27.30 326 HIS A N 1
ATOM 2507 C CA . HIS A 1 326 ? -29.839 24.119 8.954 1.00 27.30 326 HIS A CA 1
ATOM 2508 C C . HIS A 1 326 ? -28.892 23.409 9.953 1.00 27.30 326 HIS A C 1
ATOM 2510 O O . HIS A 1 326 ? -28.432 24.064 10.891 1.00 27.30 326 HIS A O 1
ATOM 2516 N N . PRO A 1 327 ? -28.569 22.108 9.784 1.00 33.78 327 PRO A N 1
ATOM 2517 C CA . PRO A 1 327 ? -27.563 21.440 10.614 1.00 33.78 327 PRO A CA 1
ATOM 2518 C C . PRO A 1 327 ? -26.215 22.152 10.429 1.00 33.78 327 PRO A C 1
ATOM 2520 O O . PRO A 1 327 ? -25.720 22.290 9.306 1.00 33.78 327 PRO A O 1
ATOM 2523 N N . ARG A 1 328 ? -25.665 22.707 11.517 1.00 41.62 328 ARG A N 1
ATOM 2524 C CA . ARG A 1 328 ? -24.444 23.519 11.459 1.00 41.62 328 ARG A CA 1
ATOM 2525 C C . ARG A 1 328 ? -23.221 22.610 11.376 1.00 41.62 328 ARG A C 1
ATOM 2527 O O . ARG A 1 328 ? -22.925 21.895 12.325 1.00 41.62 328 ARG A O 1
ATOM 2534 N N . ARG A 1 329 ? -22.544 22.703 10.227 1.00 41.47 329 ARG A N 1
ATOM 2535 C CA . ARG A 1 329 ? -21.293 22.020 9.878 1.00 41.47 329 ARG A CA 1
ATOM 2536 C C . ARG A 1 329 ? -20.199 22.223 10.931 1.00 41.47 329 ARG A C 1
ATOM 2538 O O . ARG A 1 329 ? -20.056 23.343 11.428 1.00 41.47 329 ARG A O 1
ATOM 2545 N N . LEU A 1 330 ? -19.362 21.202 11.148 1.00 47.09 330 LEU A N 1
ATOM 2546 C CA . LEU A 1 330 ? -18.023 21.340 11.745 1.00 47.09 330 LEU A CA 1
ATOM 2547 C C . LEU A 1 330 ? -17.341 22.609 11.216 1.00 47.09 330 LEU A C 1
ATOM 2549 O O . LEU A 1 330 ? -17.338 22.871 10.007 1.00 47.09 330 LEU A O 1
ATOM 2553 N N . SER A 1 331 ? -16.725 23.387 12.108 1.00 49.12 331 SER A N 1
ATOM 2554 C CA . SER A 1 331 ? -15.889 24.513 11.694 1.00 49.12 331 SER A CA 1
ATOM 2555 C C . SER A 1 331 ? -14.795 24.013 10.749 1.00 49.12 331 SER A C 1
ATOM 2557 O O . SER A 1 331 ? -14.279 22.903 10.903 1.00 49.12 331 SER A O 1
ATOM 2559 N N . GLY A 1 332 ? -14.385 24.842 9.784 1.00 44.09 332 GLY A N 1
ATOM 2560 C CA . GLY A 1 332 ? -13.230 24.528 8.938 1.00 44.09 332 GLY A CA 1
ATOM 2561 C C . GLY A 1 332 ? -11.977 24.234 9.771 1.00 44.09 332 GLY A C 1
ATOM 2562 O O . GLY A 1 332 ? -11.186 23.386 9.385 1.00 44.09 332 GLY A O 1
ATOM 2563 N N . LYS A 1 333 ? -11.846 24.854 10.952 1.00 48.91 333 LYS A N 1
ATOM 2564 C CA . LYS A 1 333 ? -10.738 24.606 11.884 1.00 48.91 333 LYS A CA 1
ATOM 2565 C C . LYS A 1 333 ? -10.835 23.257 12.588 1.00 48.91 333 LYS A C 1
ATOM 2567 O O . LYS A 1 333 ? -9.827 22.576 12.654 1.00 48.91 333 LYS A O 1
ATOM 2572 N N . ASP A 1 334 ? -12.017 22.843 13.035 1.00 48.41 334 ASP A N 1
ATOM 2573 C CA . ASP A 1 334 ? -12.207 21.547 13.706 1.00 48.41 334 ASP A CA 1
ATOM 2574 C C . ASP A 1 334 ? -12.100 20.408 12.693 1.00 48.41 334 ASP A C 1
ATOM 2576 O O . ASP A 1 334 ? -11.508 19.372 12.962 1.00 48.41 334 ASP A O 1
ATOM 2580 N N . THR A 1 335 ? -12.597 20.634 11.474 1.00 51.06 335 THR A N 1
ATOM 2581 C CA . THR A 1 335 ? -12.386 19.721 10.350 1.00 51.06 335 THR A CA 1
ATOM 2582 C C . THR A 1 335 ? -10.906 19.620 10.004 1.00 51.06 335 THR A C 1
ATOM 2584 O O . THR A 1 335 ? -10.445 18.513 9.760 1.00 51.06 335 THR A O 1
ATOM 2587 N N . GLU A 1 336 ? -10.161 20.731 9.981 1.00 49.38 336 GLU A N 1
ATOM 2588 C CA . GLU A 1 336 ? -8.710 20.709 9.771 1.00 49.38 336 GLU A CA 1
ATOM 2589 C C . GLU A 1 336 ? -7.959 20.102 10.955 1.00 49.38 336 GLU A C 1
ATOM 2591 O O . GLU A 1 336 ? -7.007 19.387 10.720 1.00 49.38 336 GLU A O 1
ATOM 2596 N N . GLN A 1 337 ? -8.400 20.281 12.199 1.00 52.53 337 GLN A N 1
ATOM 2597 C CA . GLN A 1 337 ? -7.758 19.696 13.376 1.00 52.53 337 GLN A CA 1
ATOM 2598 C C . GLN A 1 337 ? -8.036 18.196 13.480 1.00 52.53 337 GLN A C 1
ATOM 2600 O O . GLN A 1 337 ? -7.117 17.435 13.735 1.00 52.53 337 GLN A O 1
ATOM 2605 N N . ILE A 1 338 ? -9.257 17.743 13.182 1.00 54.09 338 ILE A N 1
ATOM 2606 C CA . ILE A 1 338 ? -9.583 16.321 13.012 1.00 54.09 338 ILE A CA 1
ATOM 2607 C C . ILE A 1 338 ? -8.826 15.767 11.806 1.00 54.09 338 ILE A C 1
ATOM 2609 O O . ILE A 1 338 ? -8.261 14.685 11.895 1.00 54.09 338 ILE A O 1
ATOM 2613 N N . ARG A 1 339 ? -8.760 16.497 10.684 1.00 49.94 339 ARG A N 1
ATOM 2614 C CA . ARG A 1 339 ? -7.913 16.122 9.543 1.00 49.94 339 ARG A CA 1
ATOM 2615 C C . ARG A 1 339 ? -6.441 16.155 9.890 1.00 49.94 339 ARG A C 1
ATOM 2617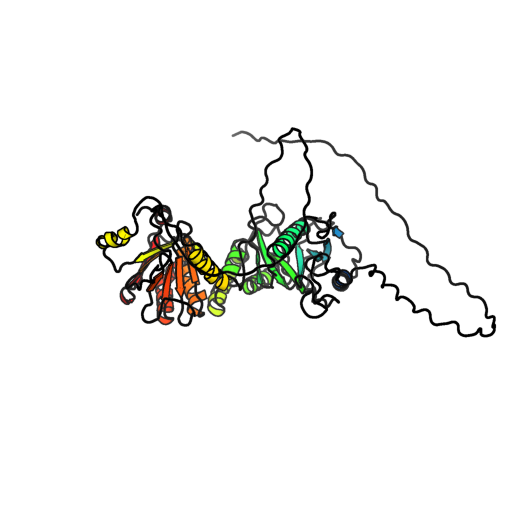 O O . ARG A 1 339 ? -5.732 15.430 9.228 1.00 49.94 339 ARG A O 1
ATOM 2624 N N . GLU A 1 340 ? -5.979 16.944 10.850 1.00 48.34 340 GLU A N 1
ATOM 2625 C CA . GLU A 1 340 ? -4.580 17.032 11.261 1.00 48.34 340 GLU A CA 1
ATOM 2626 C C . GLU A 1 340 ? -4.242 16.008 12.338 1.00 48.34 340 GLU A C 1
ATOM 2628 O O . GLU A 1 340 ? -3.136 15.510 12.355 1.00 48.34 340 GLU A O 1
ATOM 2633 N N . THR A 1 341 ? -5.182 15.586 13.177 1.00 50.94 341 THR A N 1
ATOM 2634 C CA . THR A 1 341 ? -5.028 14.413 14.045 1.00 50.94 341 THR A CA 1
ATOM 2635 C C . THR A 1 341 ? -5.088 13.134 13.217 1.00 50.94 341 THR A C 1
ATOM 2637 O O . THR A 1 341 ? -4.213 12.284 13.349 1.00 50.94 341 THR A O 1
ATOM 2640 N N . LEU A 1 342 ? -6.055 13.030 12.296 1.00 46.06 342 LEU A N 1
ATOM 2641 C CA . LEU A 1 342 ? -6.100 11.965 11.298 1.00 46.06 342 LEU A CA 1
ATOM 2642 C C . LEU A 1 342 ? -4.866 12.032 10.402 1.00 46.06 342 LEU A C 1
ATOM 2644 O O . LEU A 1 342 ? -4.252 11.002 10.208 1.00 46.06 342 LEU A O 1
ATOM 2648 N N . ARG A 1 343 ? -4.445 13.209 9.910 1.00 39.44 343 ARG A N 1
ATOM 2649 C CA . ARG A 1 343 ? -3.210 13.358 9.125 1.00 39.44 343 ARG A CA 1
ATOM 2650 C C . ARG A 1 343 ? -1.997 13.058 9.962 1.00 39.44 343 ARG A C 1
ATOM 2652 O O . ARG A 1 343 ? -1.202 12.342 9.443 1.00 39.44 343 ARG A O 1
ATOM 2659 N N . ARG A 1 344 ? -1.834 13.457 11.216 1.00 41.12 344 ARG A N 1
ATOM 2660 C CA . ARG A 1 344 ? -0.666 13.065 12.028 1.00 41.12 344 ARG A CA 1
ATOM 2661 C C . ARG A 1 344 ? -0.658 11.568 12.336 1.00 41.12 344 ARG A C 1
ATOM 2663 O O . ARG A 1 344 ? 0.403 10.962 12.402 1.00 41.12 344 ARG A O 1
ATOM 2670 N N . GLY A 1 345 ? -1.836 10.951 12.458 1.00 36.31 345 GLY A N 1
ATOM 2671 C CA . GLY A 1 345 ? -2.006 9.495 12.501 1.00 36.31 345 GLY A CA 1
ATOM 2672 C C . GLY A 1 345 ? -1.853 8.791 11.140 1.00 36.31 345 GLY A C 1
ATOM 2673 O O . GLY A 1 345 ? -1.608 7.591 11.119 1.00 36.31 345 GLY A O 1
ATOM 2674 N N . LEU A 1 346 ? -1.991 9.521 10.026 1.00 35.72 346 LEU A N 1
ATOM 2675 C CA . LEU A 1 346 ? -1.835 9.118 8.614 1.00 35.72 346 LEU A CA 1
ATOM 2676 C C . LEU A 1 346 ? -0.580 9.747 7.964 1.00 35.72 346 LEU A C 1
ATOM 2678 O O . LEU A 1 346 ? -0.365 9.616 6.768 1.00 35.72 346 LEU A O 1
ATOM 2682 N N . GLU A 1 347 ? 0.276 10.445 8.704 1.00 32.00 347 GLU A N 1
ATOM 2683 C CA . GLU A 1 347 ? 1.512 11.093 8.223 1.00 32.00 347 GLU A CA 1
ATOM 2684 C C . GLU A 1 347 ? 2.667 10.100 8.363 1.00 32.00 347 GLU A C 1
ATOM 2686 O O . GLU A 1 347 ? 3.802 10.389 8.007 1.00 32.00 347 GLU A O 1
ATOM 2691 N N . ILE A 1 348 ? 2.318 8.878 8.777 1.00 38.62 348 ILE A N 1
ATOM 2692 C CA . ILE A 1 348 ? 3.022 7.641 8.472 1.00 38.62 348 ILE A CA 1
ATOM 2693 C C . ILE A 1 348 ? 2.359 6.903 7.282 1.00 38.62 348 ILE A C 1
ATOM 2695 O O . ILE A 1 348 ? 2.757 5.783 7.030 1.00 38.62 348 ILE A O 1
ATOM 2699 N N . ASN A 1 349 ? 1.349 7.456 6.578 1.00 39.97 349 ASN A N 1
ATOM 2700 C CA . ASN A 1 349 ? 0.967 7.189 5.169 1.00 39.97 349 ASN A CA 1
ATOM 2701 C C . ASN A 1 349 ? -0.501 7.540 4.814 1.00 39.97 349 ASN A C 1
ATOM 2703 O O . ASN A 1 349 ? -1.447 7.053 5.433 1.00 39.97 349 ASN A O 1
ATOM 2707 N N . SER A 1 350 ? -0.653 8.247 3.682 1.00 32.06 350 SER A N 1
ATOM 2708 C CA . SER A 1 350 ? -1.844 8.444 2.820 1.00 32.06 350 SER A CA 1
ATOM 2709 C C . SER A 1 350 ? -2.796 9.648 3.060 1.00 32.06 350 SER A C 1
ATOM 2711 O O . SER A 1 350 ? -3.589 9.724 3.996 1.00 32.06 350 SER A O 1
ATOM 2713 N N . LYS A 1 351 ? -2.786 10.584 2.090 1.00 32.84 351 LYS A N 1
ATOM 2714 C CA . LYS A 1 351 ? -3.922 11.451 1.697 1.00 32.84 351 LYS A CA 1
ATOM 2715 C C . LYS A 1 351 ? -4.700 10.732 0.573 1.00 32.84 351 LYS A C 1
ATOM 2717 O O . LYS A 1 351 ? -4.088 9.936 -0.134 1.00 32.84 351 LYS A O 1
ATOM 2722 N N . PRO A 1 352 ? -6.004 11.002 0.359 1.00 27.92 352 PRO A N 1
ATOM 2723 C CA . PRO A 1 352 ? -6.792 10.337 -0.682 1.00 27.92 352 PRO A CA 1
ATOM 2724 C C . PRO A 1 352 ? -6.152 10.521 -2.062 1.00 27.92 352 PRO A C 1
ATOM 2726 O O . PRO A 1 352 ? -5.891 11.642 -2.505 1.00 27.92 352 PRO A O 1
ATOM 2729 N N . VAL A 1 353 ? -5.879 9.389 -2.705 1.00 42.88 353 VAL A N 1
ATOM 2730 C CA . VAL A 1 353 ? -5.173 9.273 -3.977 1.00 42.88 353 VAL A CA 1
ATOM 2731 C C . VAL A 1 353 ? -6.223 9.301 -5.084 1.00 42.88 353 VAL A C 1
ATOM 2733 O O . VAL A 1 353 ? -7.052 8.404 -5.167 1.00 42.88 353 VAL A O 1
ATOM 2736 N N . LEU A 1 354 ? -6.145 10.333 -5.928 1.00 33.66 354 LEU A N 1
ATOM 2737 C CA . LEU A 1 354 ? -6.871 10.572 -7.188 1.00 33.66 354 LEU A CA 1
ATOM 2738 C C . LEU A 1 354 ? -8.097 11.516 -7.122 1.00 33.66 354 LEU A C 1
ATOM 2740 O O . LEU A 1 354 ? -9.101 11.216 -6.477 1.00 33.66 354 LEU A O 1
ATOM 2744 N N . PRO A 1 355 ? -8.076 12.640 -7.870 1.00 28.94 355 PRO A N 1
ATOM 2745 C CA . PRO A 1 355 ? -9.300 13.321 -8.282 1.00 28.94 355 PRO A CA 1
ATOM 2746 C C . PRO A 1 355 ? -10.050 12.488 -9.347 1.00 28.94 355 PRO A C 1
ATOM 2748 O O . PRO A 1 355 ? -9.413 11.765 -10.117 1.00 28.94 355 PRO A O 1
ATOM 2751 N N . PRO A 1 356 ? -11.390 12.595 -9.449 1.00 30.83 356 PRO A N 1
ATOM 2752 C CA . PRO A 1 356 ? -12.166 11.867 -10.451 1.00 30.83 356 PRO A CA 1
ATOM 2753 C C . PRO A 1 356 ? -11.760 12.276 -11.875 1.00 30.83 356 PRO A C 1
ATOM 2755 O O . PRO A 1 356 ? -11.766 13.458 -12.228 1.00 30.83 356 PRO A O 1
ATOM 2758 N N . ILE A 1 357 ? -11.432 11.286 -12.710 1.00 34.16 357 ILE A N 1
ATOM 2759 C CA . ILE A 1 357 ? -11.151 11.479 -14.137 1.00 34.16 357 ILE A CA 1
ATOM 2760 C C . ILE A 1 357 ? -12.473 11.785 -14.844 1.00 34.16 357 ILE A C 1
ATOM 2762 O O . ILE A 1 357 ? -13.341 10.926 -14.998 1.00 34.16 357 ILE A O 1
ATOM 2766 N N . ASN A 1 358 ? -12.639 13.033 -15.273 1.00 31.28 358 ASN A N 1
ATOM 2767 C CA . ASN A 1 358 ? -13.850 13.480 -15.944 1.00 31.28 358 ASN A CA 1
ATOM 2768 C C . ASN A 1 358 ? -13.771 13.164 -17.449 1.00 31.28 358 ASN A C 1
ATOM 2770 O O . ASN A 1 358 ? -13.215 13.931 -18.235 1.00 31.28 358 ASN A O 1
ATOM 2774 N N . HIS A 1 359 ? -14.335 12.031 -17.868 1.00 34.94 359 HIS A N 1
ATOM 2775 C CA . HIS A 1 359 ? -14.545 11.711 -19.282 1.00 34.94 359 HIS A CA 1
ATOM 2776 C C . HIS A 1 359 ? -15.909 12.234 -19.752 1.00 34.94 359 HIS A C 1
ATOM 2778 O O . HIS A 1 359 ? -16.883 11.492 -19.734 1.00 34.94 359 HIS A O 1
ATOM 2784 N N . GLN A 1 360 ? -15.976 13.512 -20.154 1.00 30.58 360 GLN A N 1
ATOM 2785 C CA . GLN A 1 360 ? -16.997 14.162 -21.014 1.00 30.58 360 GLN A CA 1
ATOM 2786 C C . GLN A 1 360 ? -16.735 15.685 -20.944 1.00 30.58 360 GLN A C 1
ATOM 2788 O O . GLN A 1 360 ? -16.751 16.261 -19.867 1.00 30.58 360 GLN A O 1
ATOM 2793 N N . ARG A 1 361 ? -16.443 16.431 -22.017 1.00 29.73 361 ARG A N 1
ATOM 2794 C CA . ARG A 1 361 ? -17.280 16.673 -23.200 1.00 29.73 361 ARG A CA 1
ATOM 2795 C C . ARG A 1 361 ? -16.444 17.208 -24.368 1.00 29.73 361 ARG A C 1
ATOM 2797 O O . ARG A 1 361 ? -15.663 18.140 -24.204 1.00 29.73 361 ARG A O 1
ATOM 2804 N N . GLN A 1 362 ? -16.731 16.695 -25.560 1.00 31.42 362 GLN A N 1
ATOM 2805 C CA . GLN A 1 362 ? -16.481 17.360 -26.836 1.00 31.42 362 GLN A CA 1
ATOM 2806 C C . GLN A 1 362 ? -17.815 17.904 -27.383 1.00 31.42 362 GLN A C 1
ATOM 2808 O O . GLN A 1 362 ? -18.850 17.259 -27.215 1.00 31.42 362 GLN A O 1
ATOM 2813 N N . ASN A 1 363 ? -17.722 19.042 -28.082 1.00 29.39 363 ASN A N 1
ATOM 2814 C CA . ASN A 1 363 ? -18.646 19.670 -29.047 1.00 29.39 363 ASN A CA 1
ATOM 2815 C C . ASN A 1 363 ? -19.448 20.911 -28.614 1.00 29.39 363 ASN A C 1
ATOM 2817 O O . ASN A 1 363 ? -20.343 20.851 -27.776 1.00 29.39 363 ASN A O 1
ATOM 2821 N N . GLY A 1 364 ? -19.180 22.014 -29.329 1.00 27.03 364 GLY A N 1
ATOM 2822 C CA . GLY A 1 364 ? -19.997 23.229 -29.382 1.00 27.03 364 GLY A CA 1
ATOM 2823 C C . GLY A 1 364 ? -19.278 24.412 -30.049 1.00 27.03 364 GLY A C 1
ATOM 2824 O O . GLY A 1 364 ? -18.527 25.116 -29.393 1.00 27.03 364 GLY A O 1
ATOM 2825 N N . LEU A 1 365 ? -19.501 24.591 -31.353 1.00 29.30 365 LEU A N 1
ATOM 2826 C CA . LEU A 1 365 ? -18.952 25.597 -32.281 1.00 29.30 365 LEU A CA 1
ATOM 2827 C C . LEU A 1 365 ? -19.341 27.080 -32.009 1.00 29.30 365 LEU A C 1
ATOM 2829 O O . LEU A 1 365 ? -20.448 27.349 -31.556 1.00 29.30 365 LEU A O 1
ATOM 2833 N N . ASN A 1 366 ? -18.469 27.989 -32.494 1.00 26.70 366 ASN A N 1
ATOM 2834 C CA . ASN A 1 366 ? -18.699 29.335 -33.088 1.00 26.70 366 ASN A CA 1
ATOM 2835 C C . ASN A 1 366 ? -19.152 30.541 -32.221 1.00 26.70 366 ASN A C 1
ATOM 2837 O O . ASN A 1 366 ? -20.304 30.608 -31.809 1.00 26.70 366 ASN A O 1
ATOM 2841 N N . ASN A 1 367 ? -18.317 31.593 -32.078 1.00 28.94 367 ASN A N 1
ATOM 2842 C CA . ASN A 1 367 ? -18.238 32.769 -32.986 1.00 28.94 367 ASN A CA 1
ATOM 2843 C C . ASN A 1 367 ? -17.422 33.959 -32.404 1.00 28.94 367 ASN A C 1
ATOM 2845 O O . ASN A 1 367 ? -17.574 34.341 -31.249 1.00 28.94 367 ASN A O 1
ATOM 2849 N N . ASP A 1 368 ? -16.600 34.541 -33.283 1.00 27.84 368 ASP A N 1
ATOM 2850 C CA . ASP A 1 368 ? -15.997 35.887 -33.378 1.00 27.84 368 ASP A CA 1
ATOM 2851 C C . ASP A 1 368 ? -16.290 36.983 -32.327 1.00 27.84 368 ASP A C 1
ATOM 2853 O O . ASP A 1 368 ? -17.432 37.414 -32.178 1.00 27.84 368 ASP A O 1
ATOM 2857 N N . ARG A 1 369 ? -15.228 37.605 -31.772 1.00 27.42 369 ARG A N 1
ATOM 2858 C CA . ARG A 1 369 ? -14.738 38.969 -32.133 1.00 27.42 369 ARG A CA 1
ATOM 2859 C C . ARG A 1 369 ? -13.620 39.463 -31.192 1.00 27.42 369 ARG A C 1
ATOM 2861 O O . ARG A 1 369 ? -13.771 39.472 -29.977 1.00 27.42 369 ARG A O 1
ATOM 2868 N N . ALA A 1 370 ? -12.537 39.975 -31.774 1.00 26.47 370 ALA A N 1
ATOM 2869 C CA . ALA A 1 370 ? -11.517 40.826 -31.136 1.00 26.47 370 ALA A CA 1
ATOM 2870 C C . ALA A 1 370 ? -11.760 42.313 -31.524 1.00 26.47 370 ALA A C 1
ATOM 2872 O O . ALA A 1 370 ? -12.691 42.562 -32.297 1.00 26.47 370 ALA A O 1
ATOM 2873 N N . PRO A 1 371 ? -10.881 43.299 -31.216 1.00 49.62 371 PRO A N 1
ATOM 2874 C CA . PRO A 1 371 ? -9.978 43.528 -30.066 1.00 49.62 371 PRO A CA 1
ATOM 2875 C C . PRO A 1 371 ? -10.079 44.985 -29.515 1.00 49.62 371 PRO A C 1
ATOM 2877 O O . PRO A 1 371 ? -10.723 45.831 -30.127 1.00 49.62 371 PRO A O 1
ATOM 2880 N N . SER A 1 372 ? -9.375 45.327 -28.420 1.00 28.80 372 SER A N 1
ATOM 2881 C CA . SER A 1 372 ? -8.829 46.685 -28.122 1.00 28.80 372 SER A CA 1
ATOM 2882 C C . SER A 1 372 ? -7.863 46.611 -26.919 1.00 28.80 372 SER A C 1
ATOM 2884 O O . SER A 1 372 ? -8.271 46.207 -25.840 1.00 28.80 372 SER A O 1
ATOM 2886 N N . VAL A 1 373 ? -6.538 46.686 -27.105 1.00 28.11 373 VAL A N 1
ATOM 2887 C CA . VAL A 1 373 ? -5.649 47.878 -27.132 1.00 28.11 373 VAL A CA 1
ATOM 2888 C C . VAL A 1 373 ? -5.317 48.485 -25.748 1.00 28.11 373 VAL A C 1
ATOM 2890 O O . VAL A 1 373 ? -6.087 49.240 -25.174 1.00 28.11 373 VAL A O 1
ATOM 2893 N N . VAL A 1 374 ? -4.093 48.166 -25.295 1.00 25.97 374 VAL A N 1
ATOM 2894 C CA . VAL A 1 374 ? -3.021 49.029 -24.733 1.00 25.97 374 VAL A CA 1
ATOM 2895 C C . VAL A 1 374 ? -3.369 50.078 -23.657 1.00 25.97 374 VAL A C 1
ATOM 2897 O O . VAL A 1 374 ? -3.971 51.101 -23.964 1.00 25.97 374 VAL A O 1
ATOM 2900 N N . LYS A 1 375 ? -2.762 49.942 -22.459 1.00 27.92 375 LYS A N 1
ATOM 2901 C CA . LYS A 1 375 ? -1.839 50.947 -21.859 1.00 27.92 375 LYS A CA 1
ATOM 2902 C C . LYS A 1 375 ? -1.227 50.495 -20.520 1.00 27.92 375 LYS A C 1
ATOM 2904 O O . LYS A 1 375 ? -1.812 50.608 -19.455 1.00 27.92 375 LYS A O 1
ATOM 2909 N N . GLN A 1 376 ? 0.010 50.014 -20.610 1.00 25.38 376 GLN A N 1
ATOM 2910 C CA . GLN A 1 376 ? 1.203 50.547 -19.938 1.00 25.38 376 GLN A CA 1
ATOM 2911 C C . GLN A 1 376 ? 0.979 51.576 -18.803 1.00 25.38 376 GLN A C 1
ATOM 2913 O O . GLN A 1 376 ? 0.628 52.719 -19.087 1.00 25.38 376 GLN A O 1
ATOM 2918 N N . ARG A 1 377 ? 1.375 51.241 -17.562 1.00 27.09 377 ARG A N 1
ATOM 2919 C CA . ARG A 1 377 ? 2.344 52.057 -16.797 1.00 27.09 377 ARG A CA 1
ATOM 2920 C C . ARG A 1 377 ? 2.868 51.391 -15.515 1.00 27.09 377 ARG A C 1
ATOM 2922 O O . ARG A 1 377 ? 2.161 51.138 -14.553 1.00 27.09 377 ARG A O 1
ATOM 2929 N N . ARG A 1 378 ? 4.182 51.193 -15.575 1.00 24.08 378 ARG A N 1
ATOM 2930 C CA . ARG A 1 378 ? 5.213 51.080 -14.538 1.00 24.08 378 ARG A CA 1
ATOM 2931 C C . ARG A 1 378 ? 5.042 52.137 -13.426 1.00 24.08 378 ARG A C 1
ATOM 2933 O O . ARG A 1 378 ? 4.878 53.305 -13.769 1.00 24.08 378 ARG A O 1
ATOM 2940 N N . LEU A 1 379 ? 5.191 51.751 -12.154 1.00 26.72 379 LEU A N 1
ATOM 2941 C CA . LEU A 1 379 ? 6.264 52.187 -11.231 1.00 26.72 379 LEU A CA 1
ATOM 2942 C C . LEU A 1 379 ? 5.919 51.860 -9.762 1.00 26.72 379 LEU A C 1
ATOM 2944 O O . LEU A 1 379 ? 5.021 52.434 -9.166 1.00 26.72 379 LEU A O 1
ATOM 2948 N N . THR A 1 380 ? 6.668 50.893 -9.237 1.00 23.33 380 THR A N 1
ATOM 2949 C CA . THR A 1 380 ? 7.429 50.891 -7.977 1.00 23.33 380 THR A CA 1
ATOM 2950 C C . THR A 1 380 ? 7.087 51.845 -6.816 1.00 23.33 380 THR A C 1
ATOM 2952 O O . THR A 1 380 ? 7.025 53.057 -6.993 1.00 23.33 380 THR A O 1
ATOM 2955 N N . PHE A 1 381 ? 7.204 51.239 -5.626 1.00 24.75 381 PHE A N 1
ATOM 2956 C CA . PHE A 1 381 ? 7.757 51.726 -4.350 1.00 24.75 381 PHE A CA 1
ATOM 2957 C C . PHE A 1 381 ? 6.802 51.968 -3.165 1.00 24.75 381 PHE A C 1
ATOM 2959 O O . PHE A 1 381 ? 5.938 52.835 -3.164 1.00 24.75 381 PHE A O 1
ATOM 2966 N N . THR A 1 382 ? 7.164 51.247 -2.093 1.00 24.36 382 THR A N 1
ATOM 2967 C CA . THR A 1 382 ? 7.151 51.612 -0.664 1.00 24.36 382 THR A CA 1
ATOM 2968 C C . THR A 1 382 ? 5.839 51.655 0.115 1.00 24.36 382 THR A C 1
ATOM 2970 O O . THR A 1 382 ? 5.019 52.556 0.003 1.00 24.36 382 THR A O 1
ATOM 2973 N N . VAL A 1 383 ? 5.778 50.697 1.041 1.00 30.25 383 VAL A N 1
ATOM 2974 C CA . VAL A 1 383 ? 5.033 50.694 2.305 1.00 30.25 383 VAL A CA 1
ATOM 2975 C C . VAL A 1 383 ? 5.422 51.922 3.147 1.00 30.25 383 VAL A C 1
ATOM 2977 O O . VAL A 1 383 ? 6.604 52.269 3.200 1.00 30.25 383 VAL A O 1
ATOM 2980 N N . PRO A 1 384 ? 4.469 52.534 3.871 1.00 27.55 384 PRO A N 1
ATOM 2981 C CA . PRO A 1 384 ? 4.595 52.505 5.328 1.00 27.55 384 PRO A CA 1
ATOM 2982 C C . PRO A 1 384 ? 3.283 52.158 6.049 1.00 27.55 384 PRO A C 1
ATOM 2984 O O . PRO A 1 384 ? 2.190 52.581 5.687 1.00 27.55 384 PRO A O 1
ATOM 2987 N N . ARG A 1 385 ? 3.451 51.404 7.139 1.00 31.17 385 ARG A N 1
ATOM 2988 C CA . ARG A 1 385 ? 2.484 51.176 8.219 1.00 31.17 385 ARG A CA 1
ATOM 2989 C C . ARG A 1 385 ? 1.877 52.492 8.725 1.00 31.17 385 ARG A C 1
ATOM 2991 O O . ARG A 1 385 ? 2.622 53.418 9.028 1.00 31.17 385 ARG A O 1
ATOM 2998 N N . SER A 1 386 ? 0.575 52.485 9.010 1.00 24.84 386 SER A N 1
ATOM 2999 C CA . SER A 1 386 ? -0.005 53.325 10.061 1.00 24.84 386 SER A CA 1
ATOM 3000 C C . SER A 1 386 ? -1.032 52.538 10.872 1.00 24.84 386 SER A C 1
ATOM 3002 O O . SER A 1 386 ? -1.775 51.715 10.340 1.00 24.84 386 SER A O 1
ATOM 3004 N N . ARG A 1 387 ? -0.990 52.762 12.185 1.00 28.38 387 ARG A N 1
ATOM 3005 C CA . ARG A 1 387 ? -1.872 52.209 13.211 1.00 28.38 387 ARG A CA 1
ATOM 3006 C C . ARG A 1 387 ? -3.122 53.090 13.355 1.00 28.38 387 ARG A C 1
ATOM 3008 O O . ARG A 1 387 ? -2.999 54.307 13.301 1.00 28.38 387 ARG A O 1
ATOM 3015 N N . LYS A 1 388 ? -4.197 52.421 13.784 1.00 28.00 388 LYS A N 1
ATOM 3016 C CA . LYS A 1 388 ? -5.209 52.835 14.775 1.00 28.00 388 LYS A CA 1
ATOM 3017 C C . LYS A 1 388 ? -6.439 53.668 14.369 1.00 28.00 388 LYS A C 1
ATOM 3019 O O . LYS A 1 388 ? -6.335 54.696 13.718 1.00 28.00 388 LYS A O 1
ATOM 3024 N N . ASP A 1 389 ? -7.535 53.187 14.970 1.00 24.31 389 ASP A N 1
ATOM 3025 C CA . ASP A 1 389 ? -8.805 53.805 15.381 1.00 24.31 389 ASP A CA 1
ATOM 3026 C C . ASP A 1 389 ? -9.828 54.096 14.261 1.00 24.31 389 ASP A C 1
ATOM 3028 O O . ASP A 1 389 ? -9.588 54.890 13.364 1.00 24.31 389 ASP A O 1
ATOM 3032 N N . SER A 1 390 ? -10.888 53.286 14.127 1.00 26.34 390 SER A N 1
ATOM 3033 C CA . SER A 1 390 ? -12.120 53.191 14.946 1.00 26.34 390 SER A CA 1
ATOM 3034 C C . SER A 1 390 ? -13.185 54.188 14.479 1.00 26.34 390 SER A C 1
ATOM 3036 O O . SER A 1 390 ? -12.958 55.390 14.561 1.00 26.34 390 SER A O 1
ATOM 3038 N N . LEU A 1 391 ? -14.324 53.678 13.990 1.00 26.75 391 LEU A N 1
ATOM 3039 C CA . LEU A 1 391 ? -15.684 54.114 14.347 1.00 26.75 391 LEU A CA 1
ATOM 3040 C C . LEU A 1 391 ? -16.738 53.351 13.529 1.00 26.75 391 LEU A C 1
ATOM 3042 O O . LEU A 1 391 ? -16.646 53.192 12.314 1.00 26.75 391 LEU A O 1
ATOM 3046 N N . GLU A 1 392 ? -17.715 52.862 14.277 1.00 27.91 392 GLU A N 1
ATOM 3047 C CA . GLU A 1 392 ? -18.849 52.027 13.910 1.00 27.91 392 GLU A CA 1
ATOM 3048 C C . GLU A 1 392 ? -19.916 52.792 13.113 1.00 27.91 392 GLU A C 1
ATOM 3050 O O . GLU A 1 392 ? -20.121 53.987 13.325 1.00 27.91 392 GLU A O 1
ATOM 3055 N N . SER A 1 393 ? -20.668 52.075 12.270 1.00 28.53 393 SER A N 1
ATOM 3056 C CA . SER A 1 393 ? -22.136 52.189 12.207 1.00 28.53 393 SER A CA 1
ATOM 3057 C C . SER A 1 393 ? -22.748 51.001 11.454 1.00 28.53 393 SER A C 1
ATOM 3059 O O . SER A 1 393 ? -22.662 50.891 10.235 1.00 28.53 393 SER A O 1
ATOM 3061 N N . GLU A 1 394 ? -23.312 50.102 12.260 1.00 27.89 394 GLU A N 1
ATOM 3062 C CA . GLU A 1 394 ? -24.615 49.440 12.124 1.00 27.89 394 GLU A CA 1
ATOM 3063 C C . GLU A 1 394 ? -25.081 48.927 10.747 1.00 27.89 394 GLU A C 1
ATOM 3065 O O . GLU A 1 394 ? -25.647 49.643 9.926 1.00 27.89 394 GLU A O 1
ATOM 3070 N N . SER A 1 395 ? -25.058 47.601 10.597 1.00 28.61 395 SER A N 1
ATOM 3071 C CA . SER A 1 395 ? -26.308 46.878 10.333 1.00 28.61 395 SER A CA 1
ATOM 3072 C C . SER A 1 395 ? -26.251 45.505 11.001 1.00 28.61 395 SER A C 1
ATOM 3074 O O . SER A 1 395 ? -25.404 44.661 10.711 1.00 28.61 395 SER A O 1
ATOM 3076 N N . SER A 1 396 ? -27.130 45.337 11.980 1.00 31.47 396 SER A N 1
ATOM 3077 C CA . SER A 1 396 ? -27.260 44.169 12.836 1.00 31.47 396 SER A CA 1
ATOM 3078 C C . SER A 1 396 ? -27.682 42.935 12.037 1.00 31.47 396 SER A C 1
ATOM 3080 O O . SER A 1 396 ? -28.861 42.725 11.768 1.00 31.47 396 SER A O 1
ATOM 3082 N N . ALA A 1 397 ? -26.716 42.083 11.716 1.00 30.34 397 ALA A N 1
ATOM 3083 C CA . ALA A 1 397 ? -26.916 40.643 11.684 1.00 30.34 397 ALA A CA 1
ATOM 3084 C C . ALA A 1 397 ? -25.996 40.082 12.765 1.00 30.34 397 ALA A C 1
ATOM 3086 O O . ALA A 1 397 ? -24.784 40.271 12.713 1.00 30.34 397 ALA A O 1
ATOM 3087 N N . THR A 1 398 ? -26.584 39.496 13.798 1.00 29.48 398 THR A N 1
ATOM 3088 C CA . THR A 1 398 ? -25.925 39.013 15.011 1.00 29.48 398 THR A CA 1
ATOM 3089 C C . THR A 1 398 ? -24.817 38.015 14.654 1.00 29.48 398 THR A C 1
ATOM 3091 O O . THR A 1 398 ? -25.063 36.824 14.479 1.00 29.48 398 THR A O 1
ATOM 3094 N N . ILE A 1 399 ? -23.583 38.501 14.516 1.00 33.06 399 ILE A N 1
ATOM 3095 C CA . ILE A 1 399 ? -22.381 37.669 14.472 1.00 33.06 399 ILE A CA 1
ATOM 3096 C C . ILE A 1 399 ? -22.180 37.180 15.904 1.00 33.06 399 ILE A C 1
ATOM 3098 O O . ILE A 1 399 ? -21.657 37.902 16.750 1.00 33.06 399 ILE A O 1
ATOM 3102 N N . ILE A 1 400 ? -22.656 35.971 16.195 1.00 32.47 400 ILE A N 1
ATOM 3103 C CA . ILE A 1 400 ? -22.279 35.271 17.423 1.00 32.47 400 ILE A CA 1
ATOM 3104 C C . ILE A 1 400 ? -20.814 34.836 17.236 1.00 32.47 400 ILE A C 1
ATOM 3106 O O . ILE A 1 400 ? -20.517 34.183 16.231 1.00 32.47 400 ILE A O 1
ATOM 3110 N N . PRO A 1 401 ? -19.887 35.220 18.131 1.00 32.78 401 PRO A N 1
ATOM 3111 C CA . PRO A 1 401 ? -18.469 34.908 17.988 1.00 32.78 401 PRO A CA 1
ATOM 3112 C C . PRO A 1 401 ? -18.215 33.400 17.881 1.00 32.78 401 PRO A C 1
ATOM 3114 O O . PRO A 1 401 ? -18.772 32.607 18.633 1.00 32.78 401 PRO A O 1
ATOM 3117 N N . HIS A 1 402 ? -17.316 33.020 16.975 1.00 36.19 402 HIS A N 1
ATOM 3118 C CA . HIS A 1 402 ? -16.786 31.664 16.768 1.00 36.19 402 HIS A CA 1
ATOM 3119 C C . HIS A 1 402 ? -15.882 31.169 17.927 1.00 36.19 402 HIS A C 1
ATOM 3121 O O . HIS A 1 402 ? -14.994 30.343 17.723 1.00 36.19 402 HIS A O 1
ATOM 3127 N N . GLU A 1 403 ? -16.074 31.679 19.141 1.00 39.31 403 GLU A N 1
ATOM 3128 C CA . GLU A 1 403 ? -15.217 31.444 20.301 1.00 39.31 403 GLU A CA 1
ATOM 3129 C C . GLU A 1 403 ? -16.057 30.826 21.426 1.00 39.31 403 GLU A C 1
ATOM 3131 O O . GLU A 1 403 ? -17.044 31.422 21.843 1.00 39.31 403 GLU A O 1
ATOM 3136 N N . LEU A 1 404 ? -15.630 29.649 21.911 1.00 43.16 404 LEU A N 1
ATOM 3137 C CA . LEU A 1 404 ? -16.197 28.819 22.996 1.00 43.16 404 LEU A CA 1
ATOM 3138 C C . LEU A 1 404 ? -17.152 27.682 22.579 1.00 43.16 404 LEU A C 1
ATOM 3140 O O . LEU A 1 404 ? -18.229 27.526 23.152 1.00 43.16 404 LEU A O 1
ATOM 3144 N N . ILE A 1 405 ? -16.715 26.767 21.706 1.00 55.25 405 ILE A N 1
ATOM 3145 C CA . ILE A 1 405 ? -17.143 25.370 21.900 1.00 55.25 405 ILE A CA 1
ATOM 3146 C C . ILE A 1 405 ? -16.384 24.881 23.137 1.00 55.25 405 ILE A C 1
ATOM 3148 O O . ILE A 1 405 ? -15.171 24.690 23.112 1.00 55.25 405 ILE A O 1
ATOM 3152 N N . ARG A 1 406 ? -17.070 24.797 24.277 1.00 72.69 406 ARG A N 1
ATOM 3153 C CA . ARG A 1 406 ? -16.463 24.339 25.529 1.00 72.69 406 ARG A CA 1
ATOM 3154 C C . ARG A 1 406 ? -16.379 22.816 25.499 1.00 72.69 406 ARG A C 1
ATOM 3156 O O . ARG A 1 406 ? -17.378 22.158 25.216 1.00 72.69 406 ARG A O 1
ATOM 3163 N N . THR A 1 407 ? -15.213 22.260 25.816 1.00 85.00 407 THR A N 1
ATOM 3164 C CA . THR A 1 407 ? -15.078 20.816 26.031 1.00 85.00 407 THR A CA 1
ATOM 3165 C C . THR A 1 407 ? -15.966 20.408 27.204 1.00 85.00 407 THR A C 1
ATOM 3167 O O . THR A 1 407 ? -15.867 20.979 28.293 1.00 85.00 407 THR A O 1
ATOM 3170 N N . ARG A 1 408 ? -16.871 19.462 26.961 1.00 90.12 408 ARG A N 1
ATOM 3171 C CA . ARG A 1 408 ? -17.781 18.895 27.957 1.00 90.12 408 ARG A CA 1
ATOM 3172 C C . ARG A 1 408 ? -17.185 17.601 28.482 1.00 90.12 408 ARG A C 1
ATOM 3174 O O . ARG A 1 408 ? -16.755 16.775 27.687 1.00 90.12 408 ARG A O 1
ATOM 3181 N N . GLN A 1 409 ? -17.182 17.430 29.796 1.00 92.31 409 GLN A N 1
ATOM 3182 C CA . GLN A 1 409 ? -16.905 16.145 30.431 1.00 92.31 409 GLN A CA 1
ATOM 3183 C C . GLN A 1 409 ? -18.230 15.397 30.550 1.00 92.31 409 GLN A C 1
ATOM 3185 O O . GLN A 1 409 ? -19.230 15.995 30.952 1.00 92.31 409 GLN A O 1
ATOM 3190 N N . LEU A 1 410 ? -18.243 14.132 30.145 1.00 93.12 410 LEU A N 1
ATOM 3191 C CA . LEU A 1 410 ? -19.434 13.291 30.132 1.00 93.12 410 LEU A CA 1
ATOM 3192 C C . LEU A 1 410 ? -19.300 12.231 31.221 1.00 93.12 410 LEU A C 1
ATOM 3194 O O . LEU A 1 410 ? -18.219 11.691 31.447 1.00 93.12 410 LEU A O 1
ATOM 3198 N N . GLU A 1 411 ? -20.401 11.922 31.896 1.00 90.81 411 GLU A N 1
ATOM 3199 C CA . GLU A 1 411 ? -20.404 10.890 32.934 1.00 90.81 411 GLU A CA 1
ATOM 3200 C C . GLU A 1 411 ? -20.716 9.503 32.358 1.00 90.81 411 GLU A C 1
ATOM 3202 O O . GLU A 1 411 ? -20.221 8.498 32.865 1.00 90.81 411 GLU A O 1
ATOM 3207 N N . SER A 1 412 ? -21.517 9.443 31.291 1.00 94.12 412 SER A N 1
ATOM 3208 C CA . SER A 1 412 ? -21.943 8.205 30.645 1.00 94.12 412 SER A CA 1
ATOM 3209 C C . SER A 1 412 ? -22.108 8.388 29.137 1.00 94.12 412 SER A C 1
ATOM 3211 O O . SER A 1 412 ? -22.569 9.427 28.664 1.00 94.12 412 SER A O 1
ATOM 3213 N N . VAL A 1 413 ? -21.723 7.367 28.372 1.00 96.31 413 VAL A N 1
ATOM 3214 C CA . VAL A 1 413 ? -21.686 7.428 26.905 1.00 96.31 413 VAL A CA 1
ATOM 3215 C C . VAL A 1 413 ? -22.320 6.186 26.293 1.00 96.31 413 VAL A C 1
ATOM 3217 O O . VAL A 1 413 ? -22.033 5.058 26.703 1.00 96.31 413 VAL A O 1
ATOM 3220 N N . HIS A 1 414 ? -23.134 6.392 25.257 1.00 97.50 414 HIS A N 1
ATOM 3221 C CA . HIS A 1 414 ? -23.610 5.334 24.368 1.00 97.50 414 HIS A CA 1
ATOM 3222 C C . HIS A 1 414 ? -22.968 5.478 22.994 1.00 97.50 414 HIS A C 1
ATOM 3224 O O . HIS A 1 414 ? -23.231 6.441 22.286 1.00 97.50 414 HIS A O 1
ATOM 3230 N N . LEU A 1 415 ? -22.151 4.510 22.597 1.00 97.81 415 LEU A N 1
ATOM 3231 C CA . LEU A 1 415 ? -21.592 4.410 21.256 1.00 97.81 415 LEU A CA 1
ATOM 3232 C C . LEU A 1 415 ? -22.483 3.553 20.362 1.00 97.81 415 LEU A C 1
ATOM 3234 O O . LEU A 1 415 ? -22.941 2.483 20.764 1.00 97.81 415 LEU A O 1
ATOM 3238 N N . LYS A 1 416 ? -22.697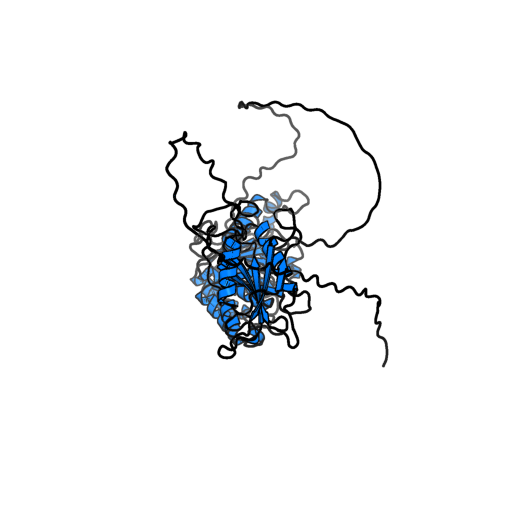 4.005 19.131 1.00 97.19 416 LYS A N 1
ATOM 3239 C CA . LYS A 1 416 ? -23.527 3.335 18.132 1.00 97.19 416 LYS A CA 1
ATOM 3240 C C . LYS A 1 416 ? -22.718 3.138 16.859 1.00 97.19 416 LYS A C 1
ATOM 3242 O O . LYS A 1 416 ? -22.198 4.102 16.299 1.00 97.19 416 LYS A O 1
ATOM 3247 N N . PHE A 1 417 ? -22.666 1.905 16.382 1.00 94.88 417 PHE A N 1
ATOM 3248 C CA . PHE A 1 417 ? -21.956 1.511 15.167 1.00 94.88 417 PHE A CA 1
ATOM 3249 C C . PHE A 1 417 ? -22.878 0.704 14.263 1.00 94.88 417 PHE A C 1
ATOM 3251 O O . PHE A 1 417 ? -23.774 0.012 14.750 1.00 94.88 417 PHE A O 1
ATOM 3258 N N . ASN A 1 418 ? -22.675 0.779 12.951 1.00 91.31 418 ASN A N 1
ATOM 3259 C CA . ASN A 1 418 ? -23.239 -0.232 12.064 1.00 91.31 418 ASN A CA 1
ATOM 3260 C C . ASN A 1 418 ? -22.431 -1.535 12.135 1.00 91.31 418 ASN A C 1
ATOM 3262 O O . ASN A 1 418 ? -21.398 -1.600 12.798 1.00 91.31 418 ASN A O 1
ATOM 3266 N N . GLN A 1 419 ? -22.892 -2.57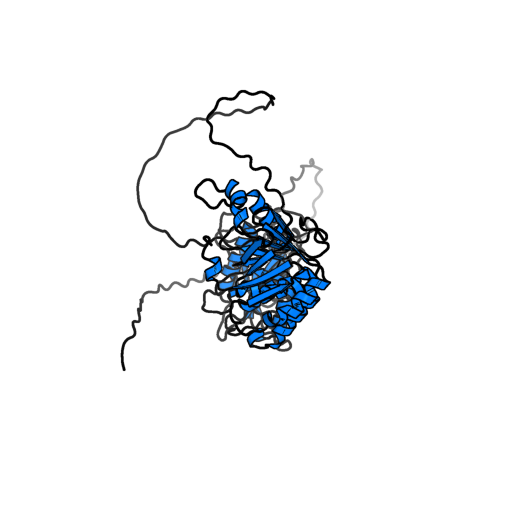9 11.450 1.00 88.12 419 GLN A N 1
ATOM 3267 C CA . GLN A 1 419 ? -22.224 -3.883 11.468 1.00 88.12 419 GLN A CA 1
ATOM 3268 C C . GLN A 1 419 ? -20.760 -3.813 11.003 1.00 88.12 419 GLN A C 1
ATOM 3270 O O . GLN A 1 419 ? -19.885 -4.348 11.677 1.00 88.12 419 GLN A O 1
ATOM 3275 N N . GLU A 1 420 ? -20.490 -3.107 9.902 1.00 85.62 420 GLU A N 1
ATOM 3276 C CA . GLU A 1 420 ? -19.145 -2.969 9.328 1.00 85.62 420 GLU A CA 1
ATOM 3277 C C . GLU A 1 420 ? -18.176 -2.255 10.281 1.00 85.62 420 GLU A C 1
ATOM 3279 O O . GLU A 1 420 ? -17.073 -2.732 10.531 1.00 85.62 420 GLU A O 1
ATOM 3284 N N . SER A 1 421 ? -18.594 -1.133 10.869 1.00 88.56 421 SER A N 1
ATOM 3285 C CA . SER A 1 421 ? -17.755 -0.398 11.821 1.00 88.56 421 SER A CA 1
ATOM 3286 C C . SER A 1 421 ? -17.647 -1.080 13.181 1.00 88.56 421 SER A C 1
ATOM 3288 O O . SER A 1 421 ? -16.594 -1.015 13.808 1.00 88.56 421 SER A O 1
ATOM 3290 N N . GLY A 1 422 ? -18.689 -1.795 13.607 1.00 90.94 422 GLY A N 1
ATOM 3291 C CA . GLY A 1 422 ? -18.669 -2.639 14.798 1.00 90.94 422 GLY A CA 1
ATOM 3292 C C . GLY A 1 422 ? -17.632 -3.757 14.715 1.00 90.94 422 GLY A C 1
ATOM 3293 O O . GLY A 1 422 ? -16.924 -4.006 15.688 1.00 90.94 422 GLY A O 1
ATOM 3294 N N . ALA A 1 423 ? -17.482 -4.372 13.540 1.00 88.19 423 ALA A N 1
ATOM 3295 C CA . ALA A 1 423 ? -16.484 -5.413 13.294 1.00 88.19 423 ALA A CA 1
ATOM 3296 C C . ALA A 1 423 ? -15.030 -4.914 13.434 1.00 88.19 423 ALA A C 1
ATOM 3298 O O . ALA A 1 423 ? -14.119 -5.715 13.616 1.00 88.19 423 ALA A O 1
ATOM 3299 N N . LEU A 1 424 ? -14.795 -3.596 13.399 1.00 90.88 424 LEU A N 1
ATOM 3300 C CA . LEU A 1 424 ? -13.469 -2.995 13.581 1.00 90.88 424 LEU A CA 1
ATOM 3301 C C . LEU A 1 424 ? -13.143 -2.651 15.041 1.00 90.88 424 LEU A C 1
ATOM 3303 O O . LEU A 1 424 ? -12.017 -2.240 15.331 1.00 90.88 424 LEU A O 1
ATOM 3307 N N . ILE A 1 425 ? -14.080 -2.818 15.983 1.00 94.81 425 ILE A N 1
ATOM 3308 C CA . ILE A 1 425 ? -13.818 -2.541 17.403 1.00 94.81 425 ILE A CA 1
ATOM 3309 C C . ILE A 1 425 ? -12.653 -3.398 17.931 1.00 94.81 425 ILE A C 1
ATOM 3311 O O . ILE A 1 425 ? -11.745 -2.814 18.524 1.00 94.81 425 ILE A O 1
ATOM 3315 N N . PRO A 1 426 ? -12.572 -4.719 17.669 1.00 94.06 426 PRO A N 1
ATOM 3316 C CA . PRO A 1 426 ? -11.419 -5.520 18.084 1.00 94.06 426 PRO A CA 1
ATOM 3317 C C . PRO A 1 426 ? -10.084 -5.000 17.534 1.00 94.06 426 PRO A C 1
ATOM 3319 O O . PRO A 1 426 ? -9.106 -4.939 18.276 1.00 94.06 426 PRO A O 1
ATOM 3322 N N . LEU A 1 427 ? -10.040 -4.545 16.275 1.00 93.12 427 LEU A N 1
ATOM 3323 C CA . LEU A 1 427 ? -8.845 -3.934 15.676 1.00 93.12 427 LEU A CA 1
ATOM 3324 C C . LEU A 1 427 ? -8.465 -2.619 16.373 1.00 93.12 427 LEU A C 1
ATOM 3326 O O . LEU A 1 427 ? -7.296 -2.388 16.677 1.00 93.12 427 LEU A O 1
ATOM 3330 N N . CYS A 1 428 ? -9.452 -1.763 16.641 1.00 95.31 428 CYS A N 1
ATOM 3331 C CA . CYS A 1 428 ? -9.273 -0.518 17.381 1.00 95.31 428 CYS A CA 1
ATOM 3332 C C . CYS A 1 428 ? -8.705 -0.779 18.785 1.00 95.31 428 CYS A C 1
ATOM 3334 O O . CYS A 1 428 ? -7.769 -0.106 19.208 1.00 95.31 428 CYS A O 1
ATOM 3336 N N . LEU A 1 429 ? -9.229 -1.770 19.498 1.00 96.25 429 LEU A N 1
ATOM 3337 C CA . LEU A 1 429 ? -8.798 -2.108 20.850 1.00 96.25 429 LEU A CA 1
ATOM 3338 C C . LEU A 1 429 ? -7.426 -2.805 20.855 1.00 96.25 429 LEU A C 1
ATOM 3340 O O . LEU A 1 429 ? -6.448 -2.257 21.367 1.00 96.25 429 LEU A O 1
ATOM 3344 N N . ARG A 1 430 ? -7.333 -3.983 20.228 1.00 95.06 430 ARG A N 1
ATOM 3345 C CA . ARG A 1 430 ? -6.141 -4.844 20.239 1.00 95.06 430 ARG A CA 1
ATOM 3346 C C . ARG A 1 430 ? -5.008 -4.288 19.388 1.00 95.06 430 ARG A C 1
ATOM 3348 O O . ARG A 1 430 ? -3.870 -4.273 19.827 1.00 95.06 430 ARG A O 1
ATOM 3355 N N . GLY A 1 431 ? -5.305 -3.820 18.179 1.00 93.31 431 GLY A N 1
ATOM 3356 C CA . GLY A 1 431 ? -4.289 -3.369 17.226 1.00 93.31 431 GLY A CA 1
ATOM 3357 C C . GLY A 1 431 ? -3.799 -1.939 17.462 1.00 93.31 431 GLY A C 1
ATOM 3358 O O . GLY A 1 431 ? -2.776 -1.544 16.906 1.00 93.31 431 GLY A O 1
ATOM 3359 N N . ARG A 1 432 ? -4.509 -1.120 18.247 1.00 95.44 432 ARG A N 1
ATOM 3360 C CA . ARG A 1 432 ? -4.143 0.295 18.440 1.00 95.44 432 ARG A CA 1
ATOM 3361 C C . ARG A 1 432 ? -3.999 0.661 19.902 1.00 95.44 432 ARG A C 1
ATOM 3363 O O . ARG A 1 432 ? -2.917 1.091 20.291 1.00 95.44 432 ARG A O 1
ATOM 3370 N N . LEU A 1 433 ? -5.048 0.488 20.700 1.00 96.56 433 LEU A N 1
ATOM 3371 C CA . LEU A 1 433 ? -5.040 0.959 22.085 1.00 96.56 433 LEU A CA 1
ATOM 3372 C C . LEU A 1 433 ? -4.030 0.196 22.951 1.00 96.56 433 LEU A C 1
ATOM 3374 O O . LEU A 1 433 ? -3.250 0.844 23.643 1.00 96.56 433 LEU A O 1
ATOM 3378 N N . LEU A 1 434 ? -3.951 -1.137 22.832 1.00 96.19 434 LEU A N 1
ATOM 3379 C CA . LEU A 1 434 ? -2.907 -1.938 23.505 1.00 96.19 434 LEU A CA 1
ATOM 3380 C C . LEU A 1 434 ? -1.479 -1.616 23.021 1.00 96.19 434 LEU A C 1
ATOM 3382 O O . LEU A 1 434 ? -0.501 -1.973 23.665 1.00 96.19 434 LEU A O 1
ATOM 3386 N N . HIS A 1 435 ? -1.347 -0.902 21.901 1.00 94.56 435 HIS A N 1
ATOM 3387 C CA . HIS A 1 435 ? -0.070 -0.456 21.338 1.00 94.56 435 HIS A CA 1
ATOM 3388 C C . HIS A 1 435 ? 0.246 1.012 21.655 1.00 94.56 435 HIS A C 1
ATOM 3390 O O . HIS A 1 435 ? 1.138 1.597 21.036 1.00 94.56 435 HIS A O 1
ATOM 3396 N N . GLY A 1 436 ? -0.496 1.640 22.572 1.00 93.69 436 GLY A N 1
ATOM 3397 C CA . GLY A 1 436 ? -0.287 3.042 22.941 1.00 93.69 436 GLY A CA 1
ATOM 3398 C C . GLY A 1 436 ? -0.718 4.039 21.855 1.00 93.69 436 GLY A C 1
ATOM 3399 O O . GLY A 1 436 ? -0.166 5.136 21.761 1.00 93.69 436 GLY A O 1
ATOM 3400 N N . ARG A 1 437 ? -1.641 3.648 20.966 1.00 94.38 437 ARG A N 1
ATOM 3401 C CA . ARG A 1 437 ? -2.075 4.442 19.803 1.00 94.38 437 ARG A CA 1
ATOM 3402 C C . ARG A 1 437 ? -3.554 4.820 19.918 1.00 94.38 437 ARG A C 1
ATOM 3404 O O . ARG A 1 437 ? -4.331 4.188 20.624 1.00 94.38 437 ARG A O 1
ATOM 3411 N N . HIS A 1 438 ? -3.966 5.834 19.156 1.00 94.00 438 HIS A N 1
ATOM 3412 C CA . HIS A 1 438 ? -5.373 6.234 19.043 1.00 94.00 438 HIS A CA 1
ATOM 3413 C C . HIS A 1 438 ? -6.071 5.562 17.851 1.00 94.00 438 HIS A C 1
ATOM 3415 O O . HIS A 1 438 ? -5.413 5.138 16.896 1.00 94.00 438 HIS A O 1
ATOM 3421 N N . PHE A 1 439 ? -7.401 5.542 17.844 1.00 95.88 439 PHE A N 1
ATOM 3422 C CA . PHE A 1 439 ? -8.192 5.159 16.672 1.00 95.88 439 PHE A CA 1
ATOM 3423 C C . PHE A 1 439 ? -9.437 6.034 16.542 1.00 95.88 439 PHE A C 1
ATOM 3425 O O . PHE A 1 439 ? -10.137 6.250 17.528 1.00 95.88 439 PHE A O 1
ATOM 3432 N N . THR A 1 440 ? -9.735 6.531 15.339 1.00 95.44 440 THR A N 1
ATOM 3433 C CA . THR A 1 440 ? -10.881 7.428 15.116 1.00 95.44 440 THR A CA 1
ATOM 3434 C C . THR A 1 440 ? -11.905 6.849 14.147 1.00 95.44 440 THR A C 1
ATOM 3436 O O . THR A 1 440 ? -11.596 6.590 12.988 1.00 95.44 440 THR A O 1
ATOM 3439 N N . TYR A 1 441 ? -13.157 6.759 14.584 1.00 93.69 441 TYR A N 1
ATOM 3440 C CA . TYR A 1 441 ? -14.310 6.593 13.705 1.00 93.69 441 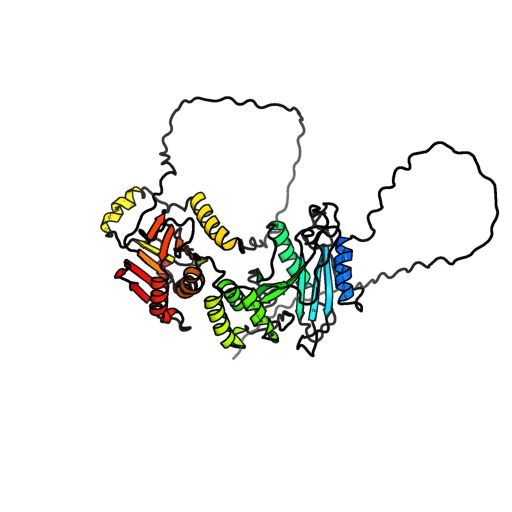TYR A CA 1
ATOM 3441 C C . TYR A 1 441 ? -14.869 7.966 13.345 1.00 93.69 441 TYR A C 1
ATOM 3443 O O . TYR A 1 441 ? -15.213 8.754 14.228 1.00 93.69 441 TYR A O 1
ATOM 3451 N N . LYS A 1 442 ? -14.974 8.261 12.051 1.00 88.44 442 LYS A N 1
ATOM 3452 C CA . LYS A 1 442 ? -15.599 9.483 11.545 1.00 88.44 442 LYS A CA 1
ATOM 3453 C C . LYS A 1 442 ? -16.897 9.141 10.829 1.00 88.44 442 LYS A C 1
ATOM 3455 O O . LYS A 1 442 ? -16.887 8.336 9.903 1.00 88.44 442 LYS A O 1
ATOM 3460 N N . SER A 1 443 ? -17.994 9.779 11.223 1.00 86.00 443 SER A N 1
ATOM 3461 C CA . SER A 1 443 ? -19.292 9.554 10.591 1.00 86.00 443 SER A CA 1
ATOM 3462 C C . SER A 1 443 ? -19.275 9.962 9.112 1.00 86.00 443 SER A C 1
ATOM 3464 O O . SER A 1 443 ? -18.730 11.009 8.758 1.00 86.00 443 SER A O 1
ATOM 3466 N N . ILE A 1 444 ? -19.879 9.146 8.242 1.00 78.62 444 ILE A N 1
ATOM 3467 C CA . ILE A 1 444 ? -20.110 9.500 6.828 1.00 78.62 444 ILE A CA 1
ATOM 3468 C C . ILE A 1 444 ? -21.388 10.321 6.619 1.00 78.62 444 ILE A C 1
ATOM 3470 O O . ILE A 1 444 ? -21.493 11.036 5.624 1.00 78.62 444 ILE A O 1
ATOM 3474 N N . THR A 1 445 ? -22.362 10.216 7.530 1.00 77.25 445 THR A N 1
ATOM 3475 C CA . THR A 1 445 ? -23.672 10.881 7.414 1.00 77.25 445 THR A CA 1
ATOM 3476 C C . THR A 1 445 ? -23.753 12.185 8.202 1.00 77.25 445 THR A C 1
ATOM 3478 O O . THR A 1 445 ? -24.700 12.950 8.022 1.00 77.25 445 THR A O 1
ATOM 3481 N N . GLY A 1 446 ? -22.754 12.485 9.033 1.00 75.88 446 GLY A N 1
ATOM 3482 C CA . GLY A 1 446 ? -22.738 13.688 9.852 1.00 75.88 446 GLY A CA 1
ATOM 3483 C C . GLY A 1 446 ? -21.345 14.133 10.274 1.00 75.88 446 GLY A C 1
ATOM 3484 O O . GLY A 1 446 ? -20.321 13.677 9.777 1.00 75.88 446 GLY A O 1
ATOM 3485 N N . ASP A 1 447 ? -21.342 15.048 11.231 1.00 80.19 447 ASP A N 1
ATOM 3486 C CA . ASP A 1 447 ? -20.157 15.723 11.759 1.00 80.19 447 ASP A CA 1
ATOM 3487 C C . ASP A 1 447 ? -19.553 15.030 12.991 1.00 80.19 447 ASP A C 1
ATOM 3489 O O . ASP A 1 447 ? -18.607 15.518 13.610 1.00 80.19 447 ASP A O 1
ATOM 3493 N N . THR A 1 448 ? -20.115 13.882 13.356 1.00 88.44 448 THR A N 1
ATOM 3494 C CA . THR A 1 448 ? -19.723 13.108 14.527 1.00 88.44 448 THR A CA 1
ATOM 3495 C C . THR A 1 448 ? -18.388 12.402 14.317 1.00 88.44 448 THR A C 1
ATOM 3497 O O . THR A 1 448 ? -18.155 11.774 13.281 1.00 88.44 448 THR A O 1
ATOM 3500 N N . ALA A 1 449 ? -17.532 12.451 15.336 1.00 91.44 449 ALA A N 1
ATOM 3501 C CA . ALA A 1 449 ? -16.307 11.663 15.407 1.00 91.44 449 ALA A CA 1
ATOM 3502 C C . ALA A 1 449 ? -16.159 11.037 16.797 1.00 91.44 449 ALA A C 1
ATOM 3504 O O . ALA A 1 449 ? -16.470 11.680 17.798 1.00 91.44 449 ALA A O 1
ATOM 3505 N N . ILE A 1 450 ? -15.680 9.797 16.849 1.00 97.88 450 ILE A N 1
ATOM 3506 C CA . ILE A 1 450 ? -15.397 9.052 18.079 1.00 97.88 450 ILE A CA 1
ATOM 3507 C C . ILE A 1 450 ? -13.934 8.635 18.020 1.00 97.88 450 ILE A C 1
ATOM 3509 O O . ILE A 1 450 ? -13.557 7.822 17.175 1.00 97.88 450 ILE A O 1
ATOM 3513 N N . THR A 1 451 ? -13.108 9.187 18.901 1.00 97.62 451 THR A N 1
ATOM 3514 C CA . THR A 1 451 ? -11.692 8.840 19.005 1.00 97.62 451 THR A CA 1
ATOM 3515 C C . THR A 1 451 ? -11.448 8.060 20.289 1.00 97.62 451 THR A C 1
ATOM 3517 O O . THR A 1 451 ? -11.605 8.587 21.389 1.00 97.62 451 THR A O 1
ATOM 3520 N N . PHE A 1 452 ? -11.031 6.810 20.138 1.00 98.06 452 PHE A N 1
ATOM 3521 C CA . PHE A 1 452 ? -10.497 5.995 21.218 1.00 98.06 452 PHE A CA 1
ATOM 3522 C C . PHE A 1 452 ? -9.034 6.358 21.449 1.00 98.06 452 PHE A C 1
ATOM 3524 O O . PHE A 1 452 ? -8.258 6.500 20.497 1.00 98.06 452 PHE A O 1
ATOM 3531 N N . VAL A 1 453 ? -8.667 6.510 22.713 1.00 96.06 453 VAL A N 1
ATOM 3532 C CA . VAL A 1 453 ? -7.357 6.978 23.151 1.00 96.06 453 VAL A CA 1
ATOM 3533 C C . VAL A 1 453 ? -6.848 6.029 24.236 1.00 96.06 453 VAL A C 1
ATOM 3535 O O . VAL A 1 453 ? -7.586 5.701 25.165 1.00 96.06 453 VAL A O 1
ATOM 3538 N N . SER A 1 454 ? -5.604 5.566 24.117 1.00 94.00 454 SER A N 1
ATOM 3539 C CA . SER A 1 454 ? -4.936 4.815 25.184 1.00 94.00 454 SER A CA 1
ATOM 3540 C C . SER A 1 454 ? -4.342 5.760 26.229 1.00 94.00 454 SER A C 1
ATOM 3542 O O . SER A 1 454 ? -4.167 6.960 25.989 1.00 94.00 454 SER A O 1
ATOM 3544 N N . THR A 1 455 ? -3.944 5.213 27.372 1.00 88.62 455 THR A N 1
ATOM 3545 C CA . THR A 1 455 ? -3.073 5.925 28.311 1.00 88.62 455 THR A CA 1
ATOM 3546 C C . THR A 1 455 ? -1.787 6.376 27.595 1.00 88.62 455 THR A C 1
ATOM 3548 O O . THR A 1 455 ? -1.246 5.672 26.741 1.00 88.62 455 THR A O 1
ATOM 3551 N N . GLY A 1 456 ? -1.329 7.599 27.877 1.00 79.75 456 GLY A N 1
ATOM 3552 C CA . GLY A 1 456 ? -0.081 8.151 27.330 1.00 79.75 456 GLY A CA 1
ATOM 3553 C C . GLY A 1 456 ? -0.155 8.845 25.961 1.00 79.75 456 GLY A C 1
ATOM 3554 O O . GLY A 1 456 ? 0.846 9.421 25.540 1.00 79.75 456 GLY A O 1
ATOM 3555 N N . VAL A 1 457 ? -1.303 8.864 25.272 1.00 85.81 457 VAL A N 1
ATOM 3556 C CA . VAL A 1 457 ? -1.438 9.643 24.025 1.00 85.81 457 VAL A CA 1
ATOM 3557 C C . VAL A 1 457 ? -1.444 11.144 24.332 1.00 85.81 457 VAL A C 1
ATOM 3559 O O . VAL A 1 457 ? -2.319 11.654 25.033 1.00 85.81 457 VAL A O 1
ATOM 3562 N N . GLU A 1 458 ? -0.488 11.876 23.764 1.00 83.69 458 GLU A N 1
ATOM 3563 C CA . GLU A 1 458 ? -0.380 13.325 23.942 1.00 83.69 458 GLU A CA 1
ATOM 3564 C C . GLU A 1 458 ? -1.454 14.103 23.160 1.00 83.69 458 GLU A C 1
ATOM 3566 O O . GLU A 1 458 ? -1.882 13.717 22.072 1.00 83.69 458 GLU A O 1
ATOM 3571 N N . GLY A 1 459 ? -1.870 15.253 23.702 1.00 83.81 459 GLY A N 1
ATOM 3572 C CA . GLY A 1 459 ? -2.807 16.169 23.039 1.00 83.81 459 GLY A CA 1
ATOM 3573 C C . GLY A 1 459 ? -4.284 15.762 23.107 1.00 83.81 459 GLY A C 1
ATOM 3574 O O . GLY A 1 459 ? -5.127 16.467 22.548 1.00 83.81 459 GLY A O 1
ATOM 3575 N N . ALA A 1 460 ? -4.612 14.667 23.797 1.00 89.06 460 ALA A N 1
ATOM 3576 C CA . ALA A 1 460 ? -5.987 14.302 24.115 1.00 89.06 460 ALA A CA 1
ATOM 3577 C C . ALA A 1 460 ? -6.590 15.245 25.174 1.00 89.06 460 ALA A C 1
ATOM 3579 O O . ALA A 1 460 ? -5.902 15.717 26.078 1.00 89.06 460 ALA A O 1
ATOM 3580 N N . PHE A 1 461 ? -7.889 15.521 25.056 1.00 91.50 461 PHE A N 1
ATOM 3581 C CA . PHE A 1 461 ? -8.668 16.273 26.043 1.00 91.50 461 PHE A CA 1
ATOM 3582 C C . PHE A 1 461 ? -9.517 15.369 26.955 1.00 91.50 461 PHE A C 1
ATOM 3584 O O . PHE A 1 461 ? -10.122 15.873 27.901 1.00 91.50 461 PHE A O 1
ATOM 3591 N N . ALA A 1 462 ? -9.558 14.059 26.690 1.00 91.69 462 ALA A N 1
ATOM 3592 C CA . ALA A 1 462 ? -9.961 13.047 27.668 1.00 91.69 462 ALA A CA 1
ATOM 3593 C C . ALA A 1 462 ? -8.766 12.705 28.575 1.00 91.69 462 ALA A C 1
ATOM 3595 O O . ALA A 1 462 ? -7.653 12.522 28.082 1.00 91.69 462 ALA A O 1
ATOM 3596 N N . THR A 1 463 ? -8.990 12.632 29.888 1.00 92.50 463 THR A N 1
ATOM 3597 C CA . THR A 1 463 ? -7.951 12.316 30.891 1.00 92.50 463 THR A CA 1
ATOM 3598 C C . THR A 1 463 ? -8.346 11.086 31.701 1.00 92.50 463 THR A C 1
ATOM 3600 O O . THR A 1 463 ? -9.482 10.629 31.610 1.00 92.50 463 THR A O 1
ATOM 3603 N N . GLU A 1 464 ? -7.440 10.535 32.511 1.00 91.31 464 GLU A N 1
ATOM 3604 C CA . GLU A 1 464 ? -7.774 9.395 33.381 1.00 91.31 464 GLU A CA 1
ATOM 3605 C C . GLU A 1 464 ? -8.870 9.745 34.401 1.00 91.31 464 GLU A C 1
ATOM 3607 O O . GLU A 1 464 ? -9.726 8.915 34.705 1.00 91.31 464 GLU A O 1
ATOM 3612 N N . GLU A 1 465 ? -8.902 10.990 34.885 1.00 91.94 465 GLU A N 1
ATOM 3613 C CA . GLU A 1 465 ? -9.953 11.479 35.784 1.00 91.94 465 GLU A CA 1
ATOM 3614 C C . GLU A 1 465 ? -11.280 11.730 35.057 1.00 91.94 465 GLU A C 1
ATOM 3616 O O . GLU A 1 465 ? -12.347 11.591 35.655 1.00 91.94 465 GLU A O 1
ATOM 3621 N N . HIS A 1 466 ? -11.222 12.108 33.777 1.00 94.06 466 HIS A N 1
ATOM 3622 C CA . HIS A 1 466 ? -12.388 12.414 32.947 1.00 94.06 466 HIS A CA 1
ATOM 3623 C C . HIS A 1 466 ? -12.282 11.668 31.608 1.00 94.06 466 HIS A C 1
ATOM 3625 O O . HIS A 1 466 ? -11.946 12.277 30.584 1.00 94.06 466 HIS A O 1
ATOM 3631 N N . PRO A 1 467 ? -12.554 10.347 31.607 1.00 95.62 467 PRO A N 1
ATOM 3632 C CA . PRO A 1 467 ? -12.270 9.480 30.465 1.00 95.62 467 PRO A CA 1
ATOM 3633 C C . PRO A 1 467 ? -13.180 9.744 29.269 1.00 95.62 467 PRO A C 1
ATOM 3635 O O . PRO A 1 467 ? -12.823 9.382 28.153 1.00 95.62 467 PRO A O 1
ATOM 3638 N N . TYR A 1 468 ? -14.332 10.384 29.473 1.00 97.31 468 TYR A N 1
ATOM 3639 C CA . TYR A 1 468 ? -15.257 10.750 28.407 1.00 97.31 468 TYR A CA 1
ATOM 3640 C C . TYR A 1 468 ? -15.337 12.265 28.302 1.00 97.31 468 TYR A C 1
ATOM 3642 O O . TYR A 1 468 ? -15.791 12.952 29.221 1.00 97.31 468 TYR A O 1
ATOM 3650 N N . ALA A 1 469 ? -14.905 12.795 27.166 1.00 94.25 469 ALA A N 1
ATOM 3651 C CA . ALA A 1 469 ? -14.949 14.222 26.911 1.00 94.25 469 ALA A CA 1
ATOM 3652 C C . ALA A 1 469 ? -15.347 14.491 25.463 1.00 94.25 469 ALA A C 1
ATOM 3654 O O . ALA A 1 469 ? -14.956 13.759 24.560 1.00 94.25 469 ALA A O 1
ATOM 3655 N N . ALA A 1 470 ? -16.113 15.553 25.225 1.00 93.31 470 ALA A N 1
ATOM 3656 C CA . ALA A 1 470 ? -16.560 15.934 23.893 1.00 93.31 470 ALA A CA 1
ATOM 3657 C C . ALA A 1 470 ? -16.312 17.416 23.613 1.00 93.31 470 ALA A C 1
ATOM 3659 O O . ALA A 1 470 ? -16.671 18.285 24.411 1.00 93.31 470 ALA A O 1
ATOM 3660 N N . HIS A 1 471 ? -15.752 17.711 22.444 1.00 87.44 471 HIS A N 1
ATOM 3661 C CA . HIS A 1 471 ? -15.621 19.056 21.901 1.00 87.44 471 HIS A CA 1
ATOM 3662 C C . HIS A 1 471 ? -16.562 19.198 20.699 1.00 87.44 471 HIS A C 1
ATOM 3664 O O . HIS A 1 471 ? -16.263 18.759 19.589 1.00 87.44 471 HIS A O 1
ATOM 3670 N N . GLY A 1 472 ? -17.755 19.752 20.935 1.00 88.81 472 GLY A N 1
ATOM 3671 C CA . GLY A 1 472 ? -18.829 19.726 19.939 1.00 88.81 472 GLY A CA 1
ATOM 3672 C C . GLY A 1 472 ? -19.270 18.278 19.643 1.00 88.81 472 GLY A C 1
ATOM 3673 O O . GLY A 1 472 ? -19.540 17.546 20.599 1.00 88.81 472 GLY A O 1
ATOM 3674 N N . PRO A 1 473 ? -19.352 17.852 18.366 1.00 88.06 473 PRO A N 1
ATOM 3675 C CA . PRO A 1 473 ? -19.716 16.483 17.979 1.00 88.06 473 PRO A CA 1
ATOM 3676 C C . PRO A 1 473 ? -18.533 15.492 18.017 1.00 88.06 473 PRO A C 1
ATOM 3678 O O . PRO A 1 473 ? -18.713 14.303 17.739 1.00 88.06 473 PRO A O 1
ATOM 3681 N N . TRP A 1 474 ? -17.322 15.960 18.347 1.00 93.31 474 TRP A N 1
ATOM 3682 C CA . TRP A 1 474 ? -16.132 15.119 18.467 1.00 93.31 474 TRP A CA 1
ATOM 3683 C C . TRP A 1 474 ? -15.957 14.619 19.900 1.00 93.31 474 TRP A C 1
ATOM 3685 O O . TRP A 1 474 ? -15.654 15.392 20.809 1.00 93.31 474 TRP A O 1
ATOM 3695 N N . LEU A 1 475 ? -16.135 13.316 20.083 1.00 96.88 475 LEU A N 1
ATOM 3696 C CA . LEU A 1 475 ? -15.951 12.598 21.335 1.00 96.88 475 LEU A CA 1
ATOM 3697 C C . LEU A 1 475 ? -14.552 11.975 21.407 1.00 96.88 475 LEU A C 1
ATOM 3699 O O . LEU A 1 475 ? -14.109 11.330 20.456 1.00 96.88 475 LEU A O 1
ATOM 3703 N N . GLN A 1 476 ? -13.896 12.109 22.558 1.00 97.56 476 GLN A N 1
ATOM 3704 C CA . GLN A 1 476 ? -12.730 11.324 22.947 1.00 97.56 476 GLN A CA 1
ATOM 3705 C C . GLN A 1 476 ? -13.071 10.427 24.133 1.00 97.56 476 GLN A C 1
ATOM 3707 O O . GLN A 1 476 ? -13.693 10.868 25.104 1.00 97.56 476 GLN A O 1
ATOM 3712 N N . ILE A 1 477 ? -12.643 9.170 24.034 1.00 97.81 477 ILE A N 1
ATOM 3713 C CA . ILE A 1 477 ? -12.776 8.166 25.082 1.00 97.81 477 ILE A CA 1
ATOM 3714 C C . ILE A 1 477 ? -11.396 7.623 25.418 1.00 97.81 477 ILE A C 1
ATOM 3716 O O . ILE A 1 477 ? -10.755 7.006 24.566 1.00 97.81 477 ILE A O 1
ATOM 3720 N N . LEU A 1 478 ? -10.970 7.823 26.662 1.00 97.88 478 LEU A N 1
ATOM 3721 C CA . LEU A 1 478 ? -9.778 7.197 27.215 1.00 97.88 478 LEU A CA 1
ATOM 3722 C C . LEU A 1 478 ? -10.151 5.859 27.859 1.00 97.88 478 LEU A C 1
ATOM 3724 O O . LEU A 1 478 ? -11.008 5.804 28.742 1.00 97.88 478 LEU A O 1
ATOM 3728 N N . LEU A 1 479 ? -9.490 4.786 27.425 1.00 97.56 479 LEU A N 1
ATOM 3729 C CA . LEU A 1 479 ? -9.625 3.451 28.011 1.00 97.56 479 LEU A CA 1
ATOM 3730 C C . LEU A 1 479 ? -8.284 3.018 28.614 1.00 97.56 479 LEU A C 1
ATOM 3732 O O . LEU A 1 479 ? -7.239 3.187 27.985 1.00 97.56 479 LEU A O 1
ATOM 3736 N N . THR A 1 480 ? -8.316 2.457 29.826 1.00 96.56 480 THR A N 1
ATOM 3737 C CA . THR A 1 480 ? -7.128 1.843 30.441 1.00 96.56 480 THR A CA 1
ATOM 3738 C C . THR A 1 480 ? -6.882 0.466 29.841 1.00 96.56 480 THR A C 1
ATOM 3740 O O . THR A 1 480 ? -7.830 -0.188 29.400 1.00 96.56 480 THR A O 1
ATOM 3743 N N . GLU A 1 481 ? -5.631 0.015 29.849 1.00 95.38 481 GLU A N 1
ATOM 3744 C CA . GLU A 1 481 ? -5.223 -1.287 29.308 1.00 95.38 481 GLU A CA 1
ATOM 3745 C C . GLU A 1 481 ? -6.061 -2.436 29.893 1.00 95.38 481 GLU A C 1
ATOM 3747 O O . GLU A 1 481 ? -6.662 -3.206 29.147 1.00 95.38 481 GLU A O 1
ATOM 3752 N N . GLU A 1 482 ? -6.263 -2.452 31.214 1.00 96.44 482 GLU A N 1
ATOM 3753 C CA . GLU A 1 482 ? -7.041 -3.494 31.896 1.00 96.44 482 GLU A CA 1
ATOM 3754 C C . GLU A 1 482 ? -8.523 -3.476 31.501 1.00 96.44 482 GLU A C 1
ATOM 3756 O O . GLU A 1 482 ? -9.225 -4.481 31.606 1.00 96.44 482 GLU A O 1
ATOM 3761 N N . PHE A 1 483 ? -9.058 -2.318 31.096 1.00 97.38 483 PHE A N 1
ATOM 3762 C CA . PHE A 1 483 ? -10.427 -2.255 30.596 1.00 97.38 483 PHE A CA 1
ATOM 3763 C C . PHE A 1 483 ? -10.515 -2.648 29.122 1.00 97.38 483 PHE A C 1
ATOM 3765 O O . PHE A 1 483 ? -11.493 -3.285 28.741 1.00 97.38 483 PHE A O 1
ATOM 3772 N N . VAL A 1 484 ? -9.499 -2.329 28.318 1.00 97.25 484 VAL A N 1
ATOM 3773 C CA . VAL A 1 484 ? -9.407 -2.774 26.923 1.00 97.25 484 VAL A CA 1
ATOM 3774 C C . VAL A 1 484 ? -9.384 -4.302 26.842 1.00 97.25 484 VAL A C 1
ATOM 3776 O O . VAL A 1 484 ? -10.127 -4.863 26.041 1.00 97.25 484 VAL A O 1
ATOM 3779 N N . GLU A 1 485 ? -8.610 -4.976 27.696 1.00 95.94 485 GLU A N 1
ATOM 3780 C CA . GLU A 1 485 ? -8.580 -6.445 27.772 1.00 95.94 485 GLU A CA 1
ATOM 3781 C C . GLU A 1 485 ? -9.958 -7.032 28.112 1.00 95.94 485 GLU A C 1
ATOM 3783 O O . GLU A 1 485 ? -10.455 -7.886 27.382 1.00 95.94 485 GLU A O 1
ATOM 3788 N N . ARG A 1 486 ? -10.637 -6.502 29.142 1.00 96.69 486 ARG A N 1
ATOM 3789 C CA . ARG A 1 486 ? -12.007 -6.931 29.490 1.00 96.69 486 ARG A CA 1
ATOM 3790 C C . ARG A 1 486 ? -13.002 -6.704 28.352 1.00 96.69 486 ARG A C 1
ATOM 3792 O O . ARG A 1 486 ? -13.821 -7.569 28.069 1.00 96.69 486 ARG A O 1
ATOM 3799 N N . MET A 1 487 ? -12.924 -5.557 27.672 1.00 96.50 487 MET A N 1
ATOM 3800 C CA . MET A 1 487 ? -13.773 -5.294 26.508 1.00 96.50 487 MET A CA 1
ATOM 3801 C C . MET A 1 487 ? -13.515 -6.305 25.386 1.00 96.50 487 MET A C 1
ATOM 3803 O O . MET A 1 487 ? -14.463 -6.727 24.737 1.00 96.50 487 MET A O 1
ATOM 3807 N N . LEU A 1 488 ? -12.263 -6.701 25.143 1.00 94.94 488 LEU A N 1
ATOM 3808 C CA . LEU A 1 488 ? -11.931 -7.697 24.120 1.00 94.94 488 LEU A CA 1
ATOM 3809 C C . LEU A 1 488 ? -12.501 -9.086 24.441 1.00 94.94 488 LEU A C 1
ATOM 3811 O O . LEU A 1 488 ? -12.938 -9.763 23.512 1.00 94.94 488 LEU A O 1
ATOM 3815 N N . GLU A 1 489 ? -12.520 -9.491 25.714 1.00 94.62 489 GLU A N 1
ATOM 3816 C CA . GLU A 1 489 ? -13.164 -10.735 26.166 1.00 94.62 489 GLU A CA 1
ATOM 3817 C C . GLU A 1 489 ? -14.683 -10.694 25.933 1.00 94.62 489 GLU A C 1
ATOM 3819 O O . GLU A 1 489 ? -15.253 -11.608 25.340 1.00 94.62 489 GLU A O 1
ATOM 3824 N N . ASP A 1 490 ? -15.340 -9.597 26.321 1.00 94.50 490 ASP A N 1
ATOM 3825 C CA . ASP A 1 490 ? -16.792 -9.435 26.170 1.00 94.50 490 ASP A CA 1
ATOM 3826 C C . ASP A 1 490 ? -17.243 -9.326 24.699 1.00 94.50 490 ASP A C 1
ATOM 3828 O O . ASP A 1 490 ? -18.396 -9.617 24.373 1.00 94.50 490 ASP A O 1
ATOM 3832 N N . LEU A 1 491 ? -16.343 -8.890 23.811 1.00 91.62 491 LEU A N 1
ATOM 3833 C CA . LEU A 1 491 ? -16.576 -8.684 22.376 1.00 91.62 491 LEU A CA 1
ATOM 3834 C C . LEU A 1 491 ? -16.064 -9.848 21.509 1.00 91.62 491 LEU A C 1
ATOM 3836 O O . LEU A 1 491 ? -15.966 -9.698 20.289 1.00 91.62 491 LEU A O 1
ATOM 3840 N N . GLU A 1 492 ? -15.721 -11.001 22.096 1.00 85.81 492 GLU A N 1
ATOM 3841 C CA . GLU A 1 492 ? -15.167 -12.150 21.362 1.00 85.81 492 GLU A CA 1
ATOM 3842 C C . GLU A 1 492 ? -16.074 -12.596 20.200 1.00 85.81 492 GLU A C 1
ATOM 3844 O O . GLU A 1 492 ? -15.600 -12.973 19.127 1.00 85.81 492 GLU A O 1
ATOM 3849 N N . ASP A 1 493 ? -17.389 -12.465 20.370 1.00 84.12 493 ASP A N 1
ATOM 3850 C CA . ASP A 1 493 ? -18.392 -12.827 19.374 1.00 84.12 493 ASP A CA 1
ATOM 3851 C C . ASP A 1 493 ? -18.403 -11.914 18.130 1.00 84.12 493 ASP A C 1
ATOM 3853 O O . ASP A 1 493 ? -18.946 -12.309 17.091 1.00 84.12 493 ASP A O 1
ATOM 3857 N N . LEU A 1 494 ? -17.787 -10.725 18.193 1.00 80.62 494 LEU A N 1
ATOM 3858 C CA . LEU A 1 494 ? -17.548 -9.862 17.029 1.00 80.62 494 LEU A CA 1
ATOM 3859 C C . LEU A 1 494 ? -16.419 -10.376 16.128 1.00 80.62 494 LEU A C 1
ATOM 3861 O O . LEU A 1 494 ? -16.365 -9.979 14.968 1.00 80.62 494 LEU A O 1
ATOM 3865 N N . ASN A 1 495 ? -15.556 -11.268 16.624 1.00 69.62 495 ASN A N 1
ATOM 3866 C CA . ASN A 1 495 ? -14.492 -11.885 15.824 1.00 69.62 495 ASN A CA 1
ATOM 3867 C C . ASN A 1 495 ? -15.000 -13.061 14.969 1.00 69.62 495 ASN A C 1
ATOM 3869 O O . ASN A 1 495 ? -14.247 -13.617 14.172 1.00 69.62 495 ASN A O 1
ATOM 3873 N N . SER A 1 496 ? -16.258 -13.481 15.139 1.00 63.84 496 SER A N 1
ATOM 3874 C CA . SER A 1 496 ? -16.821 -14.587 14.363 1.00 63.84 496 SER A CA 1
ATOM 3875 C C . SER A 1 496 ? -17.147 -14.153 12.927 1.00 63.84 496 SER A C 1
ATOM 3877 O O . SER A 1 496 ? -17.768 -13.118 12.703 1.00 63.84 496 SER A O 1
ATOM 3879 N N . SER A 1 497 ? -16.751 -14.961 11.935 1.00 54.22 497 SER A N 1
ATOM 3880 C CA . SER A 1 497 ? -16.989 -14.688 10.503 1.00 54.22 497 SER A CA 1
ATOM 3881 C C . SER A 1 497 ? -18.464 -14.775 10.071 1.00 54.22 497 SER A C 1
ATOM 3883 O O . SER A 1 497 ? -18.779 -14.560 8.902 1.00 54.22 497 SER A O 1
ATOM 3885 N N . GLU A 1 498 ? -19.373 -15.136 10.982 1.00 56.19 498 GLU A N 1
ATOM 3886 C CA . GLU A 1 498 ? -20.807 -15.213 10.703 1.00 56.19 498 GLU A CA 1
ATOM 3887 C C . GLU A 1 498 ? -21.475 -13.853 10.950 1.00 56.19 498 GLU A C 1
ATOM 3889 O O . GLU A 1 498 ? -21.290 -13.234 11.998 1.00 56.19 498 GLU A O 1
ATOM 3894 N N . GLU A 1 499 ? -22.292 -13.389 9.995 1.00 60.28 499 GLU A N 1
ATOM 3895 C CA . GLU A 1 499 ? -23.119 -12.196 10.186 1.00 60.28 499 GLU A CA 1
ATOM 3896 C C . GLU A 1 499 ? -23.981 -12.353 11.440 1.00 60.28 499 GLU A C 1
ATOM 3898 O O . GLU A 1 499 ? -24.869 -13.207 11.531 1.00 60.28 499 GLU A O 1
ATOM 3903 N N . PHE A 1 500 ? -23.722 -11.510 12.430 1.00 70.56 500 PHE A N 1
ATOM 3904 C CA . PHE A 1 500 ? -24.414 -11.601 13.693 1.00 70.56 500 PHE A CA 1
ATOM 3905 C C . PHE A 1 500 ? -25.711 -10.787 13.694 1.00 70.56 500 PHE A C 1
ATOM 3907 O O . PHE A 1 500 ? -25.817 -9.721 13.088 1.00 70.56 500 PHE A O 1
ATOM 3914 N N . LYS A 1 501 ? -26.737 -11.293 14.389 1.00 81.94 501 LYS A N 1
ATOM 3915 C CA . LYS A 1 501 ? -28.069 -10.669 14.404 1.00 81.94 501 LYS A CA 1
ATOM 3916 C C . LYS A 1 501 ? -28.033 -9.309 15.103 1.00 81.94 501 LYS A C 1
ATOM 3918 O O . LYS A 1 501 ? -27.529 -9.199 16.217 1.00 81.94 501 LYS A O 1
ATOM 3923 N N . LEU A 1 502 ? -28.622 -8.302 14.460 1.00 88.00 502 LEU A N 1
ATOM 3924 C CA . LEU A 1 502 ? -28.762 -6.942 14.982 1.00 88.00 502 LEU A CA 1
ATOM 3925 C C . LEU A 1 502 ? -30.144 -6.747 15.649 1.00 88.00 502 LEU A C 1
ATOM 3927 O O . LEU A 1 502 ? -31.125 -7.323 15.167 1.00 88.00 502 LEU A O 1
ATOM 3931 N N . PRO A 1 503 ? -30.266 -5.910 16.700 1.00 92.50 503 PRO A N 1
ATOM 3932 C CA . PRO A 1 503 ? -29.189 -5.164 17.348 1.00 92.50 503 PRO A CA 1
ATOM 3933 C C . PRO A 1 503 ? -28.364 -6.037 18.306 1.00 92.50 503 PRO A C 1
ATOM 3935 O O . PRO A 1 503 ? -28.909 -6.915 18.973 1.00 92.50 503 PRO A O 1
ATOM 3938 N N . LYS A 1 504 ? -27.065 -5.745 18.418 1.00 92.81 504 LYS A N 1
ATOM 3939 C CA . LYS A 1 504 ? -26.221 -6.231 19.521 1.00 92.81 504 LYS A CA 1
ATOM 3940 C C . LYS A 1 504 ? -25.955 -5.110 20.503 1.00 92.81 504 LYS A C 1
ATOM 3942 O O . LYS A 1 504 ? -25.713 -3.981 20.082 1.00 92.81 504 LYS A O 1
ATOM 3947 N N . GLU A 1 505 ? -25.969 -5.420 21.791 1.00 94.44 505 GLU A N 1
ATOM 3948 C CA . GLU A 1 505 ? -25.688 -4.450 22.843 1.00 94.44 505 GLU A CA 1
ATOM 3949 C C . GLU A 1 505 ? -24.674 -5.007 23.835 1.00 94.44 505 GLU A C 1
ATOM 3951 O O . GLU A 1 505 ? -24.831 -6.117 24.335 1.00 94.44 505 GLU A O 1
ATOM 3956 N N . TYR A 1 506 ? -23.682 -4.185 24.152 1.00 96.00 506 TYR A N 1
ATOM 3957 C CA . TYR A 1 506 ? -22.679 -4.422 25.178 1.00 96.00 506 TYR A CA 1
ATOM 3958 C C . TYR A 1 506 ? -22.759 -3.273 26.177 1.00 96.00 506 TYR A C 1
ATOM 3960 O O . TYR A 1 506 ? -22.921 -2.110 25.793 1.00 96.00 506 TYR A O 1
ATOM 3968 N N . SER A 1 507 ? -22.701 -3.584 27.466 1.00 96.06 507 SER A N 1
ATOM 3969 C CA . SER A 1 507 ? -22.866 -2.591 28.522 1.00 96.06 507 SER A CA 1
ATOM 3970 C C . SER A 1 507 ? -21.902 -2.878 29.656 1.00 96.06 507 SER A C 1
ATOM 3972 O O . SER A 1 507 ? -21.909 -3.975 30.204 1.00 96.06 507 SER A O 1
ATOM 3974 N N . TRP A 1 508 ? -21.174 -1.845 30.069 1.00 97.12 508 TRP A N 1
ATOM 3975 C CA . TRP A 1 508 ? -20.283 -1.845 31.226 1.00 97.12 508 TRP A CA 1
ATOM 3976 C C . TRP A 1 508 ? -20.779 -0.791 32.222 1.00 97.12 508 TRP A C 1
ATOM 3978 O O . TRP A 1 508 ? -20.310 0.354 32.191 1.00 97.12 508 TRP A O 1
ATOM 3988 N N . PRO A 1 509 ? -21.781 -1.108 33.070 1.00 93.88 509 PRO A N 1
ATOM 3989 C CA . PRO A 1 509 ? -22.389 -0.142 33.987 1.00 93.88 509 PRO A CA 1
ATOM 3990 C C . PRO A 1 509 ? -21.379 0.492 34.947 1.00 93.88 509 PRO A C 1
ATOM 3992 O O . PRO A 1 509 ? -21.484 1.675 35.262 1.00 93.88 509 PRO A O 1
ATOM 3995 N N . GLU A 1 510 ? -20.366 -0.265 35.368 1.00 93.88 510 GLU A N 1
ATOM 3996 C CA . GLU A 1 510 ? -19.290 0.195 36.245 1.00 93.88 510 GLU A CA 1
ATOM 3997 C C . GLU A 1 510 ? -18.378 1.233 35.579 1.00 93.88 510 GLU A C 1
ATOM 3999 O O . GLU A 1 510 ? -17.761 2.048 36.264 1.00 93.88 510 GLU A O 1
ATOM 4004 N N . LYS A 1 511 ? -18.325 1.233 34.242 1.00 94.81 511 LYS A N 1
ATOM 4005 C CA . LYS A 1 511 ? -17.648 2.249 33.432 1.00 94.81 511 LYS A CA 1
ATOM 4006 C C . LYS A 1 511 ? -18.621 3.234 32.789 1.00 94.81 511 LYS A C 1
ATOM 4008 O O . LYS A 1 511 ? -18.165 4.160 32.134 1.00 94.81 511 LYS A O 1
ATOM 4013 N N . LYS A 1 512 ? -19.935 3.081 32.979 1.00 95.88 512 LYS A N 1
ATOM 4014 C CA . LYS A 1 512 ? -20.978 3.923 32.367 1.00 95.88 512 LYS A CA 1
ATOM 4015 C C . LYS A 1 512 ? -20.853 4.028 30.837 1.00 95.88 512 LYS A C 1
ATOM 4017 O O . LYS A 1 512 ? -21.147 5.068 30.248 1.00 95.88 512 LYS A O 1
ATOM 4022 N N . LEU A 1 513 ? -20.417 2.938 30.206 1.00 96.94 513 LEU A N 1
ATOM 4023 C CA . LEU A 1 513 ? -20.225 2.831 28.763 1.00 96.94 513 LEU A CA 1
ATOM 4024 C C . LEU A 1 513 ? -21.198 1.801 28.191 1.00 96.94 513 LEU A C 1
ATOM 4026 O O . LEU A 1 513 ? -21.296 0.683 28.700 1.00 96.94 513 LEU A O 1
ATOM 4030 N N . LYS A 1 514 ? -21.885 2.167 27.111 1.00 97.62 514 LYS A N 1
ATOM 4031 C CA . LYS A 1 514 ? -22.705 1.257 26.307 1.00 97.62 514 LYS A CA 1
ATOM 4032 C C . LYS A 1 514 ? -22.223 1.282 24.861 1.00 97.62 514 LYS A C 1
ATOM 4034 O O . LYS A 1 514 ? -21.942 2.351 24.330 1.00 97.62 514 LYS A O 1
ATOM 4039 N N . VAL A 1 515 ? -22.171 0.126 24.211 1.00 97.50 515 VAL A N 1
ATOM 4040 C CA . VAL A 1 515 ? -21.910 -0.015 22.774 1.00 97.50 515 VAL A CA 1
ATOM 4041 C C . VAL A 1 515 ? -23.082 -0.759 22.147 1.00 97.50 515 VAL A C 1
ATOM 4043 O O . VAL A 1 515 ? -23.474 -1.817 22.632 1.00 97.50 515 VAL A O 1
ATOM 4046 N N . SER A 1 516 ? -23.642 -0.228 21.063 1.00 96.56 516 SER A N 1
ATOM 4047 C CA . SER A 1 516 ? -24.667 -0.911 20.273 1.00 96.56 516 SER A CA 1
ATOM 4048 C C . SER A 1 516 ? -24.243 -1.047 18.820 1.00 96.56 516 SER A C 1
ATOM 4050 O O . SER A 1 516 ? -23.868 -0.059 18.186 1.00 96.56 516 SER A O 1
ATOM 4052 N N . ILE A 1 517 ? -24.380 -2.256 18.281 1.00 94.88 517 ILE A N 1
ATOM 4053 C CA . ILE A 1 517 ? -24.261 -2.520 16.850 1.00 94.88 517 ILE A CA 1
ATOM 4054 C C . ILE A 1 517 ? -25.670 -2.579 16.264 1.00 94.88 517 ILE A C 1
ATOM 4056 O O . ILE A 1 517 ? -26.493 -3.396 16.686 1.00 94.88 517 ILE A O 1
ATOM 4060 N N . LEU A 1 518 ? -25.965 -1.678 15.331 1.00 94.12 518 LEU A N 1
ATOM 4061 C CA . LEU A 1 518 ? -27.311 -1.372 14.848 1.00 94.12 518 LEU A CA 1
ATOM 4062 C C . LEU A 1 518 ? -27.404 -1.488 13.316 1.00 94.12 518 LEU A C 1
ATOM 4064 O O . LEU A 1 518 ? -26.385 -1.400 12.630 1.00 94.12 518 LEU A O 1
ATOM 4068 N N . PRO A 1 519 ? -28.613 -1.654 12.748 1.00 90.62 519 PRO A N 1
ATOM 4069 C CA . PRO A 1 519 ? -28.805 -1.602 11.302 1.00 90.62 519 PRO A CA 1
ATOM 4070 C C . PRO A 1 519 ? -28.465 -0.227 10.715 1.00 90.62 519 PRO A C 1
ATOM 4072 O O . PRO A 1 519 ? -28.741 0.807 11.324 1.00 90.62 519 PRO A O 1
ATOM 4075 N N . ASP A 1 520 ? -27.973 -0.221 9.478 1.00 84.94 520 ASP A N 1
ATOM 4076 C CA . ASP A 1 520 ? -27.616 0.977 8.708 1.00 84.94 520 ASP A CA 1
ATOM 4077 C C . ASP A 1 520 ? -28.693 2.076 8.700 1.00 84.94 520 ASP A C 1
ATOM 4079 O O . ASP A 1 520 ? -28.366 3.257 8.812 1.00 84.94 520 ASP A O 1
ATOM 4083 N N . ALA A 1 521 ? -29.971 1.685 8.642 1.00 86.12 521 ALA A N 1
ATOM 4084 C CA . ALA A 1 521 ? -31.114 2.599 8.599 1.00 86.12 521 ALA A CA 1
ATOM 4085 C C . ALA A 1 521 ? -31.192 3.557 9.804 1.00 86.12 521 ALA A C 1
ATOM 4087 O O . ALA A 1 521 ? -31.805 4.618 9.698 1.00 86.12 521 ALA A O 1
ATOM 4088 N N . VAL A 1 522 ? -30.568 3.209 10.937 1.00 86.69 522 VAL A N 1
ATOM 4089 C CA . VAL A 1 522 ? -30.489 4.084 12.119 1.00 86.69 522 VAL A CA 1
ATOM 4090 C C . VAL A 1 522 ? -29.591 5.299 11.860 1.00 86.69 522 VAL A C 1
ATOM 4092 O O . VAL A 1 522 ? -29.825 6.361 12.425 1.00 86.69 522 VAL A O 1
ATOM 4095 N N . PHE A 1 523 ? -28.590 5.171 10.986 1.00 82.94 523 PHE A N 1
ATOM 4096 C CA . PHE A 1 523 ? -27.603 6.219 10.700 1.00 82.94 523 PHE A CA 1
ATOM 4097 C C . PHE A 1 523 ? -27.954 7.072 9.475 1.00 82.94 523 PHE A C 1
ATOM 4099 O O . PHE A 1 523 ? -27.371 8.142 9.287 1.00 82.94 523 PHE A O 1
ATOM 4106 N N . ASP A 1 524 ? -28.896 6.607 8.650 1.00 75.94 524 ASP A N 1
ATOM 4107 C CA . ASP A 1 524 ? -29.335 7.281 7.423 1.00 75.94 524 ASP A CA 1
ATOM 4108 C C . ASP A 1 524 ? -30.401 8.367 7.690 1.00 75.94 524 ASP A C 1
ATOM 4110 O O . ASP A 1 524 ? -30.694 9.176 6.808 1.00 75.94 524 ASP A O 1
ATOM 4114 N N . ASN A 1 525 ? -30.953 8.428 8.911 1.00 56.50 525 ASN A N 1
ATOM 4115 C CA . ASN A 1 525 ? -31.955 9.413 9.320 1.00 56.50 525 ASN A CA 1
ATOM 4116 C C . ASN A 1 525 ? -31.380 10.419 10.338 1.00 56.50 525 ASN A C 1
ATOM 4118 O O . ASN A 1 525 ? -31.281 10.096 11.518 1.00 56.50 525 ASN A O 1
ATOM 4122 N N . PRO A 1 526 ? -31.078 11.670 9.944 1.00 46.81 526 PRO A N 1
ATOM 4123 C CA . PRO A 1 526 ? -30.602 12.713 10.862 1.00 46.81 526 PRO A CA 1
ATOM 4124 C C . PRO A 1 526 ? -31.715 13.333 11.738 1.00 46.81 526 PRO A C 1
ATOM 4126 O O . PRO A 1 526 ? -31.543 14.429 12.267 1.00 46.81 526 PRO A O 1
ATOM 4129 N N . LEU A 1 527 ? -32.880 12.683 11.847 1.00 34.91 527 LEU A N 1
ATOM 4130 C CA . LEU A 1 527 ? -34.084 13.179 12.527 1.00 34.91 527 LEU A CA 1
ATOM 4131 C C . LEU A 1 527 ? -34.650 12.124 13.486 1.00 34.91 527 LEU A C 1
ATOM 4133 O O . LEU A 1 527 ? -35.802 11.713 13.345 1.00 34.91 527 LEU A O 1
ATOM 4137 N N . HIS A 1 528 ? -33.844 11.684 14.447 1.00 34.38 528 HIS A N 1
ATOM 4138 C CA . HIS A 1 528 ? -34.353 11.057 15.661 1.00 34.38 528 HIS A CA 1
ATOM 4139 C C . HIS A 1 528 ? -33.591 11.529 16.884 1.00 34.38 528 HIS A C 1
ATOM 4141 O O . HIS A 1 528 ? -32.348 11.628 16.783 1.00 34.38 528 HIS A O 1
#

Solvent-accessible surface area (backbone atoms only — not comparable to full-atom values): 32020 Å² total; per-residue (Å²): 136,90,86,81,90,84,85,85,86,85,83,88,83,88,81,89,78,92,77,88,84,84,85,80,89,80,82,83,86,80,91,80,88,83,85,90,83,89,81,84,90,81,82,91,73,81,88,71,80,75,75,76,74,76,76,74,77,65,97,59,44,60,31,50,50,38,55,51,49,55,50,41,72,79,36,67,91,52,87,76,53,57,64,51,61,42,89,51,42,38,77,77,75,28,90,35,51,39,47,34,33,40,44,40,86,39,77,55,36,76,94,69,61,32,68,43,23,31,40,36,40,48,41,47,52,29,32,38,70,72,74,56,68,82,38,75,72,66,41,51,67,60,53,6,44,71,22,31,30,52,28,37,35,40,52,56,60,92,86,65,89,65,78,80,67,61,63,53,57,49,52,33,53,53,42,43,49,33,73,72,67,71,54,76,87,55,71,30,40,74,45,84,62,85,43,28,74,78,75,59,91,36,55,30,20,28,34,36,30,32,68,37,86,80,66,70,70,38,77,28,79,34,6,32,33,39,44,38,22,46,28,53,28,34,67,69,56,50,49,50,20,46,52,25,38,30,56,61,45,52,54,54,32,32,74,35,62,73,58,14,7,80,71,39,32,21,44,67,80,43,85,69,51,71,48,75,76,38,59,69,54,49,60,50,48,56,51,42,16,63,74,76,20,34,62,52,36,56,48,80,32,56,48,50,72,47,69,65,70,57,65,86,78,61,48,63,71,64,43,74,78,60,82,72,95,71,90,81,71,69,49,74,64,56,50,47,47,52,48,44,53,50,36,64,50,23,71,85,61,76,74,94,76,75,79,85,84,79,90,79,85,86,91,86,84,90,84,92,86,88,89,86,84,90,80,91,80,91,79,88,86,81,86,78,91,83,85,84,83,89,84,88,83,88,80,91,68,88,78,73,72,98,73,78,81,61,73,40,78,49,78,23,40,36,39,37,23,18,64,76,51,44,54,42,47,61,50,42,40,51,14,17,31,74,62,54,29,50,30,31,45,30,23,73,79,54,72,34,30,44,30,43,33,19,68,87,54,82,92,62,84,31,40,91,93,42,28,31,20,27,52,72,57,36,36,28,37,45,48,52,67,77,53,47,54,52,50,50,63,77,44,50,77,60,73,48,93,62,91,72,76,72,70,42,80,49,76,40,77,94,70,33,39,34,42,34,30,36,62,64,73,70,61,76,50,97,82,124